Protein AF-A0A7C7YJ47-F1 (afdb_monomer)

Radius of gyration: 33.27 Å; Cα contacts (8 Å, |Δi|>4): 495; chains: 1; bounding box: 112×92×87 Å

Nearest PDB structures (foldseek):
  8tp8-assembly1_A  TM=6.848E-01  e=1.406E-22  Caulobacter vibrioides NA1000
  8tp8-assembly2_C  TM=6.962E-01  e=3.252E-22  Caulobacter vibrioides NA1000
  8tpk-assembly1_A  TM=6.860E-01  e=1.316E-21  Caulobacter vibrioides NA1000
  7u02-assembly1_M  TM=8.335E-01  e=1.049E-15  Caulobacter vibrioides CB15
  6sj9-assembly1_A  TM=2.940E-01  e=2.191E-16  Paenarthrobacter aurescens

Mean predicted aligned error: 15.68 Å

Structure (mmCIF, N/CA/C/O backbone):
data_AF-A0A7C7YJ47-F1
#
_entry.id   AF-A0A7C7YJ47-F1
#
loop_
_atom_site.group_PDB
_atom_site.id
_atom_site.type_symbol
_atom_site.label_atom_id
_atom_site.label_alt_id
_atom_site.label_comp_id
_atom_site.label_asym_id
_atom_site.label_entity_id
_atom_site.label_seq_id
_atom_site.pdbx_PDB_ins_code
_atom_site.Cartn_x
_atom_site.Cartn_y
_atom_site.Cartn_z
_atom_site.occupancy
_atom_site.B_iso_or_equiv
_atom_site.auth_seq_id
_atom_site.auth_comp_id
_atom_site.auth_asym_id
_atom_site.auth_atom_id
_atom_site.pdbx_PDB_model_num
ATOM 1 N N . MET A 1 1 ? 59.930 -37.405 27.197 1.00 33.53 1 MET A N 1
ATOM 2 C CA . MET A 1 1 ? 59.138 -37.802 28.382 1.00 33.53 1 MET A CA 1
ATOM 3 C C . MET A 1 1 ? 57.658 -37.666 28.036 1.00 33.53 1 MET A C 1
ATOM 5 O O . MET A 1 1 ? 57.230 -36.574 27.706 1.00 33.53 1 MET A O 1
ATOM 9 N N . THR A 1 2 ? 57.001 -38.814 27.794 1.00 33.97 2 THR A N 1
ATOM 10 C CA . THR A 1 2 ? 55.739 -39.298 28.431 1.00 33.97 2 THR A CA 1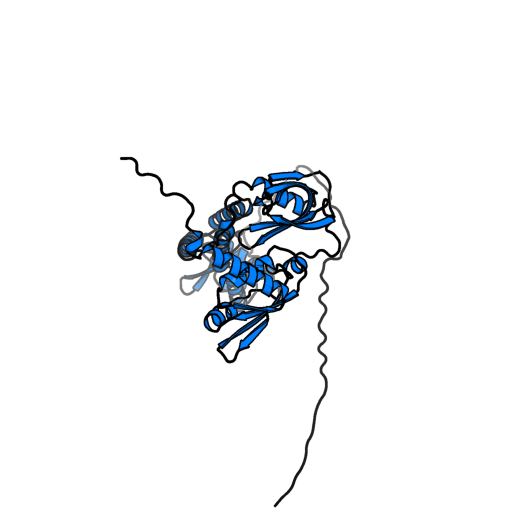
ATOM 11 C C . THR A 1 2 ? 54.461 -38.737 27.786 1.00 33.97 2 THR A C 1
ATOM 13 O O . THR A 1 2 ? 54.146 -37.577 27.981 1.00 33.97 2 THR A O 1
ATOM 16 N N . ARG A 1 3 ? 53.852 -39.446 26.819 1.00 27.73 3 ARG A N 1
ATOM 17 C CA . ARG A 1 3 ? 52.842 -40.547 26.886 1.00 27.73 3 ARG A CA 1
ATOM 18 C C . ARG A 1 3 ? 51.393 -40.026 26.687 1.00 27.73 3 ARG A C 1
ATOM 20 O O . ARG A 1 3 ? 50.921 -39.198 27.447 1.00 27.73 3 ARG A O 1
ATOM 27 N N . SER A 1 4 ? 50.738 -40.558 25.645 1.00 29.95 4 SER A N 1
ATOM 28 C CA . SER A 1 4 ? 49.286 -40.549 25.300 1.00 29.95 4 SER A CA 1
ATOM 29 C C . SER A 1 4 ? 48.452 -41.376 26.329 1.00 29.95 4 SER A C 1
ATOM 31 O O . SER A 1 4 ? 49.127 -41.928 27.206 1.00 29.95 4 SER A O 1
ATOM 33 N N . PRO A 1 5 ? 47.101 -41.618 26.259 1.00 44.75 5 PRO A N 1
ATOM 34 C CA . PRO A 1 5 ? 46.100 -41.412 25.171 1.00 44.75 5 PRO A CA 1
ATOM 35 C C . PRO A 1 5 ? 44.622 -41.070 25.596 1.00 44.75 5 PRO A C 1
ATOM 37 O O . PRO A 1 5 ? 44.313 -40.969 26.776 1.00 44.75 5 PRO A O 1
ATOM 40 N N . GLY A 1 6 ? 43.680 -41.013 24.627 1.00 28.03 6 GLY A N 1
ATOM 41 C CA . GLY A 1 6 ? 42.305 -41.560 24.793 1.00 28.03 6 GLY A CA 1
ATOM 42 C C . GLY A 1 6 ? 41.081 -40.641 24.560 1.00 28.03 6 GLY A C 1
ATOM 43 O O . GLY A 1 6 ? 40.798 -39.773 25.374 1.00 28.03 6 GLY A O 1
ATOM 44 N N . LYS A 1 7 ? 40.302 -40.897 23.488 1.00 31.88 7 LYS A N 1
ATOM 45 C CA . LYS A 1 7 ? 38.930 -40.369 23.228 1.00 31.88 7 LYS A CA 1
ATOM 46 C C . LYS A 1 7 ? 37.883 -40.995 24.192 1.00 31.88 7 LYS A C 1
ATOM 48 O O . LYS A 1 7 ? 38.188 -42.027 24.787 1.00 31.88 7 LYS A O 1
ATOM 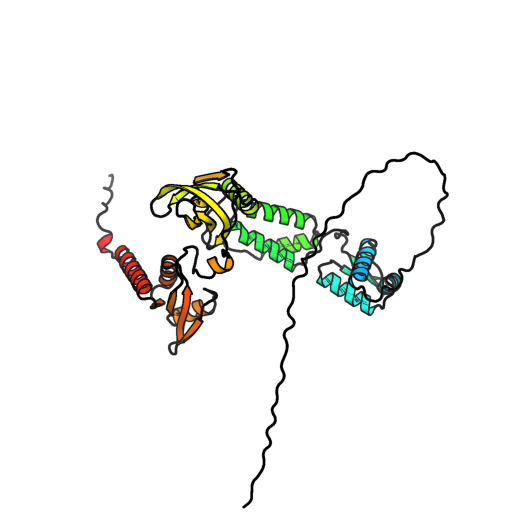53 N N . PRO A 1 8 ? 36.632 -40.480 24.273 1.00 32.19 8 PRO A N 1
ATOM 54 C CA . PRO A 1 8 ? 35.596 -41.008 23.370 1.00 32.19 8 PRO A CA 1
ATOM 55 C C . PRO A 1 8 ? 34.591 -39.977 22.815 1.00 32.19 8 PRO A C 1
ATOM 57 O O . PRO A 1 8 ? 34.297 -38.934 23.386 1.00 32.19 8 PRO A O 1
ATOM 60 N N . THR A 1 9 ? 34.057 -40.356 21.660 1.00 30.20 9 THR A N 1
ATOM 61 C CA . THR A 1 9 ? 32.887 -39.845 20.939 1.00 30.20 9 THR A CA 1
ATOM 62 C C . THR A 1 9 ? 31.569 -40.197 21.638 1.00 30.20 9 THR A C 1
ATOM 64 O O . THR A 1 9 ? 31.441 -41.308 22.147 1.00 30.20 9 THR A O 1
ATOM 67 N N . CYS A 1 10 ? 30.556 -39.331 21.537 1.00 24.45 10 CYS A N 1
ATOM 68 C CA . CYS A 1 10 ? 29.140 -39.700 21.653 1.00 24.45 10 CYS A CA 1
ATOM 69 C C . CYS A 1 10 ? 28.287 -38.838 20.704 1.00 24.45 10 CYS A C 1
ATOM 71 O O . CYS A 1 10 ? 28.219 -37.622 20.841 1.00 24.45 10 CYS A O 1
ATOM 73 N N . SER A 1 11 ? 27.638 -39.498 19.748 1.00 29.73 11 SER A N 1
ATOM 74 C CA . SER A 1 11 ? 26.339 -39.122 19.164 1.00 29.73 11 SER A CA 1
ATOM 75 C C . SER A 1 11 ? 25.314 -40.091 19.789 1.00 29.73 11 SER A C 1
ATOM 77 O O . SER A 1 11 ? 25.742 -41.194 20.144 1.00 29.73 11 SER A O 1
ATOM 79 N N . PRO A 1 12 ? 24.009 -39.769 19.941 1.00 33.44 12 PRO A N 1
ATOM 80 C CA . PRO A 1 12 ? 23.130 -39.777 18.764 1.00 33.44 12 PRO A CA 1
ATOM 81 C C . PRO A 1 12 ? 21.872 -38.862 18.831 1.00 33.44 12 PRO A C 1
ATOM 83 O O . PRO A 1 12 ? 21.445 -38.407 19.885 1.00 33.44 12 PRO A O 1
ATOM 86 N N . THR A 1 13 ? 21.294 -38.614 17.649 1.00 27.31 13 THR A N 1
ATOM 87 C CA . THR A 1 13 ? 19.856 -38.438 17.334 1.00 27.31 13 THR A CA 1
ATOM 88 C C . THR A 1 13 ? 18.898 -37.859 18.388 1.00 27.31 13 THR A C 1
ATOM 90 O O . THR A 1 13 ? 18.559 -38.528 19.360 1.00 27.31 13 THR A O 1
ATOM 93 N N . CYS A 1 14 ? 18.268 -36.723 18.066 1.00 23.94 14 CYS A N 1
ATOM 94 C CA . CYS A 1 14 ? 16.908 -36.449 18.530 1.00 23.94 14 CYS A CA 1
ATOM 95 C C . CYS A 1 14 ? 16.080 -35.802 17.411 1.00 23.94 14 CYS A C 1
ATOM 97 O O . CYS A 1 14 ? 16.277 -34.650 17.032 1.00 23.94 14 CYS A O 1
ATOM 99 N N . SER A 1 15 ? 15.177 -36.607 16.862 1.00 26.45 15 SER A N 1
ATOM 100 C CA . SER A 1 15 ? 14.038 -36.227 16.035 1.00 26.45 15 SER A CA 1
ATOM 101 C C . SER A 1 15 ? 13.089 -35.319 16.822 1.00 26.45 15 SER A C 1
ATOM 103 O O . SER A 1 15 ? 12.565 -35.746 17.851 1.00 26.45 15 SER A O 1
ATOM 105 N N . SER A 1 16 ? 12.805 -34.112 16.330 1.00 26.86 16 SER A N 1
ATOM 106 C CA . SER A 1 16 ? 11.666 -33.318 16.802 1.00 26.86 16 SER A CA 1
ATOM 107 C C . SER A 1 16 ? 10.589 -33.249 15.720 1.00 26.86 16 SER A C 1
ATOM 109 O O . SER A 1 16 ? 10.678 -32.565 14.703 1.00 26.86 16 SER A O 1
ATOM 111 N N . THR A 1 17 ? 9.553 -34.040 15.959 1.00 26.73 17 THR A N 1
ATOM 112 C CA . THR A 1 17 ? 8.269 -34.056 15.270 1.00 26.73 17 THR A CA 1
ATOM 113 C C . THR A 1 17 ? 7.599 -32.684 15.412 1.00 26.73 17 THR A C 1
ATOM 115 O O . THR A 1 17 ? 7.322 -32.245 16.527 1.00 26.73 17 THR A O 1
ATOM 118 N N . ARG A 1 18 ? 7.321 -31.993 14.298 1.00 27.41 18 ARG A N 1
ATOM 119 C CA . ARG A 1 18 ? 6.415 -30.829 14.276 1.00 27.41 18 ARG A CA 1
ATOM 120 C C . ARG A 1 18 ? 4.966 -31.321 14.412 1.00 27.41 18 ARG A C 1
ATOM 122 O O . ARG A 1 18 ? 4.572 -32.173 13.616 1.00 27.41 18 ARG A O 1
ATOM 129 N N . PRO A 1 19 ? 4.139 -30.793 15.331 1.00 27.83 19 PRO A N 1
ATOM 130 C CA . PRO A 1 19 ? 2.707 -31.056 15.302 1.00 27.83 19 PRO A CA 1
ATOM 131 C C . PRO A 1 19 ? 2.059 -30.276 14.153 1.00 27.83 19 PRO A C 1
ATOM 133 O O . PRO A 1 19 ? 2.179 -29.055 14.067 1.00 27.83 19 PRO A O 1
ATOM 136 N N . SER A 1 20 ? 1.369 -30.994 13.269 1.00 26.66 20 SER A N 1
ATOM 137 C CA . SER A 1 20 ? 0.513 -30.432 12.227 1.00 26.66 20 SER A CA 1
ATOM 138 C C . SER A 1 20 ? -0.732 -29.793 12.850 1.00 26.66 20 SER A C 1
ATOM 140 O O . SER A 1 20 ? -1.556 -30.495 13.440 1.00 26.66 20 SER A O 1
ATOM 142 N N . LEU A 1 21 ? -0.900 -28.481 12.691 1.00 26.64 21 LEU A N 1
ATOM 143 C CA . LEU A 1 21 ? -2.154 -27.787 12.977 1.00 26.64 21 LEU A CA 1
ATOM 144 C C . LEU A 1 21 ? -3.123 -28.028 11.810 1.00 26.64 21 LEU A C 1
ATOM 146 O O . LEU A 1 21 ? -2.881 -27.566 10.697 1.00 26.64 21 LEU A O 1
ATOM 150 N N . ARG A 1 22 ? -4.211 -28.768 12.054 1.00 28.67 22 ARG A N 1
ATOM 151 C CA . ARG A 1 22 ? -5.376 -28.806 11.157 1.00 28.67 22 ARG A CA 1
ATOM 152 C C . ARG A 1 22 ? -6.360 -27.700 11.576 1.00 28.67 22 ARG A C 1
ATOM 154 O O . ARG A 1 22 ? -6.662 -27.618 12.766 1.00 28.67 22 ARG A O 1
ATOM 161 N N . PRO A 1 23 ? -6.864 -26.869 10.647 1.00 27.03 23 PRO A N 1
ATOM 162 C CA . PRO A 1 23 ? -7.905 -25.883 10.931 1.00 27.03 23 PRO A CA 1
ATOM 163 C C . PRO A 1 23 ? -9.257 -26.527 11.274 1.00 27.03 23 PRO A C 1
ATOM 165 O O . PRO A 1 23 ? -9.576 -27.624 10.822 1.00 27.03 23 PRO A O 1
ATOM 168 N N . TRP A 1 24 ? -10.040 -25.821 12.086 1.00 27.25 24 TRP A N 1
ATOM 169 C CA . TRP A 1 24 ? -11.194 -26.283 12.867 1.00 27.25 24 TRP A CA 1
ATOM 170 C C . TRP A 1 24 ? -12.554 -25.970 12.223 1.00 27.25 24 TRP A C 1
ATOM 172 O O . TRP A 1 24 ? -13.570 -25.910 12.909 1.00 27.25 24 TRP A O 1
ATOM 182 N N . TRP A 1 25 ? -12.600 -25.789 10.907 1.00 27.09 25 TRP A N 1
ATOM 183 C CA . TRP A 1 25 ? -13.844 -25.615 10.158 1.00 27.09 25 TRP A CA 1
ATOM 184 C C . TRP A 1 25 ? -14.048 -26.806 9.227 1.00 27.09 25 TRP A C 1
ATOM 186 O O . TRP A 1 25 ? -13.626 -26.812 8.077 1.00 27.09 25 TRP A O 1
ATOM 196 N N . ASN A 1 26 ? -14.669 -27.849 9.769 1.00 25.25 26 ASN A N 1
ATOM 197 C CA . ASN A 1 26 ? -15.477 -28.781 8.994 1.00 25.25 26 ASN A CA 1
ATOM 198 C C . ASN A 1 26 ? -16.458 -29.466 9.950 1.00 25.25 26 ASN A C 1
ATOM 200 O O . ASN A 1 26 ? -16.118 -30.430 10.633 1.00 25.25 26 ASN A O 1
ATOM 204 N N . SER A 1 27 ? -17.678 -28.943 10.000 1.00 29.31 27 SER A N 1
ATOM 205 C CA . SER A 1 27 ? -18.850 -29.719 10.397 1.00 29.31 27 SER A CA 1
ATOM 206 C C . SER A 1 27 ? -20.078 -29.094 9.747 1.00 29.31 27 SER A C 1
ATOM 208 O O . SER A 1 27 ? -20.685 -28.166 10.281 1.00 29.31 27 SER A O 1
ATOM 210 N N . ASP A 1 28 ? -20.404 -29.617 8.568 1.00 28.41 28 ASP A N 1
ATOM 211 C CA . ASP A 1 28 ? -21.737 -29.564 7.986 1.00 28.41 28 ASP A CA 1
ATOM 212 C C . ASP A 1 28 ? -22.735 -30.194 8.961 1.00 28.41 28 ASP A C 1
ATOM 214 O O . ASP A 1 28 ? -22.589 -31.356 9.339 1.00 28.41 28 ASP A O 1
ATOM 218 N N . THR A 1 29 ? -23.744 -29.436 9.389 1.00 28.91 29 THR A N 1
ATOM 219 C CA . THR A 1 29 ? -25.147 -29.888 9.493 1.00 28.91 29 THR A CA 1
ATOM 220 C C . THR A 1 29 ? -26.050 -28.740 9.972 1.00 28.91 29 THR A C 1
ATOM 222 O O . THR A 1 29 ? -25.741 -28.085 10.967 1.00 28.91 29 THR A O 1
ATOM 225 N N . PRO A 1 30 ? -27.188 -28.484 9.299 1.00 31.72 30 PRO A N 1
ATOM 226 C CA . PRO A 1 30 ? -28.146 -27.454 9.682 1.00 31.72 30 PRO A CA 1
ATOM 227 C C . PRO A 1 30 ? -29.225 -28.033 10.607 1.00 31.72 30 PRO A C 1
ATOM 229 O O . PRO A 1 30 ? -29.703 -29.144 10.391 1.00 31.72 30 PRO A O 1
ATOM 232 N N . THR A 1 31 ? -29.676 -27.287 11.615 1.00 27.56 31 THR A N 1
ATOM 233 C CA . THR A 1 31 ? -30.946 -27.592 12.305 1.00 27.56 31 THR A CA 1
ATOM 234 C C . THR A 1 31 ? -31.586 -26.325 12.891 1.00 27.56 31 THR A C 1
ATOM 236 O O . THR A 1 31 ? -30.897 -25.329 13.109 1.00 27.56 31 THR A O 1
ATOM 239 N N . PRO A 1 32 ? -32.925 -26.305 13.037 1.00 27.09 32 PRO A N 1
ATOM 240 C CA . PRO A 1 32 ? -33.754 -25.161 12.690 1.00 27.09 32 PRO A CA 1
ATOM 241 C C . PRO A 1 32 ? -34.302 -24.447 13.928 1.00 27.09 32 PRO A C 1
ATOM 243 O O . PRO A 1 32 ? -34.453 -25.025 15.001 1.00 27.09 32 PRO A O 1
ATOM 246 N N . TRP A 1 33 ? -34.684 -23.188 13.746 1.00 25.12 33 TRP A N 1
ATOM 247 C CA . TRP A 1 33 ? -35.455 -22.427 14.724 1.00 25.12 33 TRP A CA 1
ATOM 248 C C . TRP A 1 33 ? -36.942 -22.824 14.688 1.00 25.12 33 TRP A C 1
ATOM 250 O O . TRP A 1 33 ? -37.548 -22.764 13.617 1.00 25.12 33 TRP A O 1
ATOM 260 N N . PRO A 1 34 ? -37.587 -23.099 15.834 1.00 30.08 34 PRO A N 1
ATOM 261 C CA . PRO A 1 34 ? -39.005 -22.817 16.039 1.00 30.08 34 PRO A CA 1
ATOM 262 C C . PRO A 1 34 ? -39.114 -21.577 16.950 1.00 30.08 34 PRO A C 1
ATOM 264 O O . PRO A 1 34 ? -38.363 -21.423 17.904 1.00 30.08 34 PRO A O 1
ATOM 267 N N . GLY A 1 35 ? -39.955 -20.580 16.703 1.00 25.98 35 GLY A N 1
ATOM 268 C CA . GLY A 1 35 ? -41.376 -20.675 16.394 1.00 25.98 35 GLY A CA 1
ATOM 269 C C . GLY A 1 35 ? -42.130 -19.988 17.540 1.00 25.98 35 GLY A C 1
ATOM 270 O O . GLY A 1 35 ? -41.964 -20.347 18.701 1.00 25.98 35 GLY A O 1
ATOM 271 N N . LYS A 1 36 ? -42.899 -18.945 17.214 1.00 29.28 36 LYS A N 1
ATOM 272 C CA . LYS A 1 36 ? -43.658 -18.096 18.147 1.00 29.28 36 LYS A CA 1
ATOM 273 C C . LYS A 1 36 ? -44.600 -18.916 19.048 1.00 29.28 36 LYS A C 1
ATOM 275 O O . LYS A 1 36 ? -45.343 -19.750 18.541 1.00 29.28 36 LYS A O 1
ATOM 280 N N . MET A 1 37 ? -44.672 -18.575 20.337 1.00 24.62 37 MET A N 1
ATOM 281 C CA . MET A 1 37 ? -45.821 -18.882 21.200 1.00 24.62 37 MET A CA 1
ATOM 282 C C . MET A 1 37 ? -46.296 -17.606 21.897 1.00 24.62 37 MET A C 1
ATOM 284 O O . MET A 1 37 ? -45.583 -17.028 22.711 1.00 24.62 37 MET A O 1
ATOM 288 N N . ASN A 1 38 ? -47.519 -17.195 21.566 1.00 27.12 38 ASN A N 1
ATOM 289 C CA . ASN A 1 38 ? -48.352 -16.339 22.404 1.00 27.12 38 ASN A CA 1
ATOM 290 C C . ASN A 1 38 ? -49.197 -17.253 23.290 1.00 27.12 38 ASN A C 1
ATOM 292 O O . ASN A 1 38 ? -49.805 -18.168 22.745 1.00 27.12 38 ASN A O 1
ATOM 296 N N . PHE A 1 39 ? -49.321 -16.964 24.586 1.00 23.81 39 PHE A N 1
ATOM 297 C CA . PHE A 1 39 ? -50.533 -17.272 25.349 1.00 23.81 39 PHE A CA 1
ATOM 298 C C . PHE A 1 39 ? -50.703 -16.296 26.522 1.00 23.81 39 PHE A C 1
ATOM 300 O O . PHE A 1 39 ? -49.751 -15.706 27.025 1.00 23.81 39 PHE A O 1
ATOM 307 N N . SER A 1 40 ? -51.975 -16.104 26.836 1.00 25.97 40 SER A N 1
ATOM 308 C CA . SER A 1 40 ? -52.672 -15.050 27.565 1.00 25.97 40 SER A CA 1
ATOM 309 C C . SER A 1 40 ? -52.517 -15.022 29.089 1.00 25.97 40 SER A C 1
ATOM 311 O O . SER A 1 40 ? -52.132 -16.007 29.710 1.00 25.97 40 SER A O 1
ATOM 313 N N . ASP A 1 41 ? -52.930 -13.875 29.640 1.00 27.72 41 ASP A N 1
ATOM 314 C CA . ASP A 1 41 ? -53.407 -13.572 30.997 1.00 27.72 41 ASP A CA 1
ATOM 315 C C . ASP A 1 41 ? -53.432 -14.696 32.042 1.00 27.72 41 ASP A C 1
ATOM 317 O O . ASP A 1 41 ? -54.156 -15.685 31.927 1.00 27.72 41 ASP A O 1
ATOM 321 N N . SER A 1 42 ? -52.770 -14.427 33.170 1.00 28.53 42 SER A N 1
ATOM 322 C CA . SER A 1 42 ? -53.206 -14.874 34.494 1.00 28.53 42 SER A CA 1
ATOM 323 C C . SER A 1 42 ? -52.634 -13.951 35.568 1.00 28.53 42 SER A C 1
ATOM 325 O O . SER A 1 42 ? -51.445 -13.956 35.882 1.00 28.53 42 SER A O 1
ATOM 327 N N . SER A 1 43 ? -53.521 -13.141 36.136 1.00 32.88 43 SER A N 1
ATOM 328 C CA . SER A 1 43 ? -53.320 -12.360 37.349 1.00 32.88 43 SER A CA 1
ATOM 329 C C . SER A 1 43 ? -53.028 -13.278 38.541 1.00 32.88 43 SER A C 1
ATOM 331 O O . SER A 1 43 ? -53.916 -13.993 39.004 1.00 32.88 43 SER A O 1
ATOM 333 N N . ALA A 1 44 ? -51.808 -13.226 39.075 1.00 29.58 44 ALA A N 1
ATOM 334 C CA . ALA A 1 44 ? -51.471 -13.832 40.359 1.00 29.58 44 ALA A CA 1
ATOM 335 C C . ALA A 1 44 ? -50.525 -12.917 41.147 1.00 29.58 44 ALA A C 1
ATOM 337 O O . ALA A 1 44 ? -49.326 -12.814 40.886 1.00 29.58 44 ALA A O 1
ATOM 338 N N . THR A 1 45 ? -51.100 -12.237 42.134 1.00 36.69 45 THR A N 1
ATOM 339 C CA . THR A 1 45 ? -50.431 -11.399 43.126 1.00 36.69 45 THR A CA 1
ATOM 340 C C . THR A 1 45 ? -49.428 -12.240 43.921 1.00 36.69 45 THR A C 1
ATOM 342 O O . THR A 1 45 ? -49.800 -12.925 44.872 1.00 36.69 45 THR A O 1
ATOM 345 N N . THR A 1 46 ? -48.147 -12.198 43.551 1.00 30.39 46 THR A N 1
ATOM 346 C CA . THR A 1 46 ? -47.078 -12.869 44.306 1.00 30.39 46 THR A CA 1
ATOM 347 C C . THR A 1 46 ? -46.260 -11.821 45.053 1.00 30.39 46 THR A C 1
ATOM 349 O O . THR A 1 46 ? -45.596 -10.977 44.456 1.00 30.39 46 THR A O 1
ATOM 352 N N . LYS A 1 47 ? -46.366 -11.853 46.385 1.00 32.12 47 LYS A N 1
ATOM 353 C CA . LYS A 1 47 ? -45.631 -11.000 47.328 1.00 32.12 47 LYS A CA 1
ATOM 354 C C . LYS A 1 47 ? -44.121 -11.068 47.053 1.00 32.12 47 LYS A C 1
ATOM 356 O O . LYS A 1 47 ? -43.567 -12.161 46.961 1.00 32.12 47 LYS A O 1
ATOM 361 N N . LEU A 1 48 ? -43.457 -9.909 46.976 1.00 28.05 48 LEU A N 1
ATOM 362 C CA . LEU A 1 48 ? -41.992 -9.822 46.934 1.00 28.05 48 LEU A CA 1
ATOM 363 C C . LEU A 1 48 ? -41.380 -10.497 48.179 1.00 28.05 48 LEU A C 1
ATOM 365 O O . LEU A 1 48 ? -41.815 -10.186 49.293 1.00 28.05 48 LEU A O 1
ATOM 369 N N . PRO A 1 49 ? -40.345 -11.346 48.037 1.00 30.05 49 PRO A N 1
ATOM 370 C CA . PRO A 1 49 ? -39.568 -11.804 49.177 1.00 30.05 49 PRO A CA 1
ATOM 371 C C . PRO A 1 49 ? -38.622 -10.683 49.653 1.00 30.05 49 PRO A C 1
ATOM 373 O O . PRO A 1 49 ? -38.279 -9.778 48.883 1.00 30.05 49 PRO A O 1
ATOM 376 N N . PRO A 1 50 ? -38.194 -10.704 50.927 1.00 30.62 50 PRO A N 1
ATOM 377 C CA . PRO A 1 50 ? -37.397 -9.631 51.500 1.00 30.62 50 PRO A CA 1
ATOM 378 C C . PRO A 1 50 ? -35.982 -9.606 50.908 1.00 30.62 50 PRO A C 1
ATOM 380 O O . PRO A 1 50 ? -35.397 -10.634 50.562 1.00 30.62 50 PRO A O 1
ATOM 383 N N . ARG A 1 51 ? -35.396 -8.405 50.845 1.00 44.47 51 ARG A N 1
ATOM 384 C CA . ARG A 1 51 ? -33.972 -8.199 50.557 1.00 44.47 51 ARG A CA 1
ATOM 385 C C . ARG A 1 51 ? -33.123 -8.853 51.654 1.00 44.47 51 ARG A C 1
ATOM 387 O O . ARG A 1 51 ? -32.958 -8.266 52.713 1.00 44.47 51 ARG A O 1
ATOM 394 N N . SER A 1 52 ? -32.547 -10.025 51.396 1.00 41.09 52 SER A N 1
ATOM 395 C CA . SER A 1 52 ? -31.130 -10.317 51.678 1.00 41.09 52 SER A CA 1
ATOM 396 C C . SER A 1 52 ? -30.760 -11.757 51.313 1.00 41.09 52 SER A C 1
ATOM 398 O O . SER A 1 52 ? -31.242 -12.724 51.885 1.00 41.09 52 SER A O 1
ATOM 400 N N . SER A 1 53 ? -29.835 -11.892 50.371 1.00 31.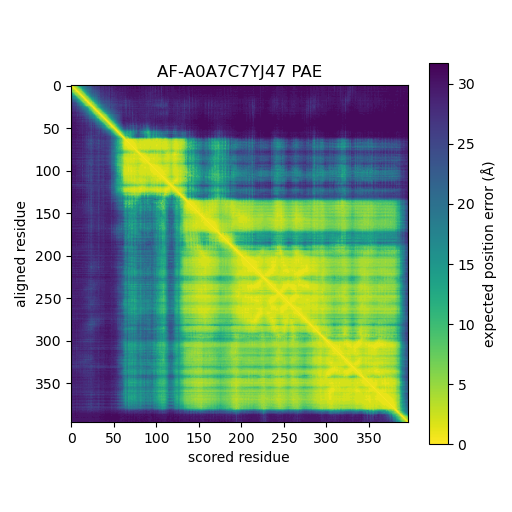83 53 SER A N 1
ATOM 401 C CA . SER A 1 53 ? -28.700 -12.809 50.487 1.00 31.83 53 SER A CA 1
ATOM 402 C C . SER A 1 53 ? -27.708 -12.447 49.384 1.00 31.83 53 SER A C 1
ATOM 404 O O . SER A 1 53 ? -28.033 -12.404 48.199 1.00 31.83 53 SER A O 1
ATOM 406 N N . ARG A 1 54 ? -26.486 -12.094 49.789 1.00 45.47 54 ARG A N 1
ATOM 407 C CA . ARG A 1 54 ? -25.339 -11.959 48.889 1.00 45.47 54 ARG A CA 1
ATOM 408 C C . ARG A 1 54 ? -25.041 -13.381 48.405 1.00 45.47 54 ARG A C 1
ATOM 410 O O . ARG A 1 54 ? -24.431 -14.155 49.139 1.00 45.47 54 ARG A O 1
ATOM 417 N N . ALA A 1 55 ? -25.556 -13.764 47.238 1.00 39.06 55 ALA A N 1
ATOM 418 C CA . ALA A 1 55 ? -25.243 -15.059 46.649 1.00 39.06 55 ALA A CA 1
ATOM 419 C C . ALA A 1 55 ? -23.741 -15.079 46.338 1.00 39.06 55 ALA A C 1
ATOM 421 O O . ALA A 1 55 ? -23.283 -14.402 45.418 1.00 39.06 55 ALA A O 1
ATOM 422 N N . LYS A 1 56 ? -22.963 -15.795 47.159 1.00 43.09 56 LYS A N 1
ATOM 423 C CA . LYS A 1 56 ? -21.550 -16.058 46.884 1.00 43.09 56 LYS A CA 1
ATOM 424 C C . LYS A 1 56 ? -21.485 -16.878 45.599 1.00 43.09 56 LYS A C 1
ATOM 426 O O . LYS A 1 56 ? -22.014 -17.988 45.559 1.00 43.09 56 LYS A O 1
ATOM 431 N N . LEU A 1 57 ? -20.871 -16.320 44.559 1.00 48.28 57 LEU A N 1
ATOM 432 C CA . LEU A 1 57 ? -20.574 -17.052 43.334 1.00 48.28 57 LEU A CA 1
ATOM 433 C C . LEU A 1 57 ? -19.646 -18.218 43.700 1.00 48.28 57 LEU A C 1
ATOM 435 O O . LEU A 1 57 ? -18.640 -18.030 44.387 1.00 48.28 57 LEU A O 1
ATOM 439 N N . SER A 1 58 ? -20.016 -19.440 43.314 1.00 46.97 58 SER A N 1
ATOM 440 C CA . SER A 1 58 ? -19.189 -20.621 43.569 1.00 46.97 58 SER A CA 1
ATOM 441 C C . SER A 1 58 ? -17.814 -20.456 42.906 1.00 46.97 58 SER A C 1
ATOM 443 O O . SER A 1 58 ? -17.743 -19.932 41.792 1.00 46.97 58 SER A O 1
ATOM 445 N N . PRO A 1 59 ? -16.717 -20.897 43.550 1.00 47.09 59 PRO A N 1
ATOM 446 C CA . PRO A 1 59 ? -15.372 -20.717 43.018 1.00 47.09 59 PRO A CA 1
ATOM 447 C C . PRO A 1 59 ? -15.212 -21.487 41.701 1.00 47.09 59 PRO A C 1
ATOM 449 O O . PRO A 1 59 ? -15.082 -22.713 41.690 1.00 47.09 59 PRO A O 1
ATOM 452 N N . MET A 1 60 ? -15.209 -20.760 40.582 1.00 53.47 60 MET A N 1
ATOM 453 C CA . MET A 1 60 ? -14.949 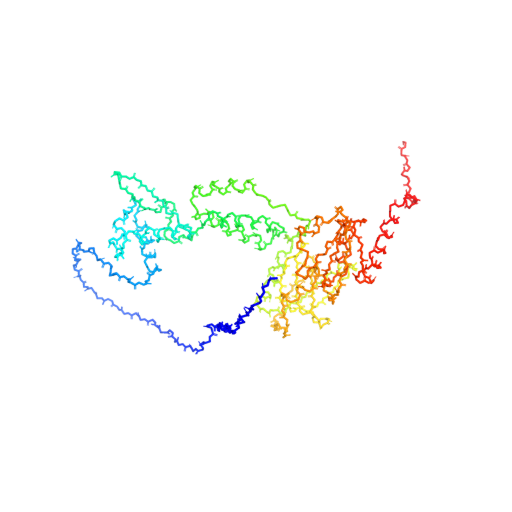-21.308 39.252 1.00 53.47 60 MET A CA 1
ATOM 454 C C . MET A 1 60 ? -13.450 -21.586 39.106 1.00 53.47 60 MET A C 1
ATOM 456 O O . MET A 1 60 ? -12.669 -20.757 38.635 1.00 53.47 60 MET A O 1
ATOM 460 N N . ARG A 1 61 ? -13.011 -22.758 39.577 1.00 45.59 61 ARG A N 1
ATOM 461 C CA . ARG A 1 61 ? -11.643 -23.237 39.350 1.00 45.59 61 ARG A CA 1
ATOM 462 C C . ARG A 1 61 ? -11.448 -23.488 37.852 1.00 45.59 61 ARG A C 1
ATOM 464 O O . ARG A 1 61 ? -12.036 -24.412 37.310 1.00 45.59 61 ARG A O 1
ATOM 471 N N . GLY A 1 62 ? -10.600 -22.680 37.215 1.00 54.72 62 GLY A N 1
ATOM 472 C CA . GLY A 1 62 ? -10.102 -22.913 35.853 1.00 54.72 62 GLY A CA 1
ATOM 473 C C . GLY A 1 62 ? -10.535 -21.896 34.797 1.00 54.72 62 GLY A C 1
ATOM 474 O O . GLY A 1 62 ? -9.861 -21.794 33.780 1.00 54.72 62 GLY A O 1
ATOM 475 N N . ASP A 1 63 ? -11.570 -21.089 35.043 1.00 74.12 63 ASP A N 1
ATOM 476 C CA . ASP A 1 63 ? -12.080 -20.155 34.031 1.00 74.12 63 ASP A CA 1
ATOM 477 C C . ASP A 1 63 ? -11.635 -18.712 34.318 1.00 74.12 63 ASP A C 1
ATOM 479 O O . ASP A 1 63 ? -12.271 -17.945 35.047 1.00 74.12 63 ASP A O 1
ATOM 483 N N . GLN A 1 64 ? -10.452 -18.360 33.806 1.00 80.38 64 GLN A N 1
ATOM 484 C CA . GLN A 1 64 ? -9.909 -17.004 33.907 1.00 80.38 64 GLN A CA 1
ATOM 485 C C . GLN A 1 64 ? -10.791 -15.976 33.191 1.00 80.38 64 GLN A C 1
ATOM 487 O O . GLN A 1 64 ? -10.955 -14.881 33.723 1.00 80.38 64 GLN A O 1
ATOM 492 N N . LEU A 1 65 ? -11.383 -16.332 32.050 1.00 78.31 65 LEU A N 1
ATOM 493 C CA . LEU A 1 65 ? -12.209 -15.422 31.258 1.00 78.31 65 LEU A CA 1
ATOM 494 C C . LEU A 1 65 ? -13.525 -15.115 31.971 1.00 78.31 65 LEU A C 1
ATOM 496 O O . LEU A 1 65 ? -13.873 -13.945 32.119 1.00 78.31 65 LEU A O 1
ATOM 500 N N . ALA A 1 66 ? -14.212 -16.129 32.505 1.00 76.94 66 ALA A N 1
ATOM 501 C CA . ALA A 1 66 ? -15.420 -15.909 33.301 1.00 76.94 66 ALA A CA 1
ATOM 502 C C . ALA A 1 66 ? -15.136 -15.043 34.538 1.00 76.94 66 ALA A C 1
ATOM 504 O O . ALA A 1 66 ? -15.907 -14.138 34.862 1.00 76.94 66 ALA A O 1
ATOM 505 N N . ARG A 1 67 ? -14.000 -15.267 35.213 1.00 89.56 67 ARG A N 1
ATOM 506 C CA . ARG A 1 67 ? -13.601 -14.462 36.375 1.00 89.56 67 ARG A CA 1
ATOM 507 C C . ARG A 1 67 ? -13.273 -13.017 36.000 1.00 89.56 67 ARG A C 1
ATOM 509 O O . ARG A 1 67 ? -13.727 -12.109 36.690 1.00 89.56 67 ARG A O 1
ATOM 516 N N . GLN A 1 68 ? -12.531 -12.796 34.916 1.00 87.44 68 GLN A N 1
ATOM 517 C CA . GLN A 1 68 ? -12.242 -11.457 34.394 1.00 87.44 68 GLN A CA 1
ATOM 518 C C . GLN A 1 68 ? -13.528 -10.738 33.976 1.00 87.44 68 GLN A C 1
ATOM 520 O O . GLN A 1 68 ? -13.720 -9.580 34.330 1.00 87.44 68 GLN A O 1
ATOM 525 N N . TRP A 1 69 ? -14.460 -11.428 33.319 1.00 83.12 69 TRP A N 1
ATOM 526 C CA . TRP A 1 69 ? -15.767 -10.870 32.978 1.00 83.12 69 TRP A CA 1
ATOM 527 C C . TRP A 1 69 ? -16.564 -10.445 34.217 1.00 83.12 69 TRP A C 1
ATOM 529 O O . TRP A 1 69 ? -17.096 -9.335 34.277 1.00 83.12 69 TRP A O 1
ATOM 539 N N . LEU A 1 70 ? -16.612 -11.294 35.246 1.00 85.69 70 LEU A N 1
ATOM 540 C CA . LEU A 1 70 ? -17.263 -10.961 36.514 1.00 85.69 70 LEU A CA 1
ATOM 541 C C . LEU A 1 70 ? -16.565 -9.795 37.230 1.00 85.69 70 LEU A C 1
ATOM 543 O O . LEU A 1 70 ? -17.241 -8.954 37.824 1.00 85.69 70 LEU A O 1
ATOM 547 N N . LEU A 1 71 ? -15.236 -9.706 37.144 1.00 90.00 71 LEU A N 1
ATOM 548 C CA . LEU A 1 71 ? -14.455 -8.586 37.666 1.00 90.00 71 LEU A CA 1
ATOM 549 C C . LEU A 1 71 ? -14.834 -7.272 36.965 1.00 90.00 71 LEU A C 1
ATOM 551 O O . LEU A 1 71 ? -15.156 -6.298 37.647 1.00 90.00 71 LEU A O 1
ATOM 555 N N . VAL A 1 72 ? -14.908 -7.263 35.630 1.00 87.44 72 VAL A N 1
ATOM 556 C CA . VAL A 1 72 ? -15.376 -6.112 34.835 1.00 87.44 72 VAL A CA 1
ATOM 557 C C . VAL A 1 72 ? -16.804 -5.721 35.246 1.00 87.44 72 VAL A C 1
ATOM 559 O O . VAL A 1 72 ? -17.076 -4.554 35.525 1.00 87.44 72 VAL A O 1
ATOM 562 N N . GLN A 1 73 ? -17.717 -6.686 35.377 1.00 84.31 73 GLN A N 1
ATOM 563 C CA . GLN A 1 73 ? -19.094 -6.444 35.830 1.00 84.31 73 GLN A CA 1
ATOM 564 C C . GLN A 1 73 ? -19.160 -5.840 37.244 1.00 84.31 73 GLN A C 1
ATOM 566 O O . GLN A 1 73 ? -19.983 -4.958 37.501 1.00 84.31 73 GLN A O 1
ATOM 571 N N . ARG A 1 74 ? -18.316 -6.298 38.182 1.00 88.81 74 ARG A N 1
ATOM 572 C CA . ARG A 1 74 ? -18.276 -5.756 39.552 1.00 88.81 74 ARG A CA 1
ATOM 573 C C . ARG A 1 74 ? -17.727 -4.333 39.578 1.00 88.81 74 ARG A C 1
ATOM 575 O O . ARG A 1 74 ? -18.344 -3.484 40.220 1.00 88.81 74 ARG A O 1
ATOM 582 N N . LEU A 1 75 ? -16.639 -4.061 38.857 1.00 88.62 75 LEU A N 1
ATOM 583 C CA . LEU A 1 75 ? -16.056 -2.720 38.752 1.00 88.62 75 LEU A CA 1
ATOM 584 C C . LEU A 1 75 ? -17.019 -1.738 38.066 1.00 88.62 75 LEU A C 1
ATOM 586 O O . LEU A 1 75 ? -17.223 -0.638 38.570 1.00 88.62 75 LEU A O 1
ATOM 590 N N . GLY A 1 76 ? -17.694 -2.158 36.991 1.00 81.69 76 GLY A N 1
ATOM 591 C CA . GLY A 1 76 ? -18.645 -1.323 36.244 1.00 81.69 76 GLY A CA 1
ATOM 592 C C . GLY A 1 76 ? -19.905 -0.931 37.020 1.00 81.69 76 GLY A C 1
ATOM 593 O O . GLY A 1 76 ? -20.547 0.065 36.698 1.00 81.69 76 GLY A O 1
ATOM 594 N N . ARG A 1 77 ? -20.265 -1.677 38.071 1.00 82.75 77 ARG A N 1
ATOM 595 C CA . ARG A 1 77 ? -21.420 -1.364 38.933 1.00 82.75 77 ARG A CA 1
ATOM 596 C C . ARG A 1 77 ? -21.081 -0.432 40.098 1.00 82.75 77 ARG A C 1
ATOM 598 O O . ARG A 1 77 ? -22.005 0.086 40.722 1.00 82.75 77 ARG A O 1
ATOM 605 N N . SER A 1 78 ? -19.799 -0.226 40.416 1.00 82.62 78 SER A N 1
ATOM 606 C CA . SER A 1 78 ? -19.373 0.572 41.572 1.00 82.62 78 SER A CA 1
ATOM 607 C C . SER A 1 78 ? -18.655 1.853 41.153 1.00 82.62 78 SER A C 1
ATOM 609 O O . SER A 1 78 ? -17.455 1.849 40.889 1.00 82.62 78 SER A O 1
ATOM 611 N N . ARG A 1 79 ? -19.366 2.987 41.196 1.00 76.75 79 ARG A N 1
ATOM 612 C CA . ARG A 1 79 ? -18.756 4.319 40.997 1.00 76.75 79 ARG A CA 1
ATOM 613 C C . ARG A 1 79 ? -17.755 4.684 42.101 1.00 76.75 79 ARG A C 1
ATOM 615 O O . ARG A 1 79 ? -16.778 5.377 41.855 1.00 76.75 79 ARG A O 1
ATOM 622 N N . GLY A 1 80 ? -17.980 4.197 43.324 1.00 81.81 80 GLY A N 1
ATOM 623 C CA . GLY A 1 80 ? -17.111 4.460 44.476 1.00 81.81 80 GLY A CA 1
ATOM 624 C C . GLY A 1 80 ? -15.833 3.616 44.518 1.00 81.81 80 GLY A C 1
ATOM 625 O O . GLY A 1 80 ? -14.984 3.874 45.369 1.00 81.81 80 GLY A O 1
ATOM 626 N N . GLY A 1 81 ? -15.702 2.640 43.614 1.00 87.88 81 GLY A N 1
ATOM 627 C CA . GLY A 1 81 ? -14.662 1.616 43.620 1.00 87.88 81 GLY A CA 1
ATOM 628 C C . GLY A 1 81 ? -14.939 0.450 44.558 1.00 87.88 81 GLY A C 1
ATOM 629 O O . GLY A 1 81 ? -15.859 0.479 45.374 1.00 87.88 81 GLY A O 1
ATOM 630 N N . VAL A 1 82 ? -14.178 -0.625 44.380 1.00 92.38 82 VAL A N 1
ATOM 631 C CA . VAL A 1 82 ? -14.302 -1.877 45.133 1.00 92.38 82 VAL A CA 1
ATOM 632 C C . VAL A 1 82 ? -12.943 -2.234 45.717 1.00 92.38 82 VAL A C 1
ATOM 634 O O . VAL A 1 82 ? -11.915 -2.152 45.040 1.00 92.38 82 VAL A O 1
ATOM 637 N N . GLY A 1 83 ? -12.920 -2.597 46.997 1.00 92.00 83 GLY A N 1
ATOM 638 C CA . GLY A 1 83 ? -11.686 -2.971 47.676 1.00 92.00 83 GLY A CA 1
ATOM 639 C C . GLY A 1 83 ? -11.153 -4.315 47.179 1.00 92.00 83 GLY A C 1
ATOM 640 O O . GLY A 1 83 ? -11.913 -5.226 46.860 1.00 92.00 83 GLY A O 1
ATOM 641 N N . LEU A 1 84 ? -9.831 -4.486 47.183 1.00 89.88 84 LEU A N 1
ATOM 642 C CA . LEU A 1 84 ? -9.208 -5.721 46.690 1.00 89.88 84 LEU A CA 1
ATOM 643 C C . LEU A 1 84 ? -9.643 -6.988 47.453 1.00 89.88 84 LEU A C 1
ATOM 645 O O . LEU A 1 84 ? -9.781 -8.053 46.859 1.00 89.88 84 LEU A O 1
ATOM 649 N N . ALA A 1 85 ? -9.830 -6.884 48.773 1.00 88.25 85 ALA A N 1
ATOM 650 C CA . ALA A 1 85 ? -10.310 -8.001 49.590 1.00 88.25 85 ALA A CA 1
ATOM 651 C C . ALA A 1 85 ? -11.766 -8.364 49.255 1.00 88.25 85 ALA A C 1
ATOM 653 O O . ALA A 1 85 ? -12.099 -9.538 49.176 1.00 88.25 85 ALA A O 1
ATOM 654 N N . GLU A 1 86 ? -12.600 -7.362 48.974 1.00 91.00 86 GLU A N 1
ATOM 655 C CA . GLU A 1 86 ? -13.995 -7.569 48.586 1.00 91.00 86 GLU A CA 1
ATOM 656 C C . GLU A 1 86 ? -14.103 -8.240 47.212 1.00 91.00 86 GLU A C 1
ATOM 658 O O . GLU A 1 86 ? -14.857 -9.195 47.058 1.00 91.00 86 GLU A O 1
ATOM 663 N N . LEU A 1 87 ? -13.289 -7.817 46.238 1.00 91.56 87 LEU A N 1
ATOM 664 C CA . LEU A 1 87 ? -13.211 -8.471 44.928 1.00 91.56 87 LEU A CA 1
ATOM 665 C C . LEU A 1 87 ? -12.786 -9.941 45.043 1.00 91.56 87 LEU A C 1
ATOM 667 O O . LEU A 1 87 ? -13.353 -10.804 44.376 1.00 91.56 87 LEU A O 1
ATOM 671 N N . ALA A 1 88 ? -11.798 -10.226 45.893 1.00 90.81 88 ALA A N 1
ATOM 672 C CA . ALA A 1 88 ? -11.314 -11.580 46.141 1.00 90.81 88 ALA A CA 1
ATOM 673 C C . ALA A 1 88 ? -12.411 -12.478 46.745 1.00 90.81 88 ALA A C 1
ATOM 675 O O . ALA A 1 88 ? -12.613 -13.599 46.272 1.00 90.81 88 ALA A O 1
ATOM 676 N N . ASP A 1 89 ? -13.152 -11.959 47.727 1.00 89.94 89 ASP A N 1
ATOM 677 C CA . ASP A 1 89 ? -14.255 -12.667 48.381 1.00 89.94 89 ASP A CA 1
ATOM 678 C C . ASP A 1 89 ? -15.445 -12.899 47.435 1.00 89.94 89 ASP A C 1
ATOM 680 O O . ASP A 1 89 ? -15.999 -13.999 47.405 1.00 89.94 89 ASP A O 1
ATOM 684 N N . ASP A 1 90 ? -15.826 -11.893 46.640 1.00 87.94 90 ASP A N 1
ATOM 685 C CA . ASP A 1 90 ? -16.948 -11.975 45.695 1.00 87.94 90 ASP A CA 1
ATOM 686 C C . ASP A 1 90 ? -16.705 -12.997 44.575 1.00 87.94 90 ASP A C 1
ATOM 688 O O . ASP A 1 90 ? -17.634 -13.676 44.137 1.00 87.94 90 ASP A O 1
ATOM 692 N N . LEU A 1 91 ? -15.460 -13.078 44.096 1.00 86.94 91 LEU A N 1
ATOM 693 C CA . LEU A 1 91 ? -15.048 -13.922 42.970 1.00 86.94 91 LEU A CA 1
ATOM 694 C C . LEU A 1 91 ? -14.497 -15.286 43.423 1.00 86.94 91 LEU A C 1
ATOM 696 O O . LEU A 1 91 ? -14.125 -16.110 42.586 1.00 86.94 91 LEU A O 1
ATOM 700 N N . GLY A 1 92 ? -14.433 -15.531 44.737 1.00 86.31 92 GLY A N 1
ATOM 701 C CA . GLY A 1 92 ? -13.994 -16.800 45.316 1.00 86.31 92 GLY A CA 1
ATOM 702 C C . GLY A 1 92 ? -12.528 -17.142 45.028 1.00 86.31 92 GLY A C 1
ATOM 703 O O . GLY A 1 92 ? -12.205 -18.312 44.808 1.00 86.31 92 GLY A O 1
ATOM 704 N N . CYS A 1 93 ? -11.631 -16.150 45.001 1.00 89.44 93 CYS A N 1
ATOM 705 C CA . CYS A 1 93 ? -10.208 -16.344 44.695 1.00 89.44 93 CYS A CA 1
ATOM 706 C C . CYS A 1 93 ? -9.273 -15.534 45.609 1.00 89.44 93 CYS A C 1
ATOM 708 O O . CYS A 1 93 ? -9.708 -14.694 46.384 1.00 89.44 93 CYS A O 1
ATOM 710 N N . VAL A 1 94 ? -7.959 -15.767 45.523 1.00 90.56 94 VAL A N 1
ATOM 711 C CA . VAL A 1 94 ? -6.972 -15.043 46.345 1.00 90.56 94 VAL A CA 1
ATOM 712 C C . VAL A 1 94 ? -6.644 -13.660 45.772 1.00 90.56 94 VAL A C 1
ATOM 714 O O . VAL A 1 94 ? -6.669 -13.449 44.561 1.00 90.56 94 VAL A O 1
ATOM 717 N N . ARG A 1 95 ? -6.231 -12.720 46.635 1.00 91.19 95 ARG A N 1
ATOM 718 C CA . ARG A 1 95 ? -5.872 -11.337 46.247 1.00 91.19 95 ARG A CA 1
ATOM 719 C C . ARG A 1 95 ? -4.835 -11.260 45.121 1.00 91.19 95 ARG A C 1
ATOM 721 O O . ARG A 1 95 ? -4.937 -10.391 44.265 1.00 91.19 95 ARG A O 1
ATOM 728 N N . ARG A 1 96 ? -3.857 -12.177 45.098 1.00 89.31 96 ARG A N 1
ATOM 729 C CA . ARG A 1 96 ? -2.841 -12.256 44.031 1.00 89.31 96 ARG A CA 1
ATOM 730 C C . ARG A 1 96 ? -3.464 -12.548 42.660 1.00 89.31 96 ARG A C 1
ATOM 732 O O . ARG A 1 96 ? -2.978 -12.034 41.661 1.00 89.31 96 ARG A O 1
ATOM 739 N N . THR A 1 97 ? -4.532 -13.346 42.614 1.00 90.69 97 THR A N 1
ATOM 740 C CA . THR A 1 97 ? -5.266 -13.642 41.378 1.00 90.69 97 THR A CA 1
ATOM 741 C C . THR A 1 97 ? -6.015 -12.410 40.887 1.00 90.69 97 THR A C 1
ATOM 743 O O . THR A 1 97 ? -5.899 -12.090 39.713 1.00 90.69 97 THR A O 1
ATOM 746 N N . ILE A 1 98 ? -6.682 -11.673 41.784 1.00 92.31 98 ILE A N 1
ATOM 747 C CA . ILE A 1 98 ? -7.346 -10.411 41.423 1.00 92.31 98 ILE A CA 1
ATOM 748 C C . ILE A 1 98 ? -6.343 -9.386 40.900 1.00 92.31 98 ILE A C 1
ATOM 750 O O . ILE A 1 98 ? -6.609 -8.784 39.873 1.00 92.31 98 ILE A O 1
ATOM 754 N N . TYR A 1 99 ? -5.185 -9.218 41.548 1.00 91.06 99 TYR A N 1
ATOM 755 C CA . TYR A 1 99 ? -4.126 -8.339 41.032 1.00 91.06 99 TYR A CA 1
ATOM 756 C C . TYR A 1 99 ? -3.724 -8.709 39.606 1.00 91.06 99 TYR A C 1
ATOM 758 O O . TYR A 1 99 ? -3.738 -7.857 38.731 1.00 91.06 99 TYR A O 1
ATOM 766 N N . ARG A 1 100 ? -3.443 -9.993 39.361 1.00 89.94 100 ARG A N 1
ATOM 767 C CA . ARG A 1 100 ? -3.064 -10.473 38.029 1.00 89.94 100 ARG A CA 1
ATOM 768 C C . ARG A 1 100 ? -4.171 -10.250 36.996 1.00 89.94 100 ARG A C 1
ATOM 770 O O . ARG A 1 100 ? -3.878 -9.954 35.846 1.00 89.94 100 ARG A O 1
ATOM 777 N N . ASP A 1 101 ? -5.429 -10.424 37.388 1.00 92.38 101 ASP A N 1
ATOM 778 C CA . ASP A 1 101 ? -6.561 -10.195 36.495 1.00 92.38 101 ASP A CA 1
ATOM 779 C C . ASP A 1 101 ? -6.793 -8.695 36.245 1.00 92.38 101 ASP A C 1
ATOM 781 O O . ASP A 1 101 ? -7.103 -8.335 35.117 1.00 92.38 101 ASP A O 1
ATOM 785 N N . LEU A 1 102 ? -6.593 -7.821 37.241 1.00 92.19 102 LEU A N 1
ATOM 786 C CA . LEU A 1 102 ? -6.617 -6.360 37.081 1.00 92.19 102 LEU A CA 1
ATOM 787 C C . LEU A 1 102 ? -5.491 -5.887 36.155 1.00 92.19 102 LEU A C 1
ATOM 789 O O . LEU A 1 102 ? -5.763 -5.120 35.238 1.00 92.19 102 LEU A O 1
ATOM 793 N N . ASP A 1 103 ? -4.271 -6.397 36.338 1.00 89.75 103 ASP A N 1
ATOM 794 C CA . ASP A 1 103 ? -3.136 -6.115 35.454 1.00 89.75 103 ASP A CA 1
ATOM 795 C C . ASP A 1 103 ? -3.438 -6.571 34.021 1.00 89.75 103 ASP A C 1
ATOM 797 O O . ASP A 1 103 ? -3.179 -5.843 33.069 1.00 89.75 103 ASP A O 1
ATOM 801 N N . ALA A 1 104 ? -4.042 -7.753 33.855 1.00 86.44 104 ALA A N 1
ATOM 802 C CA . ALA A 1 104 ? -4.451 -8.251 32.545 1.00 86.44 104 ALA A CA 1
ATOM 803 C C . ALA A 1 104 ? -5.561 -7.398 31.908 1.00 86.44 104 ALA A C 1
ATOM 805 O O . ALA A 1 104 ? -5.543 -7.195 30.698 1.00 86.44 104 ALA A O 1
ATOM 806 N N . LEU A 1 105 ? -6.511 -6.883 32.696 1.00 86.25 105 LEU A N 1
ATOM 807 C CA . LEU A 1 105 ? -7.535 -5.955 32.208 1.00 86.25 105 LEU A CA 1
ATOM 808 C C . LEU A 1 105 ? -6.919 -4.615 31.787 1.00 86.25 105 LEU A C 1
ATOM 810 O O . LEU A 1 105 ? -7.252 -4.113 30.720 1.00 86.25 105 LEU A O 1
ATOM 814 N N . MET A 1 106 ? -5.999 -4.063 32.580 1.00 85.00 106 MET A N 1
ATOM 815 C CA . MET A 1 106 ? -5.272 -2.837 32.232 1.00 85.00 106 MET A CA 1
ATOM 816 C C . MET A 1 106 ? -4.420 -3.023 30.974 1.00 85.00 106 MET A C 1
ATOM 818 O O . MET A 1 106 ? -4.421 -2.163 30.100 1.00 85.00 106 MET A O 1
ATOM 822 N N . TYR A 1 107 ? -3.740 -4.166 30.853 1.00 79.12 107 TYR A N 1
ATOM 823 C CA . TYR A 1 107 ? -2.997 -4.540 29.651 1.00 79.12 107 TYR A CA 1
ATOM 824 C C . TYR A 1 107 ? -3.913 -4.669 28.426 1.00 79.12 107 TYR A C 1
ATOM 826 O O . TYR A 1 107 ? -3.544 -4.251 27.337 1.00 79.12 107 TYR A O 1
ATOM 834 N N . ALA A 1 108 ? -5.131 -5.181 28.614 1.00 75.56 108 ALA A N 1
ATOM 835 C CA . ALA A 1 108 ? -6.173 -5.231 27.590 1.00 75.56 108 ALA A CA 1
ATOM 836 C C . ALA A 1 108 ? -6.886 -3.877 27.361 1.00 75.56 108 ALA A C 1
ATOM 838 O O . ALA A 1 108 ? -7.944 -3.846 26.738 1.00 75.56 108 ALA A O 1
ATOM 839 N N . GLY A 1 109 ? -6.357 -2.770 27.896 1.00 71.44 109 GLY A N 1
ATOM 840 C CA . GLY A 1 109 ? -6.849 -1.410 27.657 1.00 71.44 109 GLY A CA 1
ATOM 841 C C . GLY A 1 109 ? -8.017 -0.960 28.535 1.00 71.44 109 GLY A C 1
ATOM 842 O O . GLY A 1 109 ? -8.500 0.160 28.373 1.00 71.44 109 GLY A O 1
ATOM 843 N N . PHE A 1 110 ? -8.506 -1.781 29.470 1.00 82.62 110 PHE A N 1
ATOM 844 C CA . PHE A 1 110 ? -9.578 -1.347 30.366 1.00 82.62 110 PHE A CA 1
ATOM 845 C C . PHE A 1 110 ? -9.069 -0.243 31.314 1.00 82.62 110 PHE A C 1
ATOM 847 O O . PHE A 1 110 ? -8.070 -0.456 32.009 1.00 82.62 110 PHE A O 1
ATOM 854 N N . PRO A 1 111 ? -9.766 0.906 31.430 1.00 83.44 111 PRO A N 1
ATOM 855 C CA . PRO A 1 111 ? -9.297 2.069 32.187 1.00 83.44 111 PRO A CA 1
ATOM 856 C C . PRO A 1 111 ? -9.549 1.911 33.694 1.00 83.44 111 PRO A C 1
ATOM 858 O O . PRO A 1 111 ? -10.345 2.633 34.303 1.00 83.44 111 PRO A O 1
ATOM 861 N N . VAL A 1 112 ? -8.906 0.916 34.302 1.00 88.31 112 VAL A N 1
ATOM 862 C CA . VAL A 1 112 ? -8.972 0.663 35.741 1.00 88.31 112 VAL A CA 1
ATOM 863 C C . VAL A 1 112 ? -8.009 1.602 36.461 1.00 88.31 112 VAL A C 1
ATOM 865 O O . VAL A 1 112 ? -6.807 1.585 36.217 1.00 88.31 112 VAL A O 1
ATOM 868 N N . VAL A 1 113 ? -8.532 2.384 37.399 1.00 87.38 113 VAL A N 1
ATOM 869 C CA . VAL A 1 113 ? -7.749 3.242 38.291 1.00 87.38 113 VAL A CA 1
ATOM 870 C C . VAL A 1 113 ? -7.830 2.733 39.722 1.00 87.38 113 VAL A C 1
ATOM 872 O O . VAL A 1 113 ? -8.828 2.138 40.143 1.00 87.38 113 VAL A O 1
ATOM 875 N N . SER A 1 114 ? -6.768 2.979 40.486 1.00 89.81 114 SER A N 1
ATOM 876 C CA . SER A 1 114 ? -6.717 2.676 41.913 1.00 89.81 114 SER A CA 1
ATOM 877 C C . SER A 1 114 ? -6.671 3.955 42.734 1.00 89.81 114 SER A C 1
ATOM 879 O O . SER A 1 114 ? -5.858 4.835 42.462 1.00 89.81 114 SER A O 1
ATOM 881 N N . GLU A 1 115 ? -7.480 4.029 43.782 1.00 88.38 115 GLU A N 1
ATOM 882 C CA . GLU A 1 115 ? -7.510 5.157 44.706 1.00 88.38 115 GLU A CA 1
ATOM 883 C C . GLU A 1 115 ? -7.301 4.665 46.140 1.00 88.38 115 GLU A C 1
ATOM 885 O O . GLU A 1 115 ? -7.891 3.665 46.563 1.00 88.38 115 GLU A O 1
ATOM 890 N N . LYS A 1 116 ? -6.455 5.361 46.906 1.00 88.94 116 LYS A N 1
ATOM 891 C CA . LYS A 1 116 ? -6.208 5.038 48.313 1.00 88.94 116 LYS A CA 1
ATOM 892 C C . LYS A 1 116 ? -7.093 5.912 49.203 1.00 88.94 116 LYS A C 1
ATOM 894 O O . LYS A 1 116 ? -6.908 7.122 49.244 1.00 88.9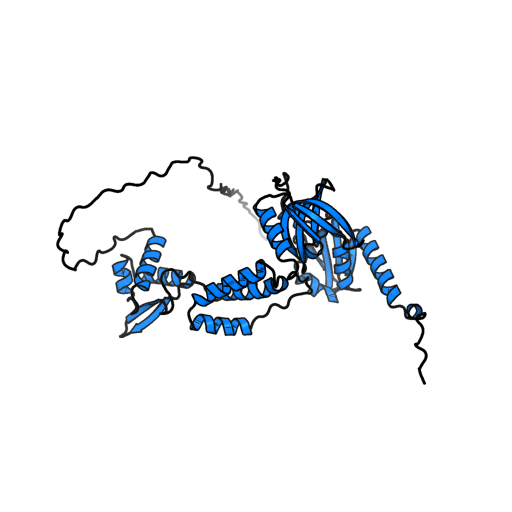4 116 LYS A O 1
ATOM 899 N N . ARG A 1 117 ? -8.013 5.293 49.946 1.00 89.06 117 ARG A N 1
ATOM 900 C CA . ARG A 1 117 ? -8.894 5.952 50.927 1.00 89.06 117 ARG A CA 1
ATOM 901 C C . ARG A 1 117 ? -8.780 5.239 52.270 1.00 89.06 117 ARG A C 1
ATOM 903 O O . ARG A 1 117 ? -8.875 4.013 52.320 1.00 89.06 117 ARG A O 1
ATOM 910 N N . ASP A 1 118 ? -8.523 5.989 53.340 1.00 84.62 118 ASP A N 1
ATOM 911 C CA . ASP A 1 118 ? -8.415 5.476 54.717 1.00 84.62 118 ASP A CA 1
ATOM 912 C C . ASP A 1 118 ? -7.487 4.253 54.857 1.00 84.62 118 ASP A C 1
ATOM 914 O O . ASP A 1 118 ? -7.812 3.241 55.478 1.00 84.62 118 ASP A O 1
ATOM 918 N N . GLY A 1 119 ? -6.325 4.307 54.197 1.00 82.56 119 GLY A N 1
ATOM 919 C CA . GLY A 1 119 ? -5.333 3.227 54.219 1.00 82.56 119 GLY A CA 1
ATOM 920 C C . GLY A 1 119 ? -5.681 1.995 53.369 1.00 82.56 119 GLY A C 1
ATOM 921 O O . GLY A 1 119 ? -4.854 1.087 53.272 1.00 82.56 119 GLY A O 1
ATOM 922 N N . LYS A 1 120 ? -6.844 1.962 52.706 1.00 84.75 120 LYS A N 1
ATOM 923 C CA . LYS A 1 120 ? -7.284 0.882 51.807 1.00 84.75 120 LYS A CA 1
ATOM 924 C C . LYS A 1 120 ? -7.236 1.324 50.343 1.00 84.75 120 LYS A C 1
ATOM 926 O O . LYS A 1 120 ? -7.443 2.493 50.038 1.00 84.75 120 LYS A O 1
ATOM 931 N N . VAL A 1 121 ? -6.962 0.382 49.440 1.00 87.88 121 VAL A N 1
ATOM 932 C CA . VAL A 1 121 ? -6.943 0.616 47.986 1.00 87.88 121 VAL A CA 1
ATOM 933 C C . VAL A 1 121 ? -8.251 0.122 47.379 1.00 87.88 121 VAL A C 1
ATOM 935 O O . VAL A 1 121 ? -8.639 -1.031 47.599 1.00 87.88 121 VAL A O 1
ATOM 938 N N . TYR A 1 122 ? -8.899 0.992 46.615 1.00 91.25 122 TYR A N 1
ATOM 939 C CA . TYR A 1 122 ? -10.126 0.720 45.879 1.00 91.25 122 TYR A CA 1
ATOM 940 C C . TYR A 1 122 ? -9.846 0.802 44.385 1.00 91.25 122 TYR A C 1
ATOM 942 O O . TYR A 1 122 ? -9.180 1.729 43.932 1.00 91.25 122 TYR A O 1
ATOM 950 N N . TYR A 1 123 ? -10.369 -0.159 43.634 1.00 92.12 123 TYR A N 1
ATOM 951 C CA . TYR A 1 123 ? -10.278 -0.198 42.179 1.00 92.12 123 TYR A CA 1
ATOM 952 C C . TYR A 1 123 ? -11.618 0.191 41.572 1.00 92.12 123 TYR A C 1
ATOM 954 O O . TYR A 1 123 ? -12.665 -0.267 42.036 1.00 92.12 123 TYR A O 1
ATOM 962 N N . ARG A 1 124 ? -11.598 1.024 40.537 1.00 89.38 124 ARG A N 1
ATOM 963 C CA . ARG A 1 124 ? -12.781 1.421 39.765 1.00 89.38 124 ARG A CA 1
ATOM 964 C C . ARG A 1 124 ? -12.402 1.651 38.315 1.00 89.38 124 ARG A C 1
ATOM 966 O O . ARG A 1 124 ? -11.230 1.856 38.023 1.00 89.38 124 ARG A O 1
ATOM 973 N N . PHE A 1 125 ? -13.385 1.660 37.426 1.00 86.50 125 PHE A N 1
ATOM 974 C CA . PHE A 1 125 ? -13.167 2.273 36.121 1.00 86.50 125 PHE A CA 1
ATOM 975 C C . PHE A 1 125 ? -13.159 3.800 36.244 1.00 86.50 125 PHE A C 1
ATOM 977 O O . PHE A 1 125 ? -13.769 4.353 37.167 1.00 86.50 125 PHE A O 1
ATOM 984 N N . LEU A 1 126 ? -12.475 4.475 35.318 1.00 80.81 126 LEU A N 1
ATOM 985 C CA . LEU A 1 126 ? -12.664 5.911 35.105 1.00 80.81 126 LEU A CA 1
ATOM 986 C C . LEU A 1 126 ? -14.160 6.224 34.934 1.00 80.81 126 LEU A C 1
ATOM 988 O O . LEU A 1 126 ? -14.888 5.455 34.313 1.00 80.81 126 LEU A O 1
ATOM 992 N N . ASP A 1 127 ? -14.621 7.358 35.469 1.00 72.31 127 ASP A N 1
ATOM 993 C CA . ASP A 1 127 ? -16.053 7.725 35.482 1.00 72.31 127 ASP A CA 1
ATOM 994 C C . ASP A 1 127 ? -16.671 7.863 34.080 1.00 72.31 127 ASP A C 1
ATOM 996 O O . ASP A 1 127 ? -17.888 7.794 33.908 1.00 72.31 127 ASP A O 1
ATOM 1000 N N . SER A 1 128 ? -15.816 8.058 33.082 1.00 66.00 128 SER A N 1
ATOM 1001 C CA . SER A 1 128 ? -16.125 8.130 31.658 1.00 66.00 128 SER A CA 1
ATOM 1002 C C . SER A 1 128 ? -16.385 6.772 31.005 1.00 66.00 128 SER A C 1
ATOM 1004 O O . SER A 1 128 ? -17.033 6.739 29.965 1.00 66.00 128 SER A O 1
ATOM 1006 N N . PHE A 1 129 ? -15.912 5.671 31.592 1.00 66.25 129 PHE A N 1
ATOM 1007 C CA . PHE A 1 129 ? -16.033 4.335 31.016 1.00 66.25 129 PHE A CA 1
ATOM 1008 C C . PHE A 1 129 ? -17.387 3.708 31.351 1.00 66.25 129 PHE A C 1
ATOM 1010 O O . PHE A 1 129 ? -17.753 3.546 32.522 1.00 66.25 129 PHE A O 1
ATOM 1017 N N . LYS A 1 130 ? -18.124 3.301 30.319 1.00 66.06 130 LYS A N 1
ATOM 1018 C CA . LYS A 1 130 ? -19.363 2.540 30.443 1.00 66.06 130 LYS A CA 1
ATOM 1019 C C . LYS A 1 130 ? -19.119 1.087 30.074 1.00 66.06 130 LYS A C 1
ATOM 1021 O O . LYS A 1 130 ? -18.397 0.736 29.148 1.00 66.06 130 LYS A O 1
ATOM 1026 N N . LEU A 1 131 ? -19.786 0.209 30.811 1.00 52.28 131 LEU A N 1
ATOM 1027 C CA . LEU A 1 131 ? -19.771 -1.216 30.532 1.00 52.28 131 LEU A CA 1
ATOM 1028 C C . LEU A 1 131 ? -20.439 -1.479 29.168 1.00 52.28 131 LEU A C 1
ATOM 1030 O O . LEU A 1 131 ? -21.653 -1.325 29.048 1.00 52.28 131 LEU A O 1
ATOM 1034 N N . GLY A 1 132 ? -19.645 -1.848 28.160 1.00 55.97 132 GLY A N 1
ATOM 1035 C CA . GLY A 1 132 ? -20.066 -1.935 26.755 1.00 55.97 132 GLY A CA 1
ATOM 1036 C C . GLY A 1 132 ? -19.187 -1.111 25.808 1.00 55.97 132 GLY A C 1
ATOM 1037 O O . GLY A 1 132 ? -19.203 -1.368 24.607 1.00 55.97 132 GLY A O 1
ATOM 1038 N N . ASP A 1 133 ? -18.386 -0.189 26.345 1.00 63.69 133 ASP A N 1
ATOM 1039 C CA . ASP A 1 133 ? -17.338 0.490 25.589 1.00 63.69 133 ASP A CA 1
ATOM 1040 C C . ASP A 1 133 ? -16.210 -0.509 25.295 1.00 63.69 133 ASP A C 1
ATOM 1042 O O . ASP A 1 133 ? -15.756 -1.236 26.186 1.00 63.69 133 ASP A O 1
ATOM 1046 N N . VAL A 1 134 ? -15.770 -0.569 24.035 1.00 63.47 134 VAL A N 1
ATOM 1047 C CA . VAL A 1 134 ? -14.573 -1.328 23.658 1.00 63.47 134 VAL A CA 1
ATOM 1048 C C . VAL A 1 134 ? -13.372 -0.572 24.229 1.00 63.47 134 VAL A C 1
ATOM 1050 O O . VAL A 1 134 ? -13.180 0.592 23.867 1.00 63.47 134 VAL A O 1
ATOM 1053 N N . PRO A 1 135 ? -12.592 -1.170 25.144 1.00 66.38 135 PRO A N 1
ATOM 1054 C CA . PRO A 1 135 ? -11.411 -0.513 25.673 1.00 66.38 135 PRO A CA 1
ATOM 1055 C C . PRO A 1 135 ? -10.379 -0.345 24.557 1.00 66.38 135 PRO A C 1
ATOM 1057 O O . PRO A 1 135 ? -10.054 -1.310 23.872 1.00 66.38 135 PRO A O 1
ATOM 1060 N N . PHE A 1 136 ? -9.869 0.874 24.398 1.00 70.38 136 PHE A N 1
ATOM 1061 C CA . PHE A 1 136 ? -8.730 1.159 23.535 1.00 70.38 136 PHE A CA 1
ATOM 1062 C C . PHE A 1 136 ? -7.548 1.595 24.393 1.00 70.38 136 PHE A C 1
ATOM 1064 O O . PHE A 1 136 ? -7.669 2.457 25.267 1.00 70.38 136 PHE A O 1
ATOM 1071 N N . THR A 1 137 ? -6.392 1.015 24.117 1.00 72.69 137 THR A N 1
ATOM 1072 C CA . THR A 1 137 ? -5.103 1.477 24.621 1.00 72.69 137 THR A CA 1
ATOM 1073 C C . THR A 1 137 ? -4.691 2.778 23.925 1.00 72.69 137 THR A C 1
ATOM 1075 O O . THR A 1 137 ? -5.128 3.086 22.816 1.00 72.69 137 THR A O 1
ATOM 1078 N N . ALA A 1 138 ? -3.807 3.548 24.562 1.00 70.12 138 ALA A N 1
ATOM 1079 C CA . ALA A 1 138 ? -3.217 4.742 23.957 1.00 70.12 138 ALA A CA 1
ATOM 1080 C C . ALA A 1 138 ? -2.543 4.444 22.602 1.00 70.12 138 ALA A C 1
ATOM 1082 O O . ALA A 1 138 ? -2.709 5.213 21.654 1.00 70.12 138 ALA A O 1
ATOM 1083 N N . ASP A 1 139 ? -1.843 3.311 22.506 1.00 74.94 139 ASP A N 1
ATOM 1084 C CA . ASP A 1 139 ? -1.126 2.886 21.301 1.00 74.94 139 ASP A CA 1
ATOM 1085 C C . ASP A 1 139 ? -2.083 2.528 20.156 1.00 74.94 139 ASP A C 1
ATOM 1087 O O . ASP A 1 139 ? -1.833 2.898 19.010 1.00 74.94 139 ASP A O 1
ATOM 1091 N N . GLU A 1 140 ? -3.212 1.872 20.446 1.00 77.94 140 GLU A N 1
ATOM 1092 C CA . GLU A 1 140 ? -4.234 1.565 19.436 1.00 77.94 140 GLU A CA 1
ATOM 1093 C C . GLU A 1 140 ? -4.850 2.838 18.859 1.00 77.94 140 GLU A C 1
ATOM 1095 O O . GLU A 1 140 ? -5.044 2.940 17.647 1.00 77.94 140 GLU A O 1
ATOM 1100 N N . ILE A 1 141 ? -5.124 3.840 19.695 1.00 74.75 141 ILE A N 1
ATOM 1101 C CA . ILE A 1 141 ? -5.714 5.081 19.196 1.00 74.75 141 ILE A CA 1
ATOM 1102 C C . ILE A 1 141 ? -4.679 5.922 18.438 1.00 74.75 141 ILE A C 1
ATOM 1104 O O . ILE A 1 141 ? -5.010 6.506 17.405 1.00 74.75 141 ILE A O 1
ATOM 1108 N N . LEU A 1 142 ? -3.422 5.943 18.896 1.00 77.12 142 LEU A N 1
ATOM 1109 C CA . LEU A 1 142 ? -2.307 6.529 18.150 1.00 77.12 142 LEU A CA 1
ATOM 1110 C C . LEU A 1 142 ? -2.176 5.873 16.766 1.00 77.12 142 LEU A C 1
ATOM 1112 O O . LEU A 1 142 ? -2.071 6.583 15.767 1.00 77.12 142 LEU A O 1
ATOM 1116 N N . ALA A 1 143 ? -2.236 4.541 16.692 1.00 82.62 143 ALA A N 1
ATOM 1117 C CA . ALA A 1 143 ? -2.167 3.802 15.436 1.00 82.62 143 ALA A CA 1
ATOM 1118 C C . ALA A 1 143 ? -3.338 4.138 14.500 1.00 82.62 143 ALA A C 1
ATOM 1120 O O . ALA A 1 143 ? -3.127 4.335 13.304 1.00 82.62 143 ALA A O 1
ATOM 1121 N N . LEU A 1 144 ? -4.559 4.266 15.029 1.00 81.25 144 LEU A N 1
ATOM 1122 C CA . LEU A 1 144 ? -5.728 4.660 14.238 1.00 81.25 144 LEU A CA 1
ATOM 1123 C C . LEU A 1 144 ? -5.616 6.099 13.712 1.00 81.25 144 LEU A C 1
ATOM 1125 O O . LEU A 1 144 ? -5.912 6.342 12.543 1.00 81.25 144 LEU A O 1
ATOM 1129 N N . ALA A 1 145 ? -5.153 7.042 14.539 1.00 77.38 145 ALA A N 1
ATOM 1130 C CA . ALA A 1 145 ? -4.919 8.425 14.121 1.00 77.38 145 ALA A CA 1
ATOM 1131 C C . ALA A 1 145 ? -3.813 8.520 13.055 1.00 77.38 145 ALA A C 1
ATOM 1133 O O . ALA A 1 145 ? -3.947 9.244 12.073 1.00 77.38 145 ALA A O 1
ATOM 1134 N N . PHE A 1 146 ? -2.739 7.741 13.205 1.00 83.69 146 PHE A N 1
ATOM 1135 C CA . PHE A 1 146 ? -1.684 7.636 12.198 1.00 83.69 146 PHE A CA 1
ATOM 1136 C C . PHE A 1 146 ? -2.196 6.998 10.892 1.00 83.69 146 PHE A C 1
ATOM 1138 O O . PHE A 1 146 ? -1.821 7.417 9.798 1.00 83.69 146 PHE A O 1
ATOM 1145 N N . GLY A 1 147 ? -3.095 6.014 11.000 1.00 86.62 147 GLY A N 1
ATOM 1146 C CA . GLY A 1 147 ? -3.775 5.374 9.873 1.00 86.62 147 GLY A CA 1
ATOM 1147 C C . GLY A 1 147 ? -4.668 6.326 9.072 1.00 86.62 147 GLY A C 1
ATOM 1148 O O . GLY A 1 147 ? -4.669 6.260 7.844 1.00 86.62 147 GLY A O 1
ATOM 1149 N N . GLU A 1 148 ? -5.376 7.247 9.733 1.00 85.56 148 GLU A N 1
ATOM 1150 C CA . GLU A 1 148 ? -6.123 8.325 9.061 1.00 85.56 148 GLU A CA 1
ATOM 1151 C C . GLU A 1 148 ? -5.195 9.167 8.179 1.00 85.56 148 GLU A C 1
ATOM 1153 O O . GLU A 1 148 ? -5.456 9.381 6.995 1.00 85.56 148 GLU A O 1
ATOM 1158 N N . ASP A 1 149 ? -4.061 9.571 8.747 1.00 84.75 149 ASP A N 1
ATOM 1159 C CA . ASP A 1 149 ? -3.048 10.393 8.095 1.00 84.75 149 ASP A CA 1
ATOM 1160 C C . ASP A 1 149 ? -2.410 9.687 6.874 1.00 84.75 149 ASP A C 1
ATOM 1162 O O . ASP A 1 149 ? -2.124 10.340 5.865 1.00 84.75 149 ASP A O 1
ATOM 1166 N N . LEU A 1 150 ? -2.242 8.356 6.923 1.00 87.38 150 LEU A N 1
ATOM 1167 C CA . LEU A 1 150 ? -1.824 7.520 5.783 1.00 87.38 150 LEU A CA 1
ATOM 1168 C C . LEU A 1 150 ? -2.887 7.473 4.672 1.00 87.38 150 LEU A C 1
ATOM 1170 O O . LEU A 1 150 ? -2.562 7.543 3.481 1.00 87.38 150 LEU A O 1
ATOM 1174 N N . LEU A 1 151 ? -4.163 7.384 5.053 1.00 89.56 151 LEU A N 1
ATOM 1175 C CA . LEU A 1 151 ? -5.299 7.323 4.128 1.00 89.56 151 LEU A CA 1
ATOM 1176 C C . LEU A 1 151 ? -5.675 8.681 3.529 1.00 89.56 151 LEU A C 1
ATOM 1178 O O . LEU A 1 151 ? -6.506 8.732 2.623 1.00 89.56 151 LEU A O 1
ATOM 1182 N N . ARG A 1 152 ? -5.033 9.774 3.954 1.00 87.12 152 ARG A N 1
ATOM 1183 C CA . ARG A 1 152 ? -5.236 11.127 3.410 1.00 87.12 152 ARG A CA 1
ATOM 1184 C C . ARG A 1 152 ? -5.046 11.207 1.891 1.00 87.12 152 ARG A C 1
ATOM 1186 O O . ARG A 1 152 ? -5.677 12.011 1.221 1.00 87.12 152 ARG A O 1
ATOM 1193 N N . THR A 1 153 ? -4.207 10.341 1.324 1.00 88.88 153 THR A N 1
ATOM 1194 C CA . THR A 1 153 ? -4.017 10.223 -0.137 1.00 88.88 153 THR A CA 1
ATOM 1195 C C . THR A 1 153 ? -5.282 9.792 -0.892 1.00 88.88 153 THR A C 1
ATOM 1197 O O . THR A 1 153 ? -5.387 9.996 -2.100 1.00 88.88 153 THR A O 1
ATOM 1200 N N . LEU A 1 154 ? -6.259 9.229 -0.179 1.00 91.25 154 LEU A N 1
ATOM 1201 C CA . LEU A 1 154 ? -7.552 8.777 -0.683 1.00 91.25 154 LEU A CA 1
ATOM 1202 C C . LEU A 1 154 ? -8.695 9.716 -0.267 1.00 91.25 154 LEU A C 1
ATOM 1204 O O . LEU A 1 154 ? -9.852 9.294 -0.211 1.00 91.25 154 LEU A O 1
ATOM 1208 N N . GLU A 1 155 ? -8.390 10.979 0.033 1.00 90.62 155 GLU A N 1
ATOM 1209 C CA . GLU A 1 155 ? -9.384 11.997 0.375 1.00 90.62 155 GLU A CA 1
ATOM 1210 C C . GLU A 1 155 ? -10.502 12.091 -0.684 1.00 90.62 155 GLU A C 1
ATOM 1212 O O . GLU A 1 155 ? -10.259 12.076 -1.898 1.00 90.62 155 GLU A O 1
ATOM 1217 N N . GLY A 1 156 ? -11.749 12.169 -0.207 1.00 88.50 156 GLY A N 1
ATOM 1218 C CA . GLY A 1 156 ? -12.954 12.189 -1.039 1.00 88.50 156 GLY A CA 1
ATOM 1219 C C . GLY A 1 156 ? -13.401 10.817 -1.554 1.00 88.50 156 GLY A C 1
ATOM 1220 O O . GLY A 1 156 ? -14.283 10.749 -2.409 1.00 88.50 156 GLY A O 1
ATOM 1221 N N . THR A 1 157 ? -12.803 9.726 -1.068 1.00 92.50 157 THR A N 1
ATOM 1222 C CA . THR A 1 157 ? -13.239 8.349 -1.349 1.00 92.50 157 THR A CA 1
ATOM 1223 C C . THR A 1 157 ? -13.890 7.711 -0.126 1.00 92.50 157 THR A C 1
ATOM 1225 O O . THR A 1 157 ? -13.691 8.152 1.006 1.00 92.50 157 THR A O 1
ATOM 1228 N N . VAL A 1 158 ? -14.590 6.591 -0.336 1.00 90.25 158 VAL A N 1
ATOM 1229 C CA . VAL A 1 158 ? -15.188 5.810 0.760 1.00 90.25 158 VAL A CA 1
ATOM 1230 C C . VAL A 1 158 ? -14.190 5.341 1.805 1.00 90.25 158 VAL A C 1
ATOM 1232 O O . VAL A 1 158 ? -14.575 5.186 2.959 1.00 90.25 158 VAL A O 1
ATOM 1235 N N . PHE A 1 159 ? -12.926 5.121 1.439 1.00 90.50 159 PHE A N 1
ATOM 1236 C CA . PHE A 1 159 ? -11.913 4.650 2.379 1.00 90.50 159 PHE A CA 1
ATOM 1237 C C . PHE A 1 159 ? -11.587 5.726 3.414 1.00 90.50 159 PHE A C 1
ATOM 1239 O O . PHE A 1 159 ? -11.670 5.469 4.616 1.00 90.50 159 PHE A O 1
ATOM 1246 N N . HIS A 1 160 ? -11.280 6.938 2.944 1.00 91.75 160 HIS A N 1
ATOM 1247 C CA . HIS A 1 160 ? -10.967 8.070 3.808 1.00 91.75 160 HIS A CA 1
ATOM 1248 C C . HIS A 1 160 ? -12.194 8.507 4.622 1.00 91.75 160 HIS A C 1
ATOM 1250 O O . HIS A 1 160 ? -12.130 8.601 5.845 1.00 91.75 160 HIS A O 1
ATOM 1256 N N . ASP A 1 161 ? -13.352 8.667 3.980 1.00 90.25 161 ASP A N 1
ATOM 1257 C CA . ASP A 1 161 ? -14.567 9.115 4.671 1.00 90.25 161 ASP A CA 1
ATOM 1258 C C . ASP A 1 161 ? -15.013 8.110 5.754 1.00 90.25 161 ASP A C 1
ATOM 1260 O O . ASP A 1 161 ? -15.466 8.494 6.840 1.00 90.25 161 ASP A O 1
ATOM 1264 N N . SER A 1 162 ? -14.838 6.806 5.502 1.00 88.19 162 SER A N 1
ATOM 1265 C CA . SER A 1 162 ? -15.178 5.760 6.473 1.00 88.19 162 SER A CA 1
ATOM 1266 C C . SER A 1 162 ? -14.235 5.741 7.673 1.00 88.19 162 SER A C 1
ATOM 1268 O O . SER A 1 162 ? -14.723 5.580 8.794 1.00 88.19 162 SER A O 1
ATOM 1270 N N . ILE A 1 163 ? -12.918 5.933 7.489 1.00 89.19 163 ILE A N 1
ATOM 1271 C CA . ILE A 1 163 ? -11.989 5.996 8.630 1.00 89.19 163 ILE A CA 1
ATOM 1272 C C . ILE A 1 163 ? -12.245 7.246 9.476 1.00 89.19 163 ILE A C 1
ATOM 1274 O O . ILE A 1 163 ? -12.280 7.143 10.701 1.00 89.19 163 ILE A O 1
ATOM 1278 N N . GLN A 1 164 ? -12.551 8.390 8.854 1.00 88.31 164 GLN A N 1
ATOM 1279 C CA . GLN A 1 164 ? -12.926 9.604 9.585 1.00 88.31 164 GLN A CA 1
ATOM 1280 C C . GLN A 1 164 ? -14.213 9.406 10.392 1.00 88.31 164 GLN A C 1
ATOM 1282 O O . GLN A 1 164 ? -14.290 9.775 11.570 1.00 88.31 164 GLN A O 1
ATOM 1287 N N . SER A 1 165 ? -15.224 8.767 9.794 1.00 86.25 165 SER A N 1
ATOM 1288 C CA . SER A 1 165 ? -16.463 8.413 10.492 1.00 86.25 165 SER A CA 1
ATOM 1289 C C . SER A 1 165 ? -16.207 7.460 11.663 1.00 86.25 165 SER A C 1
ATOM 1291 O O . SER A 1 165 ? -16.724 7.674 12.763 1.00 86.25 165 SER A O 1
ATOM 1293 N N . ALA A 1 166 ? -15.395 6.419 11.455 1.00 83.38 166 ALA A N 1
ATOM 1294 C CA . ALA A 1 166 ? -15.040 5.454 12.489 1.00 83.38 166 ALA A CA 1
ATOM 1295 C C . ALA A 1 166 ? -14.294 6.124 13.651 1.00 83.38 166 ALA A C 1
ATOM 1297 O O . ALA A 1 166 ? -14.682 5.950 14.805 1.00 83.38 166 ALA A O 1
ATOM 1298 N N . LEU A 1 167 ? -13.296 6.959 13.359 1.00 82.50 167 LEU A N 1
ATOM 1299 C CA . LEU A 1 167 ? -12.544 7.708 14.363 1.00 82.50 167 LEU A CA 1
ATOM 1300 C C . LEU A 1 167 ? -13.411 8.697 15.132 1.00 82.50 167 LEU A C 1
ATOM 1302 O O . LEU A 1 167 ? -13.265 8.814 16.345 1.00 82.50 167 LEU A O 1
ATOM 1306 N N . THR A 1 168 ? -14.358 9.357 14.468 1.00 82.00 168 THR A N 1
ATOM 1307 C CA . THR A 1 168 ? -15.322 10.243 15.137 1.00 82.00 168 THR A CA 1
ATOM 1308 C C . THR A 1 168 ? -16.177 9.466 16.141 1.00 82.00 168 THR A C 1
ATOM 1310 O O . THR A 1 168 ? -16.350 9.903 17.281 1.00 82.00 168 THR A O 1
ATOM 1313 N N . LYS A 1 169 ? -16.668 8.278 15.757 1.00 77.12 169 LYS A N 1
ATOM 1314 C CA . LYS A 1 169 ? -17.431 7.393 16.653 1.00 77.12 169 LYS A CA 1
ATOM 1315 C C . LYS A 1 169 ? -16.579 6.919 17.828 1.00 77.12 169 LYS A C 1
ATOM 1317 O O . LYS A 1 169 ? -17.046 6.977 18.962 1.00 77.12 169 LYS A O 1
ATOM 1322 N N . ILE A 1 170 ? -15.330 6.525 17.576 1.00 77.62 170 ILE A N 1
ATOM 1323 C CA . ILE A 1 170 ? -14.387 6.114 18.623 1.00 77.62 170 ILE A CA 1
ATOM 1324 C C . ILE A 1 170 ? -14.142 7.273 19.588 1.00 77.62 170 ILE A C 1
ATOM 1326 O O . ILE A 1 170 ? -14.382 7.110 20.777 1.00 77.62 170 ILE A O 1
ATOM 1330 N N . ARG A 1 171 ? -13.785 8.466 19.093 1.00 75.12 171 ARG A N 1
ATOM 1331 C CA . ARG A 1 171 ? -13.574 9.665 19.924 1.00 75.12 171 ARG A CA 1
ATOM 1332 C C . ARG A 1 171 ? -14.784 9.986 20.797 1.00 75.12 171 ARG A C 1
ATOM 1334 O O . ARG A 1 171 ? -14.603 10.348 21.952 1.00 75.12 171 ARG A O 1
ATOM 1341 N N . SER A 1 172 ? -16.006 9.801 20.290 1.00 72.38 172 SER A N 1
ATOM 1342 C CA . SER A 1 172 ? -17.231 10.037 21.069 1.00 72.38 172 SER A CA 1
ATOM 1343 C C . SER A 1 172 ? -17.442 9.064 22.240 1.00 72.38 172 SER A C 1
ATOM 1345 O O . SER A 1 172 ? -18.177 9.387 23.171 1.00 72.38 172 SER A O 1
ATOM 1347 N N . ALA A 1 173 ? -16.797 7.895 22.204 1.00 69.12 173 ALA A N 1
ATOM 1348 C CA . ALA A 1 173 ? -16.825 6.894 23.269 1.00 69.12 173 ALA A CA 1
ATOM 1349 C C . ALA A 1 173 ? -15.653 7.037 24.261 1.00 69.12 173 ALA A C 1
ATOM 1351 O O . ALA A 1 173 ? -15.611 6.331 25.266 1.00 69.12 173 ALA A O 1
ATOM 1352 N N . LEU A 1 174 ? -14.697 7.936 23.999 1.00 69.06 174 LEU A N 1
ATOM 1353 C CA . LEU A 1 174 ? -13.532 8.145 24.856 1.00 69.06 174 LEU A CA 1
ATOM 1354 C C . LEU A 1 174 ? -13.802 9.163 25.968 1.00 69.06 174 LEU A C 1
ATOM 1356 O O . LEU A 1 174 ? -14.675 10.027 25.884 1.00 69.06 174 LEU A O 1
ATOM 1360 N N . SER A 1 175 ? -12.995 9.082 27.025 1.00 65.69 175 SER A N 1
ATOM 1361 C CA . SER A 1 175 ? -12.975 10.092 28.079 1.00 65.69 175 SER A CA 1
ATOM 1362 C C . SER A 1 175 ? -12.403 11.417 27.571 1.00 65.69 175 SER A C 1
ATOM 1364 O O . SER A 1 175 ? -11.561 11.435 26.676 1.00 65.69 175 SER A O 1
ATOM 1366 N N . SER A 1 176 ? -12.783 12.535 28.194 1.00 65.88 176 SER A N 1
ATOM 1367 C CA . SER A 1 176 ? -12.204 13.852 27.887 1.00 65.88 176 SER A CA 1
ATOM 1368 C C . SER A 1 176 ? -10.683 13.902 28.081 1.00 65.88 176 SER A C 1
ATOM 1370 O O . SER A 1 176 ? -9.999 14.639 27.380 1.00 65.88 176 SER A O 1
ATOM 1372 N N . GLU A 1 177 ? -10.152 13.108 29.015 1.00 62.59 177 GLU A N 1
ATOM 1373 C CA . GLU A 1 177 ? -8.713 12.983 29.269 1.00 62.59 177 GLU A CA 1
ATOM 1374 C C . GLU A 1 177 ? -7.992 12.278 28.112 1.00 62.59 177 GLU A C 1
ATOM 1376 O O . GLU A 1 177 ? -6.983 12.782 27.623 1.00 62.59 177 GLU A O 1
ATOM 1381 N N . LEU A 1 178 ? -8.550 11.168 27.607 1.00 64.25 178 LEU A N 1
ATOM 1382 C CA . LEU A 1 178 ? -8.017 10.503 26.418 1.00 64.25 178 LEU A CA 1
ATOM 1383 C C . LEU A 1 178 ? -8.168 11.380 25.172 1.00 64.25 178 LEU A C 1
ATOM 1385 O O . LEU A 1 178 ? -7.230 11.456 24.394 1.00 64.25 178 LEU A O 1
ATOM 1389 N N . ILE A 1 179 ? -9.287 12.088 24.993 1.00 68.62 179 ILE A N 1
ATOM 1390 C CA . ILE A 1 179 ? -9.462 13.019 23.864 1.00 68.62 179 ILE A CA 1
ATOM 1391 C C . ILE A 1 179 ? -8.375 14.105 23.878 1.00 68.62 179 ILE A C 1
ATOM 1393 O O . ILE A 1 179 ? -7.718 14.313 22.863 1.00 68.62 179 ILE A O 1
ATOM 1397 N N . GLY A 1 180 ? -8.115 14.741 25.026 1.00 67.12 180 GLY A N 1
ATOM 1398 C CA . GLY A 1 180 ? -7.054 15.751 25.133 1.00 67.12 180 GLY A CA 1
ATOM 1399 C C . GLY A 1 180 ? -5.649 15.190 24.870 1.00 67.12 180 GLY A C 1
ATOM 1400 O O . GLY A 1 180 ? -4.819 15.838 24.225 1.00 67.12 180 GLY A O 1
ATOM 1401 N N . PHE A 1 181 ? -5.384 13.958 25.315 1.00 67.75 181 PHE A N 1
ATOM 1402 C CA . PHE A 1 181 ? -4.148 13.243 24.991 1.00 67.75 181 PHE A CA 1
ATOM 1403 C C . PHE A 1 181 ? -4.023 12.974 23.483 1.00 67.75 181 PHE A C 1
ATOM 1405 O O . PHE A 1 181 ? -2.952 13.171 22.908 1.00 67.75 181 PHE A O 1
ATOM 1412 N N . LEU A 1 182 ? -5.123 12.613 22.819 1.00 65.75 182 LEU A N 1
ATOM 1413 C CA . LEU A 1 182 ? -5.158 12.416 21.372 1.00 65.75 182 LEU A CA 1
ATOM 1414 C C . LEU A 1 182 ? -4.957 13.694 20.589 1.00 65.75 182 LEU A C 1
ATOM 1416 O O . LEU A 1 182 ? -4.228 13.653 19.611 1.00 65.75 182 LEU A O 1
ATOM 1420 N N . ASP A 1 183 ? -5.548 14.813 20.992 1.00 71.19 183 ASP A N 1
ATOM 1421 C CA . ASP A 1 183 ? -5.336 16.089 20.304 1.00 71.19 183 ASP A CA 1
ATOM 1422 C C . ASP A 1 183 ? -3.862 16.517 20.396 1.00 71.19 183 ASP A C 1
ATOM 1424 O O . ASP A 1 183 ? -3.279 17.004 19.425 1.00 71.19 183 ASP A O 1
ATOM 1428 N N . THR A 1 184 ? -3.220 16.243 21.535 1.00 70.31 184 THR A N 1
ATOM 1429 C CA . THR A 1 184 ? -1.783 16.480 21.738 1.00 70.31 184 THR A CA 1
ATOM 1430 C C . THR A 1 184 ? -0.929 15.579 20.838 1.00 70.31 184 THR A C 1
ATOM 1432 O O . THR A 1 184 ? -0.001 16.046 20.172 1.00 70.31 184 THR A O 1
ATOM 1435 N N . ILE A 1 185 ? -1.256 14.286 20.775 1.00 65.06 185 ILE A N 1
ATOM 1436 C CA . ILE A 1 185 ? -0.594 13.310 19.901 1.00 65.06 185 ILE A CA 1
ATOM 1437 C C . ILE A 1 185 ? -0.803 13.650 18.429 1.00 65.06 185 ILE A C 1
ATOM 1439 O O . ILE A 1 185 ? 0.155 13.717 17.661 1.00 65.06 185 ILE A O 1
ATOM 1443 N N . ALA A 1 186 ? -2.046 13.901 18.033 1.00 64.44 186 ALA A N 1
ATOM 1444 C CA . ALA A 1 186 ? -2.404 14.279 16.685 1.00 64.44 186 ALA A CA 1
ATOM 1445 C C . ALA A 1 186 ? -1.701 15.580 16.314 1.00 64.44 186 ALA A C 1
ATOM 1447 O O . ALA A 1 186 ? -1.328 15.730 15.171 1.00 64.44 186 ALA A O 1
ATOM 1448 N N . GLY A 1 187 ? -1.438 16.513 17.229 1.00 67.75 187 GLY A N 1
ATOM 1449 C CA . GLY A 1 187 ? -0.582 17.674 16.959 1.00 67.75 187 GLY A CA 1
ATOM 1450 C C . GLY A 1 187 ? 0.897 17.338 16.707 1.00 67.75 187 GLY A C 1
ATOM 1451 O O . GLY A 1 187 ? 1.575 18.081 16.001 1.00 67.75 187 GLY A O 1
ATOM 1452 N N . SER A 1 188 ? 1.386 16.227 17.260 1.00 72.94 188 SER A N 1
ATOM 1453 C CA . SER A 1 188 ? 2.813 15.885 17.342 1.00 72.94 188 SER A CA 1
ATOM 1454 C C . SER A 1 188 ? 3.305 14.955 16.228 1.00 72.94 188 SER A C 1
ATOM 1456 O O . SER A 1 188 ? 4.486 14.987 15.887 1.00 72.94 188 SER A O 1
ATOM 1458 N N . PHE A 1 189 ? 2.422 14.140 15.644 1.00 72.00 189 PHE A N 1
ATOM 1459 C CA . PHE A 1 189 ? 2.766 13.186 14.587 1.00 72.00 189 PHE A CA 1
ATOM 1460 C C . PHE A 1 189 ? 2.029 13.516 13.288 1.00 72.00 189 PHE A C 1
ATOM 1462 O O . PHE A 1 189 ? 0.830 13.798 13.284 1.00 72.00 189 PHE A O 1
ATOM 1469 N N . ARG A 1 190 ? 2.761 13.489 12.171 1.00 73.31 190 ARG A N 1
ATOM 1470 C CA . ARG A 1 190 ? 2.235 13.756 10.829 1.00 73.31 190 ARG A CA 1
ATOM 1471 C C . ARG A 1 190 ? 2.813 12.765 9.839 1.00 73.31 190 ARG A C 1
ATOM 1473 O O . ARG A 1 190 ? 4.025 12.559 9.816 1.00 73.31 190 ARG A O 1
ATOM 1480 N N . VAL A 1 191 ? 1.958 12.236 8.972 1.00 81.06 191 VAL A N 1
ATOM 1481 C CA . VAL A 1 191 ? 2.402 11.534 7.763 1.00 81.06 191 VAL A CA 1
ATOM 1482 C C . VAL A 1 191 ? 2.363 12.500 6.593 1.00 81.06 191 VAL A C 1
ATOM 1484 O O . VAL A 1 191 ? 1.297 13.002 6.227 1.00 81.06 191 VAL A O 1
ATOM 1487 N N . LEU A 1 192 ? 3.529 12.762 6.005 1.00 82.00 192 LEU A N 1
ATOM 1488 C CA . LEU A 1 192 ? 3.624 13.511 4.759 1.00 82.00 192 LEU A CA 1
ATOM 1489 C C . LEU A 1 192 ? 3.455 12.536 3.592 1.00 82.00 192 LEU A C 1
ATOM 1491 O O . LEU A 1 192 ? 4.260 11.612 3.464 1.00 82.00 192 LEU A O 1
ATOM 1495 N N . PRO A 1 193 ? 2.419 12.703 2.756 1.00 79.94 193 PRO A N 1
ATOM 1496 C CA . PRO A 1 193 ? 2.243 11.834 1.610 1.00 79.94 193 PRO A CA 1
ATOM 1497 C C . PRO A 1 193 ? 3.310 12.131 0.552 1.00 79.94 193 PRO A C 1
ATOM 1499 O O . PRO A 1 193 ? 3.637 13.287 0.279 1.00 79.94 193 PRO A O 1
ATOM 1502 N N . GLU A 1 194 ? 3.801 11.078 -0.095 1.00 83.62 194 GLU A N 1
ATOM 1503 C CA . GLU A 1 194 ? 4.505 11.194 -1.372 1.00 83.62 194 GLU A CA 1
ATOM 1504 C C . GLU A 1 194 ? 3.562 11.738 -2.470 1.00 83.62 194 GLU A C 1
ATOM 1506 O O . GLU A 1 194 ? 2.338 11.810 -2.265 1.00 83.62 194 GLU A O 1
ATOM 1511 N N . PRO A 1 195 ? 4.085 12.140 -3.647 1.00 84.50 195 PRO A N 1
ATOM 1512 C CA . PRO A 1 195 ? 3.244 12.460 -4.795 1.00 84.50 195 PRO A CA 1
ATOM 1513 C C . PRO A 1 195 ? 2.221 11.349 -5.067 1.00 84.50 195 PRO A C 1
ATOM 1515 O O . PRO A 1 195 ? 2.571 10.179 -5.206 1.00 84.50 195 PRO A O 1
ATOM 1518 N N . HIS A 1 196 ? 0.943 11.716 -5.128 1.00 87.62 196 HIS A N 1
ATOM 1519 C CA . HIS A 1 196 ? -0.166 10.772 -5.241 1.00 87.62 196 HIS A CA 1
ATOM 1520 C C . HIS A 1 196 ? -1.263 11.306 -6.159 1.00 87.62 196 HIS A C 1
ATOM 1522 O O . HIS A 1 196 ? -1.374 12.507 -6.427 1.00 87.62 196 HIS A O 1
ATOM 1528 N N . LYS A 1 197 ? -2.092 10.385 -6.645 1.00 88.62 197 LYS A N 1
ATOM 1529 C CA . LYS A 1 197 ? -3.269 10.685 -7.459 1.00 88.62 197 LYS A CA 1
ATOM 1530 C C . LYS A 1 197 ? -4.429 11.124 -6.569 1.00 88.62 197 LYS A C 1
ATOM 1532 O O . LYS A 1 197 ? -4.584 10.636 -5.456 1.00 88.62 197 LYS A O 1
ATOM 1537 N N . ARG A 1 198 ? -5.269 12.026 -7.080 1.00 89.50 198 ARG A N 1
ATOM 1538 C CA . ARG A 1 198 ? -6.468 12.510 -6.379 1.00 89.50 198 ARG A CA 1
ATOM 1539 C C . ARG A 1 198 ? -7.701 11.756 -6.861 1.00 89.50 198 ARG A C 1
ATOM 1541 O O . ARG A 1 198 ? -7.958 11.728 -8.061 1.00 89.50 198 ARG A O 1
ATOM 1548 N N . TYR A 1 199 ? -8.491 11.227 -5.927 1.00 91.12 199 TYR A N 1
ATOM 1549 C CA . TYR A 1 199 ? -9.625 10.345 -6.232 1.00 91.12 199 TYR A CA 1
ATOM 1550 C C . TYR A 1 199 ? -11.003 10.907 -5.883 1.00 91.12 199 TYR A C 1
ATOM 1552 O O . TYR A 1 199 ? -11.997 10.229 -6.120 1.00 91.12 199 TYR A O 1
ATOM 1560 N N . ALA A 1 200 ? -11.102 12.152 -5.409 1.00 86.31 200 ALA A N 1
ATOM 1561 C CA . ALA A 1 200 ? -12.385 12.766 -5.049 1.00 86.31 200 ALA A CA 1
ATOM 1562 C C . ALA A 1 200 ? -13.443 12.712 -6.177 1.00 86.31 200 ALA A C 1
ATOM 1564 O O . ALA A 1 200 ? -14.636 12.613 -5.911 1.00 86.31 200 ALA A O 1
ATOM 1565 N N . LYS A 1 201 ? -13.016 12.736 -7.449 1.00 88.94 201 LYS A N 1
ATOM 1566 C CA . LYS A 1 201 ? -13.907 12.610 -8.620 1.00 88.94 201 LYS A CA 1
ATOM 1567 C C . LYS A 1 201 ? -14.233 11.163 -9.012 1.00 88.94 201 LYS A C 1
ATOM 1569 O O . LYS A 1 201 ? -15.144 10.952 -9.800 1.00 88.94 201 LYS A O 1
ATOM 1574 N N . SER A 1 202 ? -13.501 10.188 -8.484 1.00 92.12 202 SER A N 1
ATOM 1575 C CA . SER A 1 202 ? -13.632 8.758 -8.796 1.00 92.12 202 SER A CA 1
ATOM 1576 C C . SER A 1 202 ? -14.355 7.980 -7.696 1.00 92.12 202 SER A C 1
ATOM 1578 O O . SER A 1 202 ? -14.299 6.753 -7.683 1.00 92.12 202 SER A O 1
ATOM 1580 N N . ARG A 1 203 ? -15.020 8.667 -6.757 1.00 92.81 203 ARG A N 1
ATOM 1581 C CA . ARG A 1 203 ? -15.689 8.028 -5.619 1.00 92.81 203 ARG A CA 1
ATOM 1582 C C . ARG A 1 203 ? -16.672 6.940 -6.059 1.00 92.81 203 ARG A C 1
ATOM 1584 O O . ARG A 1 203 ? -16.569 5.817 -5.579 1.00 92.81 203 ARG A O 1
ATOM 1591 N N . THR A 1 204 ? -17.564 7.260 -6.994 1.00 93.25 204 THR A N 1
ATOM 1592 C CA . THR A 1 204 ? -18.578 6.326 -7.511 1.00 93.25 204 THR A CA 1
ATOM 1593 C C . THR A 1 204 ? -17.945 5.138 -8.231 1.00 93.25 204 THR A C 1
ATOM 1595 O O . THR A 1 204 ? -18.377 4.005 -8.055 1.00 93.25 204 THR A O 1
ATOM 1598 N N . THR A 1 205 ? -16.871 5.369 -8.991 1.00 95.62 205 THR A N 1
ATOM 1599 C CA . THR A 1 205 ? -16.095 4.303 -9.640 1.00 95.62 205 THR A CA 1
ATOM 1600 C C . THR A 1 205 ? -15.474 3.357 -8.613 1.00 95.62 205 THR A C 1
ATOM 1602 O O . THR A 1 205 ? -15.524 2.145 -8.788 1.00 95.62 205 THR A O 1
ATOM 1605 N N . ILE A 1 206 ? -14.904 3.892 -7.530 1.00 95.69 206 ILE A N 1
ATOM 1606 C CA . ILE A 1 206 ? -14.302 3.093 -6.452 1.00 95.69 206 ILE A CA 1
ATOM 1607 C C . ILE A 1 206 ? -15.373 2.295 -5.698 1.00 95.69 206 ILE A C 1
ATOM 1609 O O . ILE A 1 206 ? -15.155 1.124 -5.402 1.00 95.69 206 ILE A O 1
ATOM 1613 N N . GLU A 1 207 ? -16.527 2.903 -5.412 1.00 94.19 207 GLU A N 1
ATOM 1614 C CA . GLU A 1 207 ? -17.684 2.221 -4.815 1.00 94.19 207 GLU A CA 1
ATOM 1615 C C . GLU A 1 207 ? -18.138 1.043 -5.690 1.00 94.19 207 GLU A C 1
ATOM 1617 O O . GLU A 1 207 ? -18.175 -0.089 -5.209 1.00 94.19 207 GLU A O 1
ATOM 1622 N N . ALA A 1 208 ? -18.363 1.280 -6.986 1.00 95.62 208 ALA A N 1
ATOM 1623 C CA . ALA A 1 208 ? -18.767 0.245 -7.936 1.00 95.62 208 ALA A CA 1
ATOM 1624 C C . ALA A 1 208 ? -17.729 -0.885 -8.064 1.00 95.62 208 ALA A C 1
ATOM 1626 O O . ALA A 1 208 ? -18.095 -2.060 -8.105 1.00 95.62 208 ALA A O 1
ATOM 1627 N N . LEU A 1 209 ? -16.430 -0.557 -8.080 1.00 97.12 209 LEU A N 1
ATOM 1628 C CA . LEU A 1 209 ? -15.359 -1.558 -8.066 1.00 97.12 209 LEU A CA 1
ATOM 1629 C C . LEU A 1 209 ? -15.401 -2.415 -6.799 1.00 97.12 209 LEU A C 1
ATOM 1631 O O . LEU A 1 209 ? -15.337 -3.638 -6.892 1.00 97.12 209 LEU A O 1
ATOM 1635 N N . ASN A 1 210 ? -15.518 -1.792 -5.625 1.00 94.38 210 ASN A N 1
ATOM 1636 C CA . ASN A 1 210 ? -15.555 -2.508 -4.352 1.00 94.38 210 ASN A CA 1
ATOM 1637 C C . ASN A 1 210 ? -16.766 -3.447 -4.273 1.00 94.38 210 ASN A C 1
ATOM 1639 O O . ASN A 1 210 ? -16.623 -4.604 -3.877 1.00 94.38 210 ASN A O 1
ATOM 1643 N N . GLU A 1 211 ? -17.944 -2.975 -4.684 1.00 95.50 211 GLU A N 1
ATOM 1644 C CA . GLU A 1 211 ? -19.157 -3.793 -4.736 1.00 95.50 211 GLU A CA 1
ATOM 1645 C C . GLU A 1 211 ? -19.005 -4.975 -5.695 1.00 95.50 211 GLU A C 1
ATOM 1647 O O . GLU A 1 211 ? -19.361 -6.101 -5.347 1.00 95.50 211 GLU A O 1
ATOM 1652 N N . ALA A 1 212 ? -18.432 -4.750 -6.876 1.00 97.44 212 ALA A N 1
ATOM 1653 C CA . ALA A 1 212 ? -18.240 -5.798 -7.868 1.00 97.44 212 ALA A CA 1
ATOM 1654 C C . ALA A 1 212 ? -17.197 -6.840 -7.450 1.00 97.44 212 ALA A C 1
ATOM 1656 O O . ALA A 1 212 ? -17.415 -8.029 -7.677 1.00 97.44 212 ALA A O 1
ATOM 1657 N N . VAL A 1 213 ? -16.110 -6.426 -6.792 1.00 96.88 213 VAL A N 1
ATOM 1658 C CA . VAL A 1 213 ? -15.115 -7.344 -6.213 1.00 96.88 213 VAL A CA 1
ATOM 1659 C C . VAL A 1 213 ? -15.761 -8.227 -5.144 1.00 96.88 213 VAL A C 1
ATOM 1661 O O . VAL A 1 213 ? -15.643 -9.451 -5.193 1.00 96.88 213 VAL A O 1
ATOM 1664 N N . LEU A 1 214 ? -16.487 -7.627 -4.194 1.00 95.19 214 LEU A N 1
ATOM 1665 C CA . LEU A 1 214 ? -17.132 -8.361 -3.099 1.00 95.19 214 LEU A CA 1
ATOM 1666 C C . LEU A 1 214 ? -18.267 -9.266 -3.596 1.00 95.19 214 LEU A C 1
ATOM 1668 O O . LEU A 1 214 ? -18.420 -10.392 -3.125 1.00 95.19 214 LEU A O 1
ATOM 1672 N N . GLY A 1 215 ? -19.057 -8.774 -4.550 1.00 96.50 215 GLY A N 1
ATOM 1673 C CA . GLY A 1 215 ? -20.200 -9.469 -5.133 1.00 96.50 215 GLY A CA 1
ATOM 1674 C C . GLY A 1 215 ? -19.855 -10.406 -6.289 1.00 96.50 215 GLY A C 1
ATOM 1675 O O . GLY A 1 215 ? -20.763 -11.042 -6.812 1.00 96.50 215 GLY A O 1
ATOM 1676 N N . ARG A 1 216 ? -18.579 -10.481 -6.694 1.00 97.31 216 ARG A N 1
ATOM 1677 C CA . ARG A 1 216 ? -18.092 -11.215 -7.874 1.00 97.31 216 ARG A CA 1
ATOM 1678 C C . ARG A 1 216 ? -18.862 -10.898 -9.160 1.00 97.31 216 ARG A C 1
ATOM 1680 O O . ARG A 1 216 ? -19.214 -11.797 -9.921 1.00 97.31 216 ARG A O 1
ATOM 1687 N N . ARG A 1 217 ? -19.116 -9.612 -9.409 1.00 98.12 217 ARG A N 1
ATOM 1688 C CA . ARG A 1 217 ? -19.857 -9.130 -10.584 1.00 98.12 217 ARG A CA 1
ATOM 1689 C C . ARG A 1 217 ? -18.919 -8.713 -11.708 1.00 98.12 217 ARG A C 1
ATOM 1691 O O . ARG A 1 217 ? -17.950 -7.997 -11.473 1.00 98.12 217 ARG A O 1
ATOM 1698 N N . VAL A 1 218 ? -19.246 -9.123 -12.931 1.00 98.38 218 VAL A N 1
ATOM 1699 C CA . VAL A 1 218 ? -18.530 -8.705 -14.144 1.00 98.38 218 VAL A CA 1
ATOM 1700 C C . VAL A 1 218 ? -18.875 -7.254 -14.460 1.00 98.38 218 VAL A C 1
ATOM 1702 O O . VAL A 1 218 ? -20.053 -6.877 -14.487 1.00 98.38 218 VAL A O 1
ATOM 1705 N N . LEU A 1 219 ? -17.851 -6.453 -14.736 1.00 98.44 219 LEU A N 1
ATOM 1706 C CA . LEU A 1 219 ? -17.967 -5.033 -15.042 1.00 98.44 219 LEU A CA 1
ATOM 1707 C C . LEU A 1 219 ? -17.695 -4.765 -16.519 1.00 98.44 219 LEU A C 1
ATOM 1709 O O . LEU A 1 219 ? -16.671 -5.195 -17.041 1.00 98.44 219 LEU A O 1
ATOM 1713 N N . HIS A 1 220 ? -18.552 -3.980 -17.162 1.00 98.44 220 HIS A N 1
ATOM 1714 C CA . HIS A 1 220 ? -18.232 -3.325 -18.419 1.00 98.44 220 HIS A CA 1
ATOM 1715 C C . HIS A 1 220 ? -17.463 -2.037 -18.120 1.00 98.44 220 HIS A C 1
ATOM 1717 O O . HIS A 1 220 ? -17.959 -1.148 -17.428 1.00 98.44 220 HIS A O 1
ATOM 1723 N N . MET A 1 221 ? -16.233 -1.940 -18.615 1.00 98.31 221 MET A N 1
ATOM 1724 C CA . MET A 1 221 ? -15.306 -0.858 -18.297 1.00 98.31 221 MET A CA 1
ATOM 1725 C C . MET A 1 221 ? -14.855 -0.138 -19.563 1.00 98.31 221 MET A C 1
ATOM 1727 O O . MET A 1 221 ? -14.227 -0.741 -20.441 1.00 98.31 221 MET A O 1
ATOM 1731 N N . ARG A 1 222 ? -15.064 1.182 -19.606 1.00 97.88 222 ARG A N 1
ATOM 1732 C CA . ARG A 1 222 ? -14.434 2.068 -20.591 1.00 97.88 222 ARG A CA 1
ATOM 1733 C C . ARG A 1 222 ? -13.180 2.692 -19.994 1.00 97.88 222 ARG A C 1
ATOM 1735 O O . ARG A 1 222 ? -13.211 3.310 -18.932 1.00 97.88 222 ARG A O 1
ATOM 1742 N N . TYR A 1 223 ? -12.058 2.532 -20.682 1.00 97.56 223 TYR A N 1
ATOM 1743 C CA . TYR A 1 223 ? -10.731 2.813 -20.148 1.00 97.56 223 TYR A CA 1
ATOM 1744 C C . TYR A 1 223 ? -9.875 3.601 -21.133 1.00 97.56 223 TYR A C 1
ATOM 1746 O O . TYR A 1 223 ? -9.819 3.260 -22.319 1.00 97.56 223 TYR A O 1
ATOM 1754 N N . ARG A 1 224 ? -9.149 4.602 -20.624 1.00 96.88 224 ARG A N 1
ATOM 1755 C CA . ARG A 1 224 ? -8.176 5.390 -21.390 1.00 96.88 224 ARG A CA 1
ATOM 1756 C C . ARG A 1 224 ? -6.751 4.920 -21.126 1.00 96.88 224 ARG A C 1
ATOM 1758 O O . ARG A 1 224 ? -6.275 4.936 -19.992 1.00 96.88 224 ARG A O 1
ATOM 1765 N N . ASN A 1 225 ? -6.031 4.541 -22.176 1.00 93.12 225 ASN A N 1
ATOM 1766 C CA . ASN A 1 225 ? -4.620 4.194 -22.066 1.00 93.12 225 ASN A CA 1
ATOM 1767 C C . ASN A 1 225 ? -3.795 5.433 -21.668 1.00 93.12 225 ASN A C 1
ATOM 1769 O O . ASN A 1 225 ? -3.942 6.501 -22.252 1.00 93.12 225 ASN A O 1
ATOM 1773 N N . GLY A 1 226 ? -2.918 5.294 -20.669 1.00 87.50 226 GLY A N 1
ATOM 1774 C CA . GLY A 1 226 ? -2.111 6.411 -20.171 1.00 87.50 226 GLY A CA 1
ATOM 1775 C C . GLY A 1 226 ? -0.932 6.818 -21.055 1.00 87.50 226 GLY A C 1
ATOM 1776 O O . GLY A 1 226 ? -0.451 7.931 -20.898 1.00 87.50 226 GLY A O 1
ATOM 1777 N N . GLN A 1 227 ? -0.461 5.937 -21.940 1.00 85.19 227 GLN A N 1
ATOM 1778 C CA . GLN A 1 227 ? 0.639 6.219 -22.866 1.00 85.19 227 GLN A CA 1
ATOM 1779 C C . GLN A 1 227 ? 0.115 6.694 -24.221 1.00 85.19 227 GLN A C 1
ATOM 1781 O O . GLN A 1 227 ? 0.569 7.711 -24.730 1.00 85.19 227 GLN A O 1
ATOM 1786 N N . THR A 1 228 ? -0.848 5.970 -24.801 1.00 91.44 228 THR A N 1
ATOM 1787 C CA . THR A 1 228 ? -1.352 6.267 -26.154 1.00 91.44 228 THR A CA 1
ATOM 1788 C C . THR A 1 228 ? -2.530 7.236 -26.164 1.00 91.44 228 THR A C 1
ATOM 1790 O O . THR A 1 228 ? -2.856 7.791 -27.206 1.00 91.44 228 THR A O 1
ATOM 1793 N N . GLY A 1 229 ? -3.208 7.425 -25.027 1.00 92.19 229 GLY A N 1
ATOM 1794 C CA . GLY A 1 229 ? -4.450 8.199 -24.950 1.00 92.19 229 GLY A CA 1
ATOM 1795 C C . GLY A 1 229 ? -5.670 7.491 -25.546 1.00 92.19 229 GLY A C 1
ATOM 1796 O O . GLY A 1 229 ? -6.778 8.008 -25.432 1.00 92.19 229 GLY A O 1
ATOM 1797 N N . GLU A 1 230 ? -5.500 6.307 -26.139 1.00 94.88 230 GLU A N 1
ATOM 1798 C CA . GLU A 1 230 ? -6.585 5.567 -26.781 1.00 94.88 230 GLU A CA 1
ATOM 1799 C C . GLU A 1 230 ? -7.636 5.103 -25.771 1.00 94.88 230 GLU A C 1
ATOM 1801 O O . GLU A 1 230 ? -7.320 4.538 -24.715 1.00 94.88 230 GLU A O 1
ATOM 1806 N N . GLU A 1 231 ? -8.902 5.296 -26.129 1.00 96.88 231 GLU A N 1
ATOM 1807 C CA . GLU A 1 231 ? -10.036 4.770 -25.380 1.00 96.88 231 GLU A CA 1
ATOM 1808 C C . GLU A 1 231 ? -10.408 3.370 -25.855 1.00 96.88 231 GLU A C 1
ATOM 1810 O O . GLU A 1 231 ? -10.267 3.003 -27.021 1.00 96.88 231 GLU A O 1
ATOM 1815 N N . SER A 1 232 ? -10.901 2.557 -24.929 1.00 96.31 232 SER A N 1
ATOM 1816 C CA . SER A 1 232 ? -11.410 1.234 -25.257 1.00 96.31 232 SER A CA 1
ATOM 1817 C C . SER A 1 232 ? -12.358 0.698 -24.205 1.00 96.31 232 SER A C 1
ATOM 1819 O O . SER A 1 232 ? -12.188 0.983 -23.022 1.00 96.31 232 SER A O 1
ATOM 1821 N N . SER A 1 233 ? -13.283 -0.150 -24.639 1.00 97.31 233 SER A N 1
ATOM 1822 C CA . SER A 1 233 ? -14.196 -0.872 -23.757 1.00 97.31 233 SER A CA 1
ATOM 1823 C C . SER A 1 233 ? -13.801 -2.341 -23.629 1.00 97.31 233 SER A C 1
ATOM 1825 O O . SER A 1 233 ? -13.200 -2.913 -24.547 1.00 97.31 233 SER A O 1
ATOM 1827 N N . ARG A 1 234 ? -14.095 -2.936 -22.473 1.00 97.69 234 ARG A N 1
ATOM 1828 C CA . ARG A 1 234 ? -13.854 -4.351 -22.169 1.00 97.69 234 ARG A CA 1
ATOM 1829 C C . ARG A 1 234 ? -14.727 -4.804 -21.009 1.00 97.69 234 ARG A C 1
ATOM 1831 O O . ARG A 1 234 ? -15.064 -3.984 -20.159 1.00 97.69 234 ARG A O 1
ATOM 1838 N N . ASP A 1 235 ? -14.982 -6.100 -20.947 1.00 98.38 235 ASP A N 1
ATOM 1839 C CA . ASP A 1 235 ? -15.531 -6.718 -19.747 1.00 98.38 235 ASP A CA 1
ATOM 1840 C C . ASP A 1 235 ? -14.377 -7.167 -18.845 1.00 98.38 235 ASP A C 1
ATOM 1842 O O . ASP A 1 235 ? -13.351 -7.672 -19.319 1.00 98.38 235 ASP A O 1
ATOM 1846 N N . LEU A 1 236 ? -14.528 -6.929 -17.548 1.00 98.50 236 LEU A N 1
ATOM 1847 C CA . LEU A 1 236 ? -13.538 -7.197 -16.517 1.00 98.50 236 LEU A CA 1
ATOM 1848 C C . LEU A 1 236 ? -14.178 -8.023 -15.405 1.00 98.50 236 LEU A C 1
ATOM 1850 O O . LEU A 1 236 ? -15.222 -7.639 -14.878 1.00 98.50 236 LEU A O 1
ATOM 1854 N N . ASP A 1 237 ? -13.496 -9.087 -14.993 1.00 98.25 237 ASP A N 1
ATOM 1855 C CA . ASP A 1 237 ? -13.775 -9.784 -13.736 1.00 98.25 237 ASP A CA 1
ATOM 1856 C C . ASP A 1 237 ? -12.860 -9.194 -12.651 1.00 98.25 237 ASP A C 1
ATOM 1858 O O . ASP A 1 237 ? -11.687 -9.577 -12.587 1.00 98.25 237 ASP A O 1
ATOM 1862 N N . PRO A 1 238 ? -13.306 -8.216 -11.842 1.00 97.81 238 PRO A N 1
ATOM 1863 C CA . PRO A 1 238 ? -12.434 -7.532 -10.891 1.00 97.81 238 PRO A CA 1
ATOM 1864 C C . PRO A 1 238 ? -12.125 -8.426 -9.684 1.00 97.81 238 PRO A C 1
ATOM 1866 O O . PRO A 1 238 ? -13.010 -8.785 -8.917 1.00 97.81 238 PRO A O 1
ATOM 1869 N N . TYR A 1 239 ? -10.857 -8.768 -9.474 1.00 96.94 239 TYR A N 1
ATOM 1870 C CA . TYR A 1 239 ? -10.432 -9.641 -8.376 1.00 96.94 239 TYR A CA 1
ATOM 1871 C C . TYR A 1 239 ? -10.071 -8.857 -7.115 1.00 96.94 239 TYR A C 1
ATOM 1873 O O . TYR A 1 239 ? -10.520 -9.210 -6.030 1.00 96.94 239 TYR A O 1
ATOM 1881 N N . HIS A 1 240 ? -9.267 -7.798 -7.246 1.00 95.75 240 HIS A N 1
ATOM 1882 C CA . HIS A 1 240 ? -8.846 -6.964 -6.118 1.00 95.75 240 HIS A CA 1
ATOM 1883 C C . HIS A 1 240 ? -8.705 -5.503 -6.534 1.00 95.75 240 HIS A C 1
ATOM 1885 O O . HIS A 1 240 ? -8.262 -5.203 -7.643 1.00 95.75 240 HIS A O 1
ATOM 1891 N N . VAL A 1 241 ? -9.013 -4.604 -5.601 1.00 94.94 241 VAL A N 1
ATOM 1892 C CA . VAL A 1 241 ? -8.589 -3.203 -5.642 1.00 94.94 241 VAL A CA 1
ATOM 1893 C C . VAL A 1 241 ? -7.439 -3.044 -4.653 1.00 94.94 241 VAL A C 1
ATOM 1895 O O . VAL A 1 241 ? -7.579 -3.426 -3.492 1.00 94.94 241 VAL A O 1
ATOM 1898 N N . TRP A 1 242 ? -6.311 -2.488 -5.088 1.00 92.50 242 TRP A N 1
ATOM 1899 C CA . TRP A 1 242 ? -5.159 -2.248 -4.219 1.00 92.50 242 TRP A CA 1
ATOM 1900 C C . TRP A 1 242 ? -4.596 -0.841 -4.383 1.00 92.50 242 TRP A C 1
ATOM 1902 O O . TRP A 1 242 ? -4.768 -0.193 -5.418 1.00 92.50 242 TRP A O 1
ATOM 1912 N N . TYR A 1 243 ? -3.888 -0.380 -3.353 1.00 91.38 243 TYR A N 1
ATOM 1913 C CA . TYR A 1 243 ? -3.192 0.899 -3.342 1.00 91.38 243 TYR A CA 1
ATOM 1914 C C . TYR A 1 243 ? -1.678 0.685 -3.320 1.00 91.38 243 TYR A C 1
ATOM 1916 O O . TYR A 1 243 ? -1.164 -0.026 -2.461 1.00 91.38 243 TYR A O 1
ATOM 1924 N N . GLN A 1 244 ? -0.957 1.291 -4.261 1.00 88.44 244 GLN A N 1
ATOM 1925 C CA . GLN A 1 244 ? 0.499 1.185 -4.358 1.00 88.44 244 GLN A CA 1
ATOM 1926 C C . GLN A 1 244 ? 1.082 2.445 -5.003 1.00 88.44 244 GLN A C 1
ATOM 1928 O O . GLN A 1 244 ? 0.529 2.960 -5.974 1.00 88.44 244 GLN A O 1
ATOM 1933 N N . ARG A 1 245 ? 2.210 2.945 -4.474 1.00 84.50 245 ARG A N 1
ATOM 1934 C CA . ARG A 1 245 ? 2.971 4.083 -5.039 1.00 84.50 245 ARG A CA 1
ATOM 1935 C C . ARG A 1 245 ? 2.089 5.289 -5.420 1.00 84.50 245 ARG A C 1
ATOM 1937 O O . ARG A 1 245 ? 2.161 5.799 -6.534 1.00 84.50 245 ARG A O 1
ATOM 1944 N N . GLY A 1 246 ? 1.196 5.713 -4.524 1.00 88.81 246 GLY A N 1
ATOM 1945 C CA . GLY A 1 246 ? 0.350 6.888 -4.775 1.00 88.81 246 GLY A CA 1
ATOM 1946 C C . GLY A 1 246 ? -0.873 6.641 -5.670 1.00 88.81 246 GLY A C 1
ATOM 1947 O O . GLY A 1 246 ? -1.568 7.598 -6.021 1.00 88.81 246 GLY A O 1
ATOM 1948 N N . GLY A 1 247 ? -1.141 5.395 -6.081 1.00 92.38 247 GLY A N 1
ATOM 1949 C CA . GLY A 1 247 ? -2.206 5.046 -7.022 1.00 92.38 247 GLY A CA 1
ATOM 1950 C C . GLY A 1 247 ? -3.094 3.883 -6.574 1.00 92.38 247 GLY A C 1
ATOM 1951 O O . GLY A 1 247 ? -2.625 2.961 -5.916 1.00 92.38 247 GLY A O 1
ATOM 1952 N N . LEU A 1 248 ? -4.371 3.923 -6.966 1.00 95.12 248 LEU A N 1
ATOM 1953 C CA . LEU A 1 248 ? -5.320 2.821 -6.874 1.00 95.12 248 LEU A CA 1
ATOM 1954 C C . LEU A 1 248 ? -5.355 2.066 -8.197 1.00 95.12 248 LEU A C 1
ATOM 1956 O O . LEU A 1 248 ? -5.428 2.665 -9.278 1.00 95.12 248 LEU A O 1
ATOM 1960 N N . TYR A 1 249 ? -5.369 0.747 -8.086 1.00 95.00 249 TYR A N 1
ATOM 1961 C CA . TYR A 1 249 ? -5.408 -0.166 -9.211 1.00 95.00 249 TYR A CA 1
ATOM 1962 C C . TYR A 1 249 ? -6.453 -1.243 -8.971 1.00 95.00 249 TYR A C 1
ATOM 1964 O O . TYR A 1 249 ? -6.648 -1.679 -7.838 1.00 95.00 249 TYR A O 1
ATOM 1972 N N . VAL A 1 250 ? -7.108 -1.677 -10.043 1.00 96.56 250 VAL A N 1
ATOM 1973 C CA . VAL A 1 250 ? -7.903 -2.903 -10.053 1.00 96.56 250 VAL A CA 1
ATOM 1974 C C . VAL A 1 250 ? -7.172 -3.953 -10.872 1.00 96.56 250 VAL A C 1
ATOM 1976 O O . VAL A 1 250 ? -6.731 -3.680 -11.990 1.00 96.56 250 VAL A O 1
ATOM 1979 N N . ILE A 1 251 ? -7.052 -5.153 -10.320 1.00 95.50 251 ILE A N 1
ATOM 1980 C CA . ILE A 1 251 ? -6.633 -6.341 -11.056 1.00 95.50 251 ILE A CA 1
ATOM 1981 C C . ILE A 1 251 ? -7.829 -7.216 -11.339 1.00 95.50 251 ILE A C 1
ATOM 1983 O O . ILE A 1 251 ? -8.713 -7.369 -10.498 1.00 95.50 251 ILE A O 1
ATOM 1987 N N . GLY A 1 252 ? -7.838 -7.815 -12.516 1.00 95.94 252 GLY A N 1
ATOM 1988 C CA . GLY A 1 252 ? -8.889 -8.731 -12.892 1.00 95.94 252 GLY A CA 1
ATOM 1989 C C . GLY A 1 252 ? -8.611 -9.419 -14.208 1.00 95.94 252 GLY A C 1
ATOM 1990 O O . GLY A 1 252 ? -7.627 -9.122 -14.891 1.00 95.94 252 GLY A O 1
ATOM 1991 N N . PHE A 1 253 ? -9.491 -10.343 -14.566 1.00 97.19 253 PHE A N 1
ATOM 1992 C CA . PHE A 1 253 ? -9.437 -10.993 -15.864 1.00 97.19 253 PHE A CA 1
ATOM 1993 C C . PHE A 1 253 ? -10.050 -10.084 -16.937 1.00 97.19 253 PHE A C 1
ATOM 1995 O O . PHE A 1 253 ? -11.238 -9.772 -16.891 1.00 97.19 253 PHE A O 1
ATOM 2002 N N . ASP A 1 254 ? -9.224 -9.638 -17.885 1.00 97.25 254 ASP A N 1
ATOM 2003 C CA . ASP A 1 254 ? -9.641 -8.834 -19.035 1.00 97.25 254 ASP A CA 1
ATOM 2004 C C . ASP A 1 254 ? -10.138 -9.766 -20.145 1.00 97.25 254 ASP A C 1
ATOM 2006 O O . ASP A 1 254 ? -9.339 -10.404 -20.839 1.00 97.25 254 ASP A O 1
ATOM 2010 N N . HIS A 1 255 ? -11.454 -9.811 -20.358 1.00 96.81 255 HIS A N 1
ATOM 2011 C CA . HIS A 1 255 ? -12.068 -10.663 -21.382 1.00 96.81 255 HIS A CA 1
ATOM 2012 C C . HIS A 1 255 ? -11.635 -10.294 -22.800 1.00 96.81 255 HIS A C 1
ATOM 2014 O O . HIS A 1 255 ? -11.567 -11.159 -23.670 1.00 96.81 255 HIS A O 1
ATOM 2020 N N . ARG A 1 256 ? -11.272 -9.029 -23.045 1.00 95.38 256 ARG A N 1
ATOM 2021 C CA . ARG A 1 256 ? -10.809 -8.582 -24.365 1.00 95.38 256 ARG A CA 1
ATOM 2022 C C . ARG A 1 256 ? -9.435 -9.153 -24.712 1.00 95.38 256 ARG A C 1
ATOM 2024 O O . ARG A 1 256 ? -9.135 -9.352 -25.888 1.00 95.38 256 ARG A O 1
ATOM 2031 N N . ARG A 1 257 ? -8.573 -9.352 -23.712 1.00 94.50 257 ARG A N 1
ATOM 2032 C CA . ARG A 1 257 ? -7.204 -9.871 -23.887 1.00 94.50 257 ARG A CA 1
ATOM 2033 C C . ARG A 1 257 ? -7.051 -11.329 -23.469 1.00 94.50 257 ARG A C 1
ATOM 2035 O O . ARG A 1 257 ? -6.021 -11.921 -23.762 1.00 94.50 257 ARG A O 1
ATOM 2042 N N . ALA A 1 258 ? -8.075 -11.894 -22.837 1.00 95.44 258 ALA A N 1
ATOM 2043 C CA . ALA A 1 258 ? -8.074 -13.227 -22.259 1.00 95.44 258 ALA A CA 1
ATOM 2044 C C . ALA A 1 258 ? -6.916 -13.463 -21.269 1.00 95.44 258 ALA A C 1
ATOM 2046 O O . ALA A 1 258 ? -6.378 -14.566 -21.179 1.00 95.44 258 ALA A O 1
ATOM 2047 N N . GLU A 1 259 ? -6.550 -12.435 -20.499 1.00 94.06 259 GLU A N 1
ATOM 2048 C CA . GLU A 1 259 ? -5.448 -12.484 -19.536 1.00 94.06 259 GLU A CA 1
ATOM 2049 C C . GLU A 1 259 ? -5.756 -11.650 -18.285 1.00 94.06 259 GLU A C 1
ATOM 2051 O O . GLU A 1 259 ? -6.624 -10.776 -18.298 1.00 94.06 259 GLU A O 1
ATOM 2056 N N . ILE A 1 260 ? -5.049 -11.923 -17.187 1.00 93.12 260 ILE A N 1
ATOM 2057 C CA . ILE A 1 260 ? -5.156 -11.122 -15.963 1.00 93.12 260 ILE A CA 1
ATOM 2058 C C . ILE A 1 260 ? -4.346 -9.842 -16.154 1.00 93.12 260 ILE A C 1
ATOM 2060 O O . ILE A 1 260 ? -3.171 -9.893 -16.515 1.00 93.12 260 ILE A O 1
ATOM 2064 N N . ARG A 1 261 ? -4.975 -8.690 -15.919 1.00 92.31 261 ARG A N 1
ATOM 2065 C CA . ARG A 1 261 ? -4.359 -7.374 -16.106 1.00 92.31 261 ARG A CA 1
ATOM 2066 C C . ARG A 1 261 ? -4.678 -6.434 -14.962 1.00 92.31 261 ARG A C 1
ATOM 2068 O O . ARG A 1 261 ? -5.711 -6.551 -14.306 1.00 92.31 261 ARG A O 1
ATOM 2075 N N . THR A 1 262 ? -3.805 -5.448 -14.812 1.00 93.62 262 THR A N 1
ATOM 2076 C CA . THR A 1 262 ? -3.953 -4.342 -13.871 1.00 93.62 262 THR A CA 1
ATOM 2077 C C . THR A 1 262 ? -4.380 -3.071 -14.606 1.00 93.62 262 THR A C 1
ATOM 2079 O O . THR A 1 262 ? -3.807 -2.714 -15.640 1.00 93.62 262 THR A O 1
ATOM 2082 N N . PHE A 1 263 ? -5.360 -2.357 -14.058 1.00 95.12 263 PHE A N 1
ATOM 2083 C CA . PHE A 1 263 ? -5.881 -1.096 -14.584 1.00 95.12 263 PHE A CA 1
ATOM 2084 C C . PHE A 1 263 ? -5.804 -0.007 -13.520 1.00 95.12 263 PHE A C 1
ATOM 2086 O O . PHE A 1 263 ? -6.157 -0.232 -12.365 1.00 95.12 263 PHE A O 1
ATOM 2093 N N . ALA A 1 264 ? -5.354 1.187 -13.905 1.00 95.31 264 ALA A N 1
ATOM 2094 C CA . ALA A 1 264 ? -5.300 2.326 -12.994 1.00 95.31 264 ALA A CA 1
ATOM 2095 C C . ALA A 1 264 ? -6.693 2.954 -12.853 1.00 95.31 264 ALA A C 1
ATOM 2097 O O . ALA A 1 264 ? -7.313 3.305 -13.857 1.00 95.31 264 ALA A O 1
ATOM 2098 N N . VAL A 1 265 ? -7.184 3.110 -11.623 1.00 96.12 265 VAL A N 1
ATOM 2099 C CA . VAL A 1 265 ? -8.577 3.522 -11.368 1.00 96.12 265 VAL A CA 1
ATOM 2100 C C . VAL A 1 265 ? -8.876 4.928 -11.898 1.00 96.12 265 VAL A C 1
ATOM 2102 O O . VAL A 1 265 ? -9.944 5.170 -12.447 1.00 96.12 265 VAL A O 1
ATOM 2105 N N . ASP A 1 266 ? -7.910 5.844 -11.838 1.00 93.62 266 ASP A N 1
ATOM 2106 C CA . ASP A 1 266 ? -8.010 7.214 -12.369 1.00 93.62 266 ASP A CA 1
ATOM 2107 C C . ASP A 1 266 ? -8.166 7.289 -13.899 1.00 93.62 266 ASP A C 1
ATOM 2109 O O . ASP A 1 266 ? -8.468 8.351 -14.448 1.00 93.62 266 ASP A O 1
ATOM 2113 N N . ARG A 1 267 ? -7.935 6.176 -14.602 1.00 95.50 267 ARG A N 1
ATOM 2114 C CA . ARG A 1 267 ? -8.049 6.073 -16.063 1.00 95.50 267 ARG A CA 1
ATOM 2115 C C . ARG A 1 267 ? -9.339 5.393 -16.523 1.00 95.50 267 ARG A C 1
ATOM 2117 O O . ARG A 1 267 ? -9.571 5.291 -17.731 1.00 95.50 267 ARG A O 1
ATOM 2124 N N . ILE A 1 268 ? -10.167 4.943 -15.584 1.00 97.06 268 ILE A N 1
ATOM 2125 C CA . ILE A 1 268 ? -11.510 4.442 -15.864 1.00 97.06 268 ILE A CA 1
ATOM 2126 C C . ILE A 1 268 ? -12.398 5.647 -16.167 1.00 97.06 268 ILE A C 1
ATOM 2128 O O . ILE A 1 268 ? -12.519 6.566 -15.360 1.00 97.06 268 ILE A O 1
ATOM 2132 N N . LEU A 1 269 ? -12.969 5.660 -17.366 1.00 96.44 269 LEU A N 1
ATOM 2133 C CA . LEU A 1 269 ? -13.855 6.725 -17.827 1.00 96.44 269 LEU A CA 1
ATOM 2134 C C . LEU A 1 269 ? -15.308 6.441 -17.471 1.00 96.44 269 LEU A C 1
ATOM 2136 O O . LEU A 1 269 ? -16.074 7.378 -17.270 1.00 96.44 269 LEU A O 1
ATOM 2140 N N . ASP A 1 270 ? -15.672 5.161 -17.460 1.00 96.19 270 ASP A N 1
ATOM 2141 C CA . ASP A 1 270 ? -17.013 4.687 -17.157 1.00 96.19 270 ASP A CA 1
ATOM 2142 C C . ASP A 1 270 ? -16.978 3.218 -16.724 1.00 96.19 270 ASP A C 1
ATOM 2144 O O . ASP A 1 270 ? -16.087 2.468 -17.150 1.00 96.19 270 ASP A O 1
ATOM 2148 N N . LEU A 1 271 ? -17.913 2.830 -15.858 1.00 97.12 271 LEU A N 1
ATOM 2149 C CA . LEU A 1 271 ? -17.932 1.515 -15.229 1.00 97.12 271 LEU A CA 1
ATOM 2150 C C . LEU A 1 271 ? -19.352 1.102 -14.841 1.00 97.12 271 LEU A C 1
ATOM 2152 O O . LEU A 1 271 ? -19.971 1.735 -13.988 1.00 97.12 271 LEU A O 1
ATOM 2156 N N . GLU A 1 272 ? -19.827 -0.003 -15.406 1.00 97.12 272 GLU A N 1
ATOM 2157 C CA . GLU A 1 272 ? -21.180 -0.510 -15.169 1.00 97.12 272 GLU A CA 1
ATOM 2158 C C . GLU A 1 272 ? -21.162 -2.017 -14.899 1.00 97.12 272 GLU A C 1
ATOM 2160 O O . GLU A 1 272 ? -20.410 -2.767 -15.519 1.00 97.12 272 GLU A O 1
ATOM 2165 N N . ALA A 1 273 ? -22.002 -2.494 -13.980 1.00 96.44 273 ALA A N 1
ATOM 2166 C CA . ALA A 1 273 ? -22.172 -3.927 -13.769 1.00 96.44 273 ALA A CA 1
ATOM 2167 C C . ALA A 1 273 ? -23.001 -4.536 -14.907 1.00 96.44 273 ALA A C 1
ATOM 2169 O O . ALA A 1 273 ? -24.094 -4.071 -15.214 1.00 96.44 273 ALA A O 1
ATOM 2170 N N . THR A 1 274 ? -22.517 -5.632 -15.487 1.00 96.69 274 THR A N 1
ATOM 2171 C CA . THR A 1 274 ? -23.214 -6.339 -16.580 1.00 96.69 274 THR A CA 1
ATOM 2172 C C . THR A 1 274 ? -24.392 -7.192 -16.092 1.00 96.69 274 THR A C 1
ATOM 2174 O O . THR A 1 274 ? -25.195 -7.672 -16.889 1.00 96.69 274 THR A O 1
ATOM 2177 N N . GLY A 1 275 ? -24.472 -7.434 -14.779 1.00 94.19 275 GLY A N 1
ATOM 2178 C CA . GLY A 1 275 ? -25.385 -8.395 -14.157 1.00 94.19 275 GLY A CA 1
ATOM 2179 C C . GLY A 1 275 ? -24.849 -9.830 -14.116 1.00 94.19 275 GLY A C 1
ATOM 2180 O O . GLY A 1 275 ? -25.352 -10.632 -13.329 1.00 94.19 275 GLY A O 1
ATOM 2181 N N . ALA A 1 276 ? -23.805 -10.153 -14.884 1.00 97.00 276 ALA A N 1
ATOM 2182 C CA . ALA A 1 276 ? -23.161 -11.459 -14.834 1.00 97.00 276 ALA A CA 1
ATOM 2183 C C . ALA A 1 276 ? -22.281 -11.617 -13.582 1.00 97.00 276 ALA A C 1
ATOM 2185 O O . ALA A 1 276 ? -21.720 -10.648 -13.061 1.00 97.00 276 ALA A O 1
ATOM 2186 N N . ASP A 1 277 ? -22.158 -12.859 -13.121 1.00 97.69 277 ASP A N 1
ATOM 2187 C CA . ASP A 1 277 ? -21.240 -13.269 -12.059 1.00 97.69 277 ASP A CA 1
ATOM 2188 C C . ASP A 1 277 ? -19.978 -13.898 -12.660 1.00 97.69 277 ASP A C 1
ATOM 2190 O O . ASP A 1 277 ? -20.043 -14.537 -13.713 1.00 97.69 277 ASP A O 1
ATOM 2194 N N . PHE A 1 278 ? -18.846 -13.783 -11.967 1.00 97.62 278 PHE A N 1
ATOM 2195 C CA . PHE A 1 278 ? -17.612 -14.486 -12.318 1.00 97.62 278 PHE A CA 1
ATOM 2196 C C . PHE A 1 278 ? -17.128 -15.406 -11.195 1.00 97.62 278 PHE A C 1
ATOM 2198 O O . PHE A 1 278 ? -17.537 -15.324 -10.034 1.00 97.62 278 PHE A O 1
ATOM 2205 N N . GLN A 1 279 ? -16.202 -16.294 -11.548 1.00 95.19 279 GLN A N 1
ATOM 2206 C CA . GLN A 1 279 ? -15.388 -17.034 -10.590 1.00 95.19 279 GLN A CA 1
ATOM 2207 C C . GLN A 1 279 ? -13.932 -16.642 -10.787 1.00 95.19 279 GLN A C 1
ATOM 2209 O O . GLN A 1 279 ? -13.462 -16.539 -11.920 1.00 95.19 279 GLN A O 1
ATOM 2214 N N . VAL A 1 280 ? -13.222 -16.416 -9.682 1.00 93.62 280 VAL A N 1
ATOM 2215 C CA . VAL A 1 280 ? -11.780 -16.164 -9.732 1.00 93.62 280 VAL A CA 1
ATOM 2216 C C . VAL A 1 280 ? -11.116 -17.374 -10.382 1.00 93.62 280 VAL A C 1
ATOM 2218 O O . VAL A 1 280 ? -11.388 -18.513 -9.997 1.00 93.62 280 VAL A O 1
ATOM 2221 N N . ARG A 1 281 ? -10.276 -17.129 -11.390 1.00 91.00 281 ARG A N 1
ATOM 2222 C CA . ARG A 1 281 ? -9.565 -18.197 -12.098 1.00 91.00 281 ARG A CA 1
ATOM 2223 C C . ARG A 1 281 ? -8.734 -19.043 -11.139 1.00 91.00 281 ARG A C 1
ATOM 2225 O O . ARG A 1 281 ? -8.080 -18.525 -10.236 1.00 91.00 281 ARG A O 1
ATOM 2232 N N . GLU A 1 282 ? -8.745 -20.349 -11.382 1.00 89.75 282 GLU A N 1
ATOM 2233 C CA . GLU A 1 282 ? -7.972 -21.306 -10.598 1.00 89.75 282 GLU A CA 1
ATOM 2234 C C . GLU A 1 282 ? -6.478 -20.952 -10.620 1.00 89.75 282 GLU A C 1
ATOM 2236 O O . GLU A 1 282 ? -5.926 -20.593 -11.661 1.00 89.75 282 GLU A O 1
ATOM 2241 N N . GLY A 1 283 ? -5.838 -21.025 -9.452 1.00 86.88 283 GLY A N 1
ATOM 2242 C CA . GLY A 1 283 ? -4.419 -20.712 -9.290 1.00 86.88 283 GLY A CA 1
ATOM 2243 C C . GLY A 1 283 ? -4.080 -19.220 -9.210 1.00 86.88 283 GLY A C 1
ATOM 2244 O O . GLY A 1 283 ? -2.904 -18.897 -9.067 1.00 86.88 283 GLY A O 1
ATOM 2245 N N . PHE A 1 284 ? -5.059 -18.309 -9.274 1.00 91.94 284 PHE A N 1
ATOM 2246 C CA . PHE A 1 284 ? -4.796 -16.902 -8.977 1.00 91.94 284 PHE A CA 1
ATOM 2247 C C . PHE A 1 284 ? -4.586 -16.694 -7.471 1.00 91.94 284 PHE A C 1
ATOM 2249 O O . PHE A 1 284 ? -5.454 -17.020 -6.662 1.00 91.94 284 PHE A O 1
ATOM 2256 N N . ASP A 1 285 ? -3.446 -16.104 -7.123 1.00 90.81 285 ASP A N 1
ATOM 2257 C CA . ASP A 1 285 ? -3.085 -15.684 -5.773 1.00 90.81 285 ASP A CA 1
ATOM 2258 C C . ASP A 1 285 ? -2.540 -14.253 -5.851 1.00 90.81 285 ASP A C 1
ATOM 2260 O O . ASP A 1 285 ? -1.617 -13.967 -6.617 1.00 90.81 285 ASP A O 1
ATOM 2264 N N . PHE A 1 286 ? -3.150 -13.343 -5.093 1.00 90.50 286 PHE A N 1
ATOM 2265 C CA . PHE A 1 286 ? -2.820 -11.923 -5.128 1.00 90.50 286 PHE A CA 1
ATOM 2266 C C . PHE A 1 286 ? -1.410 -11.617 -4.600 1.00 90.50 286 PHE A C 1
ATOM 2268 O O . PHE A 1 286 ? -0.687 -10.801 -5.181 1.00 90.50 286 PHE A O 1
ATOM 2275 N N . ASP A 1 287 ? -1.003 -12.284 -3.524 1.00 89.25 287 ASP A N 1
ATOM 2276 C CA . ASP A 1 287 ? 0.297 -12.067 -2.893 1.00 89.25 287 ASP A CA 1
ATOM 2277 C C . ASP A 1 287 ? 1.406 -12.640 -3.784 1.00 89.25 287 ASP A C 1
ATOM 2279 O O . ASP A 1 287 ? 2.426 -11.992 -4.026 1.00 89.25 287 ASP A O 1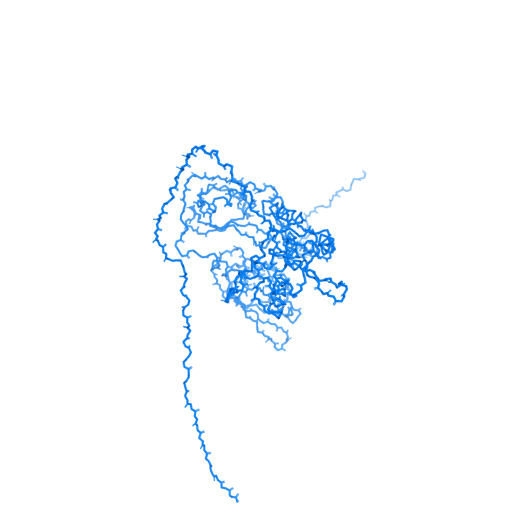
ATOM 2283 N N . ALA A 1 288 ? 1.183 -13.817 -4.373 1.00 86.31 288 ALA A N 1
ATOM 2284 C CA . ALA A 1 288 ? 2.084 -14.390 -5.368 1.00 86.31 288 ALA A CA 1
ATOM 2285 C C . ALA A 1 288 ? 2.190 -13.496 -6.615 1.00 86.31 288 ALA A C 1
ATOM 2287 O O . ALA A 1 288 ? 3.282 -13.303 -7.147 1.00 86.31 288 ALA A O 1
ATOM 2288 N N . TRP A 1 289 ? 1.074 -12.908 -7.057 1.00 83.62 289 TRP A N 1
ATOM 2289 C CA . TRP A 1 289 ? 1.040 -12.018 -8.217 1.00 83.62 289 TRP A CA 1
ATOM 2290 C C . TRP A 1 289 ? 1.827 -10.720 -7.990 1.00 83.62 289 TRP A C 1
ATOM 2292 O O . TRP A 1 289 ? 2.561 -10.265 -8.869 1.00 83.62 289 TRP A O 1
ATOM 2302 N N . THR A 1 290 ? 1.693 -10.112 -6.813 1.00 84.88 290 THR A N 1
ATOM 2303 C CA . THR A 1 290 ? 2.346 -8.832 -6.493 1.00 84.88 290 THR A CA 1
ATOM 2304 C C . THR A 1 290 ? 3.799 -8.996 -6.051 1.00 84.88 290 THR A C 1
ATOM 2306 O O . THR A 1 290 ? 4.631 -8.163 -6.403 1.00 84.88 290 THR A O 1
ATOM 2309 N N . SER A 1 291 ? 4.140 -10.088 -5.362 1.00 84.56 291 SER A N 1
ATOM 2310 C CA . SER A 1 291 ? 5.496 -10.357 -4.850 1.00 84.56 291 SER A CA 1
ATOM 2311 C C . SER A 1 291 ? 6.565 -10.612 -5.917 1.00 84.56 291 SER A C 1
ATOM 2313 O O . SER A 1 291 ? 7.742 -10.673 -5.581 1.00 84.56 291 SER A O 1
ATOM 2315 N N . ALA A 1 292 ? 6.185 -10.787 -7.184 1.00 82.75 292 ALA A N 1
ATOM 2316 C CA . ALA A 1 292 ? 7.122 -11.006 -8.285 1.00 82.75 292 ALA A CA 1
ATOM 2317 C C . ALA A 1 292 ? 7.534 -9.710 -9.011 1.00 82.75 292 ALA A C 1
ATOM 2319 O O . ALA A 1 292 ? 8.364 -9.758 -9.921 1.00 82.75 292 ALA A O 1
ATOM 2320 N N . ASN A 1 293 ? 6.955 -8.558 -8.658 1.00 84.81 293 ASN A N 1
ATOM 2321 C CA . ASN A 1 293 ? 7.097 -7.315 -9.417 1.00 84.81 293 ASN A CA 1
ATOM 2322 C C . ASN A 1 293 ? 7.678 -6.186 -8.564 1.00 84.81 293 ASN A C 1
ATOM 2324 O O . ASN A 1 293 ? 7.366 -6.040 -7.384 1.00 84.81 293 ASN A O 1
ATOM 2328 N N . PHE A 1 294 ? 8.507 -5.342 -9.182 1.00 84.69 294 PHE A N 1
ATOM 2329 C CA . PHE A 1 294 ? 9.079 -4.181 -8.500 1.00 84.69 294 PHE A CA 1
ATOM 2330 C C . PHE A 1 294 ? 8.040 -3.075 -8.233 1.00 84.69 294 PHE A C 1
ATOM 2332 O O . PHE A 1 294 ? 8.164 -2.287 -7.286 1.00 84.69 294 PHE A O 1
ATOM 2339 N N . GLY A 1 295 ? 6.995 -3.005 -9.055 1.00 85.88 295 GLY A N 1
ATOM 2340 C CA . GLY A 1 295 ? 5.885 -2.081 -8.883 1.00 85.88 295 GLY A CA 1
ATOM 2341 C C . GLY A 1 295 ? 4.576 -2.654 -9.412 1.00 85.88 295 GLY A C 1
ATOM 2342 O O . GLY A 1 295 ? 4.220 -3.786 -9.096 1.00 85.88 295 GLY A O 1
ATOM 2343 N N . VAL A 1 296 ? 3.825 -1.843 -10.147 1.00 82.94 296 VAL A N 1
ATOM 2344 C CA . VAL A 1 296 ? 2.479 -2.179 -10.632 1.00 82.94 296 VAL A CA 1
ATOM 2345 C C . VAL A 1 296 ? 2.525 -2.875 -11.995 1.00 82.94 296 VAL A C 1
ATOM 2347 O O . VAL A 1 296 ? 1.587 -3.591 -12.362 1.00 82.94 296 VAL A O 1
ATOM 2350 N N . VAL A 1 297 ? 3.589 -2.646 -12.769 1.00 81.62 297 VAL A N 1
ATOM 2351 C CA . VAL A 1 297 ? 3.764 -3.245 -14.092 1.00 81.62 297 VAL A CA 1
ATOM 2352 C C . VAL A 1 297 ? 4.125 -4.713 -13.919 1.00 81.62 297 VAL A C 1
ATOM 2354 O O . VAL A 1 297 ? 5.113 -5.049 -13.270 1.00 81.62 297 VAL A O 1
ATOM 2357 N N . ILE A 1 298 ? 3.306 -5.583 -14.510 1.00 79.44 298 ILE A N 1
ATOM 2358 C CA . ILE A 1 298 ? 3.466 -7.029 -14.395 1.00 79.44 298 ILE A CA 1
ATOM 2359 C C . ILE A 1 298 ? 4.247 -7.550 -15.591 1.00 79.44 298 ILE A C 1
ATOM 2361 O O . ILE A 1 298 ? 3.768 -7.498 -16.725 1.00 79.44 298 ILE A O 1
ATOM 2365 N N . GLU A 1 299 ? 5.429 -8.086 -15.322 1.00 82.19 299 GLU A N 1
ATOM 2366 C CA . GLU A 1 299 ? 6.301 -8.713 -16.311 1.00 82.19 299 GLU A CA 1
ATOM 2367 C C . GLU A 1 299 ? 6.935 -9.974 -15.712 1.00 82.19 299 GLU A C 1
ATOM 2369 O O . GLU A 1 299 ? 7.002 -10.109 -14.489 1.00 82.19 299 GLU A O 1
ATOM 2374 N N . PRO A 1 300 ? 7.416 -10.917 -16.541 1.00 84.56 300 PRO A N 1
ATOM 2375 C CA . PRO A 1 300 ? 8.161 -12.062 -16.041 1.00 84.56 300 PRO A CA 1
ATOM 2376 C C . PRO A 1 300 ? 9.346 -11.618 -15.180 1.00 84.56 300 PRO A C 1
ATOM 2378 O O . PRO A 1 300 ? 10.162 -10.799 -15.608 1.00 84.56 300 PRO A O 1
ATOM 2381 N N . ALA A 1 301 ? 9.441 -12.179 -13.974 1.00 88.81 301 ALA A N 1
ATOM 2382 C CA . ALA A 1 301 ? 10.540 -11.874 -13.075 1.00 88.81 301 ALA A CA 1
ATOM 2383 C C . ALA A 1 301 ? 11.879 -12.296 -13.689 1.00 88.81 301 ALA A C 1
ATOM 2385 O O . ALA A 1 301 ? 12.003 -13.362 -14.299 1.00 88.81 301 ALA A O 1
ATOM 2386 N N . SER A 1 302 ? 12.887 -11.449 -13.512 1.00 92.75 302 SER A N 1
ATOM 2387 C CA . SER A 1 302 ? 14.255 -11.732 -13.923 1.00 92.75 302 SER A CA 1
ATOM 2388 C C . SER A 1 302 ? 15.233 -11.314 -12.836 1.00 92.75 302 SER A C 1
ATOM 2390 O O . SER A 1 302 ? 14.945 -10.432 -12.021 1.00 92.75 302 SER A O 1
ATOM 2392 N N . ARG A 1 303 ? 16.409 -11.939 -12.847 1.00 96.06 303 ARG A N 1
ATOM 2393 C CA . ARG A 1 303 ? 17.496 -11.576 -11.950 1.00 96.06 303 ARG A CA 1
ATOM 2394 C C . ARG A 1 303 ? 18.037 -10.201 -12.320 1.00 96.06 303 ARG A C 1
ATOM 2396 O O . ARG A 1 303 ? 18.636 -10.023 -13.380 1.00 96.06 303 ARG A O 1
ATOM 2403 N N . VAL A 1 304 ? 17.863 -9.251 -11.413 1.00 97.25 304 VAL A N 1
ATOM 2404 C CA . VAL A 1 304 ? 18.357 -7.881 -11.513 1.00 97.25 304 VAL A CA 1
ATOM 2405 C C . VAL A 1 304 ? 19.497 -7.707 -10.524 1.00 97.25 304 VAL A C 1
ATOM 2407 O O . VAL A 1 304 ? 19.303 -7.898 -9.326 1.00 97.25 304 VAL A O 1
ATOM 2410 N N . ARG A 1 305 ? 20.680 -7.323 -11.010 1.00 98.19 305 ARG A N 1
ATOM 2411 C CA . ARG A 1 305 ? 21.832 -6.981 -10.169 1.00 98.19 305 ARG A CA 1
ATOM 2412 C C . ARG A 1 305 ? 22.270 -5.553 -10.448 1.00 98.19 305 ARG A C 1
ATOM 2414 O O . ARG A 1 305 ? 22.647 -5.231 -11.574 1.00 98.19 305 ARG A O 1
ATOM 2421 N N . VAL A 1 306 ? 22.245 -4.712 -9.421 1.00 98.25 306 VAL A N 1
ATOM 2422 C CA . VAL A 1 306 ? 22.614 -3.295 -9.496 1.00 98.25 306 VAL A CA 1
ATOM 2423 C C . VAL A 1 306 ? 23.740 -3.022 -8.512 1.00 98.25 306 VAL A C 1
ATOM 2425 O O . VAL A 1 306 ? 23.641 -3.339 -7.329 1.00 98.25 306 VAL A O 1
ATOM 2428 N N . ARG A 1 307 ? 24.813 -2.421 -9.011 1.00 98.25 307 ARG A N 1
ATOM 2429 C CA . ARG A 1 307 ? 25.935 -1.938 -8.220 1.00 98.25 307 ARG A CA 1
ATOM 2430 C C . ARG A 1 307 ? 25.689 -0.510 -7.792 1.00 98.25 307 ARG A C 1
ATOM 2432 O O . ARG A 1 307 ? 25.432 0.348 -8.628 1.00 98.25 307 ARG A O 1
ATOM 2439 N N . PHE A 1 308 ? 25.855 -0.245 -6.508 1.00 98.31 308 PHE A N 1
ATOM 2440 C CA . PHE A 1 308 ? 25.757 1.084 -5.933 1.00 98.31 308 PHE A CA 1
ATOM 2441 C C . PHE A 1 308 ? 27.108 1.546 -5.403 1.00 98.31 308 PHE A C 1
ATOM 2443 O O . PHE A 1 308 ? 27.820 0.810 -4.711 1.00 98.31 308 PHE A O 1
ATOM 2450 N N . ALA A 1 309 ? 27.447 2.793 -5.718 1.00 97.44 309 ALA A N 1
ATOM 2451 C CA . ALA A 1 309 ? 28.646 3.445 -5.213 1.00 97.44 309 ALA A CA 1
ATOM 2452 C C . ALA A 1 309 ? 28.564 3.665 -3.691 1.00 97.44 309 ALA A C 1
ATOM 2454 O O . ALA A 1 309 ? 27.480 3.664 -3.093 1.00 97.44 309 ALA A O 1
ATOM 2455 N N . ARG A 1 310 ? 29.718 3.887 -3.053 1.00 97.12 310 ARG A N 1
ATOM 2456 C CA . ARG A 1 310 ? 29.839 4.074 -1.597 1.00 97.12 310 ARG A CA 1
ATOM 2457 C C . ARG A 1 310 ? 28.909 5.166 -1.062 1.00 97.12 310 ARG A C 1
ATOM 2459 O O . ARG A 1 310 ? 28.339 5.021 0.016 1.00 97.12 310 ARG A O 1
ATOM 2466 N N . GLU A 1 311 ? 28.710 6.232 -1.828 1.00 96.25 311 GLU A N 1
ATOM 2467 C CA . GLU A 1 311 ? 27.870 7.383 -1.485 1.00 96.25 311 GLU A CA 1
ATOM 2468 C C . GLU A 1 311 ? 26.376 7.027 -1.413 1.00 96.25 311 GLU A C 1
ATOM 2470 O O . GLU A 1 311 ? 25.602 7.734 -0.769 1.00 96.25 311 GLU A O 1
ATOM 2475 N N . ARG A 1 312 ? 25.955 5.933 -2.063 1.00 96.06 312 ARG A N 1
ATOM 2476 C CA . ARG A 1 312 ? 24.567 5.439 -2.075 1.00 96.06 312 ARG A CA 1
ATOM 2477 C C . ARG A 1 312 ? 24.357 4.202 -1.207 1.00 96.06 312 ARG A C 1
ATOM 2479 O O . ARG A 1 312 ? 23.218 3.902 -0.861 1.00 96.06 312 ARG A O 1
ATOM 2486 N N . ALA A 1 313 ? 25.429 3.524 -0.801 1.00 94.81 313 ALA A N 1
ATOM 2487 C CA . ALA A 1 313 ? 25.373 2.260 -0.072 1.00 94.81 313 ALA A CA 1
ATOM 2488 C C . ALA A 1 313 ? 24.479 2.309 1.179 1.00 94.81 313 ALA A C 1
ATOM 2490 O O . ALA A 1 313 ? 23.623 1.445 1.355 1.00 94.81 313 ALA A O 1
ATOM 2491 N N . THR A 1 314 ? 24.602 3.347 2.015 1.00 94.62 314 THR A N 1
ATOM 2492 C CA . THR A 1 314 ? 23.762 3.492 3.220 1.00 94.62 314 THR A CA 1
ATOM 2493 C C . THR A 1 314 ? 22.274 3.586 2.881 1.00 94.62 314 THR A C 1
ATOM 2495 O O . THR A 1 314 ? 21.469 2.876 3.474 1.00 94.62 314 THR A O 1
ATOM 2498 N N . GLN A 1 315 ? 21.915 4.376 1.865 1.00 93.50 315 GLN A N 1
ATOM 2499 C CA . GLN A 1 315 ? 20.527 4.532 1.423 1.00 93.50 315 GLN A CA 1
ATOM 2500 C C . GLN A 1 315 ? 19.915 3.208 0.937 1.00 93.50 315 GLN A C 1
ATOM 2502 O O . GLN A 1 315 ? 18.719 2.978 1.116 1.00 93.50 315 GLN A O 1
ATOM 2507 N N . VAL A 1 316 ? 20.725 2.350 0.311 1.00 95.19 316 VAL A N 1
ATOM 2508 C CA . VAL A 1 316 ? 20.294 1.039 -0.187 1.00 95.19 316 VAL A CA 1
ATOM 2509 C C . VAL A 1 316 ? 20.151 0.032 0.955 1.00 95.19 316 VAL A C 1
ATOM 2511 O O . VAL A 1 316 ? 19.169 -0.705 0.969 1.00 95.19 316 VAL A O 1
ATOM 2514 N N . ARG A 1 317 ? 21.077 0.031 1.924 1.00 93.56 317 ARG A N 1
ATOM 2515 C CA . ARG A 1 317 ? 21.065 -0.878 3.086 1.00 93.56 317 ARG A CA 1
ATOM 2516 C C . ARG A 1 317 ? 19.881 -0.670 4.023 1.00 93.56 317 ARG A C 1
ATOM 2518 O O . ARG A 1 317 ? 19.346 -1.634 4.553 1.00 93.56 317 ARG A O 1
ATOM 2525 N N . GLU A 1 318 ? 19.500 0.580 4.261 1.00 93.81 318 GLU A N 1
ATOM 2526 C CA . GLU A 1 318 ? 18.494 0.933 5.272 1.00 93.81 318 GLU A CA 1
ATOM 2527 C C . GLU A 1 318 ? 17.048 0.694 4.808 1.00 93.81 318 GLU A C 1
ATOM 2529 O O . GLU A 1 318 ? 16.103 1.010 5.531 1.00 93.81 318 GLU A O 1
ATOM 2534 N N . ARG A 1 319 ? 16.848 0.148 3.600 1.00 92.81 319 ARG A N 1
ATOM 2535 C CA . ARG A 1 319 ? 15.527 -0.033 2.994 1.00 92.81 319 ARG A CA 1
ATOM 2536 C C . ARG A 1 319 ? 15.305 -1.454 2.500 1.00 92.81 319 ARG A C 1
ATOM 2538 O O . ARG A 1 319 ? 16.174 -2.077 1.888 1.00 92.81 319 ARG A O 1
ATOM 2545 N N . SER A 1 320 ? 14.081 -1.929 2.713 1.00 91.19 320 SER A N 1
ATOM 2546 C CA . SER A 1 320 ? 13.553 -3.079 1.989 1.00 91.19 320 SER A CA 1
ATOM 2547 C C . SER A 1 320 ? 12.910 -2.582 0.691 1.00 91.19 320 SER A C 1
ATOM 2549 O O . SER A 1 320 ? 11.883 -1.910 0.716 1.00 91.19 320 SER A O 1
ATOM 2551 N N . TRP A 1 321 ? 13.569 -2.856 -0.430 1.00 90.69 321 TRP A N 1
ATOM 2552 C CA . TRP A 1 321 ? 13.134 -2.577 -1.797 1.00 90.69 321 TRP A CA 1
ATOM 2553 C C . TRP A 1 321 ? 12.294 -3.717 -2.370 1.00 90.69 321 TRP A C 1
ATOM 2555 O O . TRP A 1 321 ? 11.347 -3.469 -3.109 1.00 90.69 321 TRP A O 1
ATOM 2565 N N . HIS A 1 322 ? 12.647 -4.962 -2.038 1.00 92.81 322 HIS A N 1
ATOM 2566 C CA . HIS A 1 322 ? 11.939 -6.156 -2.481 1.00 92.81 322 HIS A CA 1
ATOM 2567 C C . HIS A 1 322 ? 12.184 -7.328 -1.524 1.00 92.81 322 HIS A C 1
ATOM 2569 O O . HIS A 1 322 ? 13.276 -7.473 -0.977 1.00 92.81 322 HIS A O 1
ATOM 2575 N N . ALA A 1 323 ? 11.200 -8.215 -1.362 1.00 90.44 323 ALA A N 1
ATOM 2576 C CA . ALA A 1 323 ? 11.316 -9.365 -0.461 1.00 90.44 323 ALA A CA 1
ATOM 2577 C C . ALA A 1 323 ? 12.451 -10.332 -0.856 1.00 90.44 323 ALA A C 1
ATOM 2579 O O . ALA A 1 323 ? 13.056 -10.965 0.004 1.00 90.44 323 ALA A O 1
ATOM 2580 N N . SER A 1 324 ? 12.768 -10.425 -2.152 1.00 93.44 324 SER A N 1
ATOM 2581 C CA . SER A 1 324 ? 13.838 -11.286 -2.672 1.00 93.44 324 SER A CA 1
ATOM 2582 C C . SER A 1 324 ? 15.237 -10.653 -2.604 1.00 93.44 324 SER A C 1
ATOM 2584 O O . SER A 1 324 ? 16.171 -11.212 -3.183 1.00 93.44 324 SER A O 1
ATOM 2586 N N . GLN A 1 325 ? 15.381 -9.449 -2.038 1.00 95.25 325 GLN A N 1
ATOM 2587 C CA . GLN A 1 325 ? 16.625 -8.700 -2.164 1.00 95.25 325 GLN A CA 1
ATOM 2588 C C . GLN A 1 325 ? 17.782 -9.355 -1.404 1.00 95.25 325 GLN A C 1
ATOM 2590 O O . GLN A 1 325 ? 17.629 -9.836 -0.283 1.00 95.25 325 GLN A O 1
ATOM 2595 N N . GLN A 1 326 ? 18.967 -9.303 -1.994 1.00 96.81 326 GLN A N 1
ATOM 2596 C CA . GLN A 1 326 ? 20.223 -9.709 -1.376 1.00 96.81 326 GLN A CA 1
ATOM 2597 C C . GLN A 1 326 ? 21.225 -8.574 -1.556 1.00 96.81 326 GLN A C 1
ATOM 2599 O O . GLN A 1 326 ? 21.347 -8.034 -2.654 1.00 96.81 326 GLN A O 1
ATOM 2604 N N . ILE A 1 327 ? 21.904 -8.190 -0.477 1.00 97.50 327 ILE A N 1
ATOM 2605 C CA . ILE A 1 327 ? 22.886 -7.103 -0.478 1.00 97.50 327 ILE A CA 1
ATOM 2606 C C . ILE A 1 327 ? 24.252 -7.693 -0.152 1.00 97.50 327 ILE A C 1
ATOM 2608 O O . ILE A 1 327 ? 24.427 -8.312 0.897 1.00 97.50 327 ILE A O 1
ATOM 2612 N N . GLU A 1 328 ? 25.212 -7.471 -1.042 1.00 97.56 328 GLU A N 1
ATOM 2613 C CA . GLU A 1 328 ? 26.613 -7.838 -0.859 1.00 97.56 328 GLU A CA 1
ATOM 2614 C C . GLU A 1 328 ? 27.462 -6.574 -0.692 1.00 97.56 328 GLU A C 1
ATOM 2616 O O . GLU A 1 328 ? 27.485 -5.700 -1.562 1.00 97.56 328 GLU A O 1
ATOM 2621 N N . GLU A 1 329 ? 28.169 -6.468 0.433 1.00 97.00 329 GLU A N 1
ATOM 2622 C CA . GLU A 1 329 ? 29.103 -5.367 0.686 1.00 97.00 329 GLU A CA 1
ATOM 2623 C C . GLU A 1 329 ? 30.370 -5.529 -0.157 1.00 97.00 329 GLU A C 1
ATOM 2625 O O . GLU A 1 329 ? 30.920 -6.625 -0.298 1.00 97.00 329 GLU A O 1
ATOM 2630 N N . ARG A 1 330 ? 30.877 -4.414 -0.681 1.00 96.50 330 ARG A N 1
ATOM 2631 C CA . ARG A 1 330 ? 32.104 -4.383 -1.480 1.00 96.50 330 ARG A CA 1
ATOM 2632 C C . ARG A 1 330 ? 33.250 -3.750 -0.701 1.00 96.50 330 ARG A C 1
ATOM 2634 O O . ARG A 1 330 ? 33.060 -2.901 0.165 1.00 96.50 330 ARG A O 1
ATOM 2641 N N . ALA A 1 331 ? 34.476 -4.140 -1.047 1.00 95.25 331 ALA A N 1
ATOM 2642 C CA . ALA A 1 331 ? 35.690 -3.651 -0.385 1.00 95.25 331 ALA A CA 1
ATOM 2643 C C . ALA A 1 331 ? 35.905 -2.129 -0.525 1.00 95.25 331 ALA A C 1
ATOM 2645 O O . ALA A 1 331 ? 36.579 -1.526 0.304 1.00 95.25 331 ALA A O 1
ATOM 2646 N N . ASP A 1 332 ? 35.324 -1.503 -1.552 1.00 94.19 332 ASP A N 1
ATOM 2647 C CA . ASP A 1 332 ? 35.347 -0.051 -1.771 1.00 94.19 332 ASP A CA 1
ATOM 2648 C C . ASP A 1 332 ? 34.266 0.705 -0.970 1.00 94.19 332 ASP A C 1
ATOM 2650 O O . ASP A 1 332 ? 34.157 1.927 -1.070 1.00 94.19 332 ASP A O 1
ATOM 2654 N N . GLY A 1 333 ? 33.475 -0.003 -0.157 1.00 94.81 333 GLY A N 1
ATOM 2655 C CA . GLY A 1 333 ? 32.373 0.548 0.631 1.00 94.81 333 GLY A CA 1
ATOM 2656 C C . GLY A 1 333 ? 31.072 0.746 -0.151 1.00 94.81 333 GLY A C 1
ATOM 2657 O O . GLY A 1 333 ? 30.120 1.288 0.414 1.00 94.81 333 GLY A O 1
ATOM 2658 N N . GLY A 1 334 ? 31.027 0.349 -1.428 1.00 97.38 334 GLY A N 1
ATOM 2659 C CA . GLY A 1 334 ? 29.792 0.214 -2.199 1.00 97.38 334 GLY A CA 1
ATOM 2660 C C . GLY A 1 334 ? 29.040 -1.080 -1.875 1.00 97.38 334 GLY A C 1
ATOM 2661 O O . GLY A 1 334 ? 29.498 -1.898 -1.079 1.00 97.38 334 GLY A O 1
ATOM 2662 N N . VAL A 1 335 ? 27.897 -1.287 -2.530 1.00 98.00 335 VAL A N 1
ATOM 2663 C CA . VAL A 1 335 ? 27.088 -2.509 -2.379 1.00 98.00 335 VAL A CA 1
ATOM 2664 C C . VAL A 1 335 ? 26.597 -3.013 -3.729 1.00 98.00 335 VAL A C 1
ATOM 2666 O O . VAL A 1 335 ? 26.246 -2.211 -4.590 1.00 98.00 335 VAL A O 1
ATOM 2669 N N . ASP A 1 336 ? 26.533 -4.329 -3.905 1.00 98.12 336 ASP A N 1
ATOM 2670 C CA . ASP A 1 336 ? 25.817 -4.955 -5.018 1.00 98.12 336 ASP A CA 1
ATOM 2671 C C . ASP A 1 336 ? 24.470 -5.481 -4.484 1.00 98.12 336 ASP A C 1
ATOM 2673 O O . ASP A 1 336 ? 24.417 -6.306 -3.572 1.00 98.12 336 ASP A O 1
ATOM 2677 N N . LEU A 1 337 ? 23.365 -4.967 -5.030 1.00 98.00 337 LEU A N 1
ATOM 2678 C CA . LEU A 1 337 ? 22.001 -5.400 -4.728 1.00 98.00 337 LEU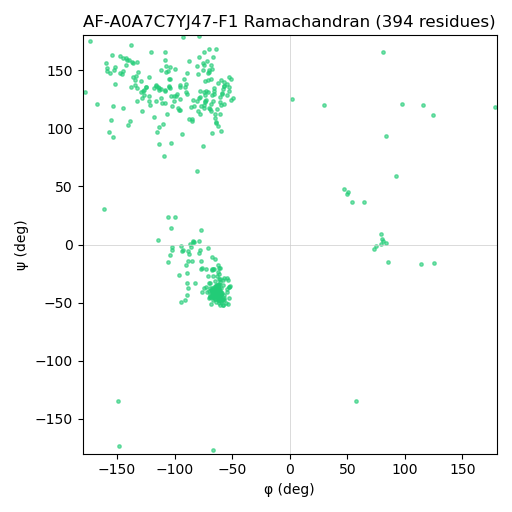 A CA 1
ATOM 2679 C C . LEU A 1 337 ? 21.533 -6.367 -5.813 1.00 98.00 337 LEU A C 1
ATOM 2681 O O . LEU A 1 337 ? 21.560 -6.029 -6.995 1.00 98.00 337 LEU A O 1
ATOM 2685 N N . THR A 1 338 ? 21.041 -7.533 -5.411 1.00 97.81 338 THR A N 1
ATOM 2686 C CA . THR A 1 338 ? 20.408 -8.508 -6.303 1.00 97.81 338 THR A CA 1
ATOM 2687 C C . THR A 1 338 ? 18.941 -8.693 -5.935 1.00 97.81 338 THR A C 1
ATOM 2689 O O . THR A 1 338 ? 18.621 -8.805 -4.756 1.00 97.81 338 THR A O 1
ATOM 2692 N N . MET A 1 339 ? 18.052 -8.757 -6.926 1.00 96.38 339 MET A N 1
ATOM 2693 C CA . MET A 1 339 ? 16.621 -9.035 -6.762 1.00 96.38 339 MET A CA 1
ATOM 2694 C C . MET A 1 339 ? 16.115 -9.933 -7.901 1.00 96.38 339 MET A C 1
ATOM 2696 O O . MET A 1 339 ? 16.719 -9.974 -8.966 1.00 96.38 339 MET A O 1
ATOM 2700 N N . GLU A 1 340 ? 14.997 -10.623 -7.690 1.00 94.69 340 GLU A N 1
ATOM 2701 C CA . GLU A 1 340 ? 14.288 -11.414 -8.702 1.00 94.69 340 GLU A CA 1
ATOM 2702 C C . GLU A 1 340 ? 12.928 -10.741 -8.915 1.00 94.69 340 GLU A C 1
ATOM 2704 O O . GLU A 1 340 ? 12.023 -10.906 -8.097 1.00 94.69 340 GLU A O 1
ATOM 2709 N N . VAL A 1 341 ? 12.826 -9.895 -9.944 1.00 93.12 341 VAL A N 1
ATOM 2710 C CA . VAL A 1 341 ? 11.691 -8.973 -10.126 1.00 93.12 341 VAL A CA 1
ATOM 2711 C C . VAL A 1 341 ? 11.361 -8.723 -11.597 1.00 93.12 341 VAL A C 1
ATOM 2713 O O . VAL A 1 341 ? 12.247 -8.719 -12.455 1.00 93.12 341 VAL A O 1
ATOM 2716 N N . GLY A 1 342 ? 10.078 -8.505 -11.881 1.00 90.25 342 GLY A N 1
ATOM 2717 C CA . GLY A 1 342 ? 9.576 -7.906 -13.122 1.00 90.25 342 GLY A CA 1
ATOM 2718 C C . GLY A 1 342 ? 9.393 -6.384 -13.007 1.00 90.25 342 GLY A C 1
ATOM 2719 O O . GLY A 1 342 ? 9.616 -5.798 -11.942 1.00 90.25 342 GLY A O 1
ATOM 2720 N N . GLY A 1 343 ? 8.966 -5.741 -14.098 1.00 85.69 343 GLY A N 1
ATOM 2721 C CA . GLY A 1 343 ? 8.654 -4.310 -14.146 1.00 85.69 343 GLY A CA 1
ATOM 2722 C C . GLY A 1 343 ? 9.856 -3.467 -14.569 1.00 85.69 343 GLY A C 1
ATOM 2723 O O . GLY A 1 343 ? 10.314 -2.594 -13.828 1.00 85.69 343 GLY A O 1
ATOM 2724 N N . SER A 1 344 ? 10.393 -3.728 -15.763 1.00 85.06 344 SER A N 1
ATOM 2725 C CA . SER A 1 344 ? 11.655 -3.146 -16.233 1.00 85.06 344 SER A CA 1
ATOM 2726 C C . SER A 1 344 ? 11.614 -1.616 -16.325 1.00 85.06 344 SER A C 1
ATOM 2728 O O . SER A 1 344 ? 12.611 -0.956 -16.027 1.00 85.06 344 SER A O 1
ATOM 2730 N N . SER A 1 345 ? 10.460 -1.029 -16.662 1.00 87.50 345 SER A N 1
ATOM 2731 C CA . SER A 1 345 ? 10.287 0.428 -16.700 1.00 87.50 345 SER A CA 1
ATOM 2732 C C . SER A 1 345 ? 10.358 1.057 -15.307 1.00 87.50 345 SER A C 1
ATOM 2734 O O . SER A 1 345 ? 11.066 2.038 -15.108 1.00 87.50 345 SER A O 1
ATOM 2736 N N . GLU A 1 346 ? 9.684 0.464 -14.316 1.00 90.81 346 GLU A N 1
ATOM 2737 C CA . GLU A 1 346 ? 9.683 0.979 -12.939 1.00 90.81 346 GLU A CA 1
ATOM 2738 C C . GLU A 1 346 ? 11.052 0.802 -12.270 1.00 90.81 346 GLU A C 1
ATOM 2740 O O . GLU A 1 346 ? 11.470 1.646 -11.474 1.00 90.81 346 GLU A O 1
ATOM 2745 N N . LEU A 1 347 ? 11.768 -0.273 -12.614 1.00 93.94 347 LEU A N 1
ATOM 2746 C CA . LEU A 1 347 ? 13.165 -0.466 -12.233 1.00 93.94 347 LEU A CA 1
ATOM 2747 C C . LEU A 1 347 ? 14.070 0.591 -12.861 1.00 93.94 347 LEU A C 1
ATOM 2749 O O . LEU A 1 347 ? 14.916 1.143 -12.164 1.00 93.94 347 LEU A O 1
ATOM 2753 N N . THR A 1 348 ? 13.883 0.886 -14.150 1.00 94.75 348 THR A N 1
ATOM 2754 C CA . THR A 1 348 ? 14.654 1.910 -14.867 1.00 94.75 348 THR A CA 1
ATOM 2755 C C . THR A 1 348 ? 14.506 3.268 -14.183 1.00 94.75 348 THR A C 1
ATOM 2757 O O . THR A 1 348 ? 15.514 3.857 -13.798 1.00 94.75 348 THR A O 1
ATOM 2760 N N . ASP A 1 349 ? 13.275 3.724 -13.929 1.00 93.12 349 ASP A N 1
ATOM 2761 C CA . ASP A 1 349 ? 13.010 5.000 -13.247 1.00 93.12 349 ASP A CA 1
ATOM 2762 C C . ASP A 1 349 ? 13.643 5.051 -11.849 1.00 93.12 349 ASP A C 1
ATOM 2764 O O . ASP A 1 349 ? 14.246 6.051 -11.444 1.00 93.12 349 ASP A O 1
ATOM 2768 N N . TRP A 1 350 ? 13.549 3.946 -11.106 1.00 94.94 350 TRP A N 1
ATOM 2769 C CA . TRP A 1 350 ? 14.151 3.835 -9.784 1.00 94.94 350 TRP A CA 1
ATOM 2770 C C . TRP A 1 350 ? 15.679 3.892 -9.831 1.00 94.94 350 TRP A C 1
ATOM 2772 O O . TRP A 1 350 ? 16.270 4.641 -9.055 1.00 94.94 350 TRP A O 1
ATOM 2782 N N . ILE A 1 351 ? 16.327 3.177 -10.754 1.00 96.44 351 ILE A N 1
ATOM 2783 C CA . ILE A 1 351 ? 17.786 3.208 -10.937 1.00 96.44 351 ILE A CA 1
ATOM 2784 C C . ILE A 1 351 ? 18.245 4.623 -11.300 1.00 96.44 351 ILE A C 1
ATOM 2786 O O . ILE A 1 351 ? 19.184 5.141 -10.692 1.00 96.44 351 ILE A O 1
ATOM 2790 N N . LEU A 1 352 ? 17.546 5.282 -12.227 1.00 95.81 352 LEU A N 1
ATOM 2791 C CA . LEU A 1 352 ? 17.856 6.648 -12.652 1.00 95.81 352 LEU A CA 1
ATOM 2792 C C . LEU A 1 352 ? 17.778 7.656 -11.498 1.00 95.81 352 LEU A C 1
ATOM 2794 O O . LEU A 1 352 ? 18.544 8.621 -11.483 1.00 95.81 352 LEU A O 1
ATOM 2798 N N . SER A 1 353 ? 16.933 7.417 -10.488 1.00 94.88 353 SER A N 1
ATOM 2799 C CA . SER A 1 353 ? 16.837 8.287 -9.304 1.00 94.88 353 SER A CA 1
ATOM 2800 C C . SER A 1 353 ? 18.136 8.377 -8.482 1.00 94.88 353 SER A C 1
ATOM 2802 O O . SER A 1 353 ? 18.343 9.350 -7.753 1.00 94.88 353 SER A O 1
ATOM 2804 N N . PHE A 1 354 ? 19.052 7.411 -8.627 1.00 95.25 354 PHE A N 1
ATOM 2805 C CA . PHE A 1 354 ? 20.371 7.430 -7.982 1.00 95.25 354 PHE A CA 1
ATOM 2806 C C . PHE A 1 354 ? 21.439 8.173 -8.799 1.00 95.25 354 PHE A C 1
ATOM 2808 O O . PHE A 1 354 ? 22.542 8.425 -8.286 1.00 95.25 354 PHE A O 1
ATOM 2815 N N . GLY A 1 355 ? 21.120 8.554 -10.041 1.00 93.06 355 GLY A N 1
ATOM 2816 C CA . GLY A 1 355 ? 22.033 9.198 -10.978 1.00 93.06 355 GLY A CA 1
ATOM 2817 C C . GLY A 1 355 ? 23.279 8.339 -11.241 1.00 93.06 355 GLY A C 1
ATOM 2818 O O . GLY A 1 355 ? 23.156 7.126 -11.398 1.00 93.06 355 GLY A O 1
ATOM 2819 N N . PRO A 1 356 ? 24.496 8.916 -11.239 1.00 93.25 356 PRO A N 1
ATOM 2820 C CA . PRO A 1 356 ? 25.727 8.169 -11.523 1.00 93.25 356 PRO A CA 1
ATOM 2821 C C . PRO A 1 356 ? 26.130 7.187 -10.407 1.00 93.25 356 PRO A C 1
ATOM 2823 O O . PRO A 1 356 ? 27.130 6.490 -10.534 1.00 93.25 356 PRO A O 1
ATOM 2826 N N . GLY A 1 357 ? 25.391 7.147 -9.291 1.00 96.25 357 GLY A N 1
ATOM 2827 C CA . GLY A 1 357 ? 25.684 6.283 -8.147 1.00 96.25 357 GLY A CA 1
ATOM 2828 C C . GLY A 1 357 ? 25.152 4.854 -8.268 1.00 96.25 357 GLY A C 1
ATOM 2829 O O . GLY A 1 357 ? 25.298 4.103 -7.303 1.00 96.25 357 GLY A O 1
ATOM 2830 N N . ALA A 1 358 ? 24.523 4.495 -9.392 1.00 97.69 358 ALA A N 1
ATOM 2831 C CA . ALA A 1 358 ? 23.982 3.166 -9.657 1.00 97.69 358 ALA A CA 1
ATOM 2832 C C . ALA A 1 358 ? 24.379 2.668 -11.056 1.00 97.69 358 ALA A C 1
ATOM 2834 O O . ALA A 1 358 ? 24.254 3.388 -12.044 1.00 97.69 358 ALA A O 1
ATOM 2835 N N . GLU A 1 359 ? 24.819 1.417 -11.145 1.00 97.56 359 GLU A N 1
ATOM 2836 C CA . GLU A 1 359 ? 25.162 0.740 -12.393 1.00 97.56 359 GLU A CA 1
ATOM 2837 C C . GLU A 1 359 ? 24.429 -0.601 -12.480 1.00 97.56 359 GLU A C 1
ATOM 2839 O O . GLU A 1 359 ? 24.554 -1.457 -11.604 1.00 97.56 359 GLU A O 1
ATOM 2844 N N . VAL A 1 360 ? 23.696 -0.826 -13.571 1.00 98.00 360 VAL A N 1
ATOM 2845 C CA . VAL A 1 360 ? 23.066 -2.125 -13.836 1.00 98.00 360 VAL A CA 1
ATOM 2846 C C . VAL A 1 360 ? 24.112 -3.114 -14.336 1.00 98.00 360 VAL A C 1
ATOM 2848 O O . VAL A 1 360 ? 24.714 -2.916 -15.394 1.00 98.00 360 VAL A O 1
ATOM 2851 N N . LEU A 1 361 ? 24.301 -4.200 -13.594 1.00 97.81 361 LEU A N 1
ATOM 2852 C CA . LEU A 1 361 ? 25.162 -5.314 -13.982 1.00 97.81 361 LEU A CA 1
ATOM 2853 C C . LEU A 1 361 ? 24.370 -6.358 -14.779 1.00 97.81 361 LEU A C 1
ATOM 2855 O O . LEU A 1 361 ? 24.841 -6.823 -15.812 1.00 97.81 361 LEU A O 1
ATOM 2859 N N . GLU A 1 362 ? 23.157 -6.687 -14.325 1.00 95.75 362 GLU A N 1
ATOM 2860 C CA . GLU A 1 362 ? 22.256 -7.672 -14.940 1.00 95.75 362 GLU A CA 1
ATOM 2861 C C . GLU A 1 362 ? 20.784 -7.228 -14.780 1.00 95.75 362 GLU A C 1
ATOM 2863 O O . GLU A 1 362 ? 20.465 -6.592 -13.772 1.00 95.75 362 GLU A O 1
ATOM 2868 N N . PRO A 1 363 ? 19.879 -7.563 -15.722 1.00 96.44 363 PRO A N 1
ATOM 2869 C CA . PRO A 1 363 ? 20.149 -8.158 -17.030 1.00 96.44 363 PRO A CA 1
ATOM 2870 C C . PRO A 1 363 ? 20.645 -7.115 -18.050 1.00 96.44 363 PRO A C 1
ATOM 2872 O O . PRO A 1 363 ? 20.415 -5.913 -17.911 1.00 96.44 363 PRO A O 1
ATOM 2875 N N . ALA A 1 364 ? 21.279 -7.578 -19.133 1.00 96.31 364 ALA A N 1
ATOM 2876 C CA . ALA A 1 364 ? 21.794 -6.699 -20.191 1.00 96.31 364 ALA A CA 1
ATOM 2877 C C . ALA A 1 364 ? 20.702 -5.815 -20.824 1.00 96.31 364 ALA A C 1
ATOM 2879 O O . ALA A 1 364 ? 20.957 -4.656 -21.139 1.00 96.31 364 ALA A O 1
ATOM 2880 N N . ALA A 1 365 ? 19.476 -6.332 -20.957 1.00 94.81 365 ALA A N 1
ATOM 2881 C CA . ALA A 1 365 ? 18.343 -5.572 -21.482 1.00 94.81 365 ALA A CA 1
ATOM 2882 C C . ALA A 1 365 ? 18.020 -4.336 -20.621 1.00 94.81 365 ALA A C 1
ATOM 2884 O O . ALA A 1 365 ? 17.848 -3.246 -21.159 1.00 94.81 365 ALA A O 1
ATOM 2885 N N . LEU A 1 366 ? 18.019 -4.482 -19.290 1.00 95.81 366 LEU A N 1
ATOM 2886 C CA . LEU A 1 366 ? 17.790 -3.368 -18.366 1.00 95.81 366 LEU A CA 1
ATOM 2887 C C . LEU A 1 366 ? 18.934 -2.347 -18.430 1.00 95.81 366 LEU A C 1
ATOM 2889 O O . LEU A 1 366 ? 18.694 -1.143 -18.417 1.00 95.81 366 LEU A O 1
ATOM 2893 N N . ARG A 1 367 ? 20.181 -2.813 -18.577 1.00 96.75 367 ARG A N 1
ATOM 2894 C CA . ARG A 1 367 ? 21.337 -1.926 -18.783 1.00 96.75 367 ARG A CA 1
ATOM 2895 C C . ARG A 1 367 ? 21.178 -1.071 -20.044 1.00 96.75 367 ARG A C 1
ATOM 2897 O O . ARG A 1 367 ? 21.450 0.125 -19.996 1.00 96.75 367 ARG A O 1
ATOM 2904 N N . VAL A 1 368 ? 20.719 -1.664 -21.150 1.00 96.56 368 VAL A N 1
ATOM 2905 C CA . VAL A 1 368 ? 20.446 -0.935 -22.401 1.00 96.56 368 VAL A CA 1
ATOM 2906 C C . VAL A 1 368 ? 19.336 0.101 -22.202 1.00 96.56 368 VAL A C 1
ATOM 2908 O O . VAL A 1 368 ? 19.515 1.244 -22.614 1.00 96.56 368 VAL A O 1
ATOM 2911 N N . GLN A 1 369 ? 18.240 -0.257 -21.523 1.00 95.69 369 GLN A N 1
ATOM 2912 C CA . GLN A 1 369 ? 17.140 0.672 -21.223 1.00 95.69 369 GLN A CA 1
ATOM 2913 C C . GLN A 1 369 ? 17.617 1.887 -20.412 1.00 95.69 369 GLN A C 1
ATOM 2915 O O . GLN A 1 369 ? 17.338 3.026 -20.784 1.00 95.69 369 GLN A O 1
ATOM 2920 N N . VAL A 1 370 ? 18.394 1.659 -19.347 1.00 96.94 370 VAL A N 1
ATOM 2921 C CA . VAL A 1 370 ? 18.966 2.739 -18.526 1.00 96.94 370 VAL A CA 1
ATOM 2922 C C . VAL A 1 370 ? 19.925 3.613 -19.343 1.00 96.94 370 VAL A C 1
ATOM 2924 O O . VAL A 1 370 ? 19.853 4.836 -19.245 1.00 96.94 370 VAL A O 1
ATOM 2927 N N . SER A 1 371 ? 20.781 3.020 -20.185 1.00 96.31 371 SER A N 1
ATOM 2928 C CA . SER A 1 371 ? 21.696 3.777 -21.060 1.00 96.31 371 SER A CA 1
ATOM 2929 C C . SER A 1 371 ? 20.935 4.697 -22.013 1.00 96.31 371 SER A C 1
ATOM 2931 O O . SER A 1 371 ? 21.213 5.891 -22.073 1.00 96.31 371 SER A O 1
ATOM 2933 N N . GLN A 1 372 ? 19.925 4.165 -22.706 1.00 96.25 372 GLN A N 1
ATOM 2934 C CA . GLN A 1 372 ? 19.100 4.931 -23.644 1.00 96.25 372 GLN A CA 1
ATOM 2935 C C . GLN A 1 372 ? 18.349 6.072 -22.950 1.00 96.25 372 GLN A C 1
ATOM 2937 O O . GLN A 1 372 ? 18.249 7.175 -23.494 1.00 96.25 372 GLN A O 1
ATOM 2942 N N . ALA A 1 373 ? 17.839 5.828 -21.740 1.00 95.56 373 ALA A N 1
ATOM 2943 C CA . ALA A 1 373 ? 17.172 6.851 -20.946 1.00 95.56 373 ALA A CA 1
ATOM 2944 C C . ALA A 1 373 ? 18.140 7.968 -20.518 1.00 95.56 373 ALA A C 1
ATOM 2946 O O . ALA A 1 373 ? 17.788 9.143 -20.614 1.00 95.56 373 ALA A O 1
ATOM 2947 N N . LEU A 1 374 ? 19.369 7.628 -20.108 1.00 94.88 374 LEU A N 1
ATOM 2948 C CA . LEU A 1 374 ? 20.410 8.604 -19.764 1.00 94.88 374 LEU A CA 1
ATOM 2949 C C . LEU A 1 374 ? 20.856 9.431 -20.974 1.00 94.88 374 LEU A C 1
ATOM 2951 O O . LEU A 1 374 ? 20.987 10.647 -20.857 1.00 94.88 374 LEU A O 1
ATOM 2955 N N . GLU A 1 375 ? 21.056 8.801 -22.133 1.00 94.50 375 GLU A N 1
ATOM 2956 C CA . GLU A 1 375 ? 21.395 9.491 -23.385 1.00 94.50 375 GLU A CA 1
ATOM 2957 C C . GLU A 1 375 ? 20.293 10.477 -23.788 1.00 94.50 375 GLU A C 1
ATOM 2959 O O . GLU A 1 375 ? 20.564 11.653 -24.044 1.00 94.50 375 GLU A O 1
ATOM 2964 N N . SER A 1 376 ? 19.038 10.019 -23.757 1.00 93.50 376 SER A N 1
ATOM 2965 C CA . SER A 1 376 ? 17.867 10.847 -24.064 1.00 93.50 376 SER A CA 1
AT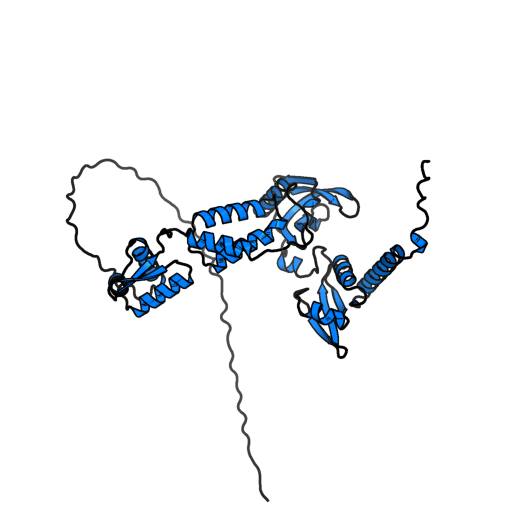OM 2966 C C . SER A 1 376 ? 17.729 12.011 -23.083 1.00 93.50 376 SER A C 1
ATOM 2968 O O . SER A 1 376 ? 17.473 13.139 -23.498 1.00 93.50 376 SER A O 1
ATOM 2970 N N . ALA A 1 377 ? 17.938 11.768 -21.786 1.00 92.56 377 ALA A N 1
ATOM 2971 C CA . ALA A 1 377 ? 17.904 12.812 -20.771 1.00 92.56 377 ALA A CA 1
ATOM 2972 C C . ALA A 1 377 ? 19.038 13.826 -20.978 1.00 92.56 377 ALA A C 1
ATOM 2974 O O . ALA A 1 377 ? 18.778 15.025 -20.987 1.00 92.56 377 ALA A O 1
ATOM 2975 N N . SER A 1 378 ? 20.275 13.366 -21.205 1.00 92.38 378 SER A N 1
ATOM 2976 C CA . SER A 1 378 ? 21.437 14.232 -21.443 1.00 92.38 378 SER A CA 1
ATOM 2977 C C . SER A 1 378 ? 21.210 15.158 -22.637 1.00 92.38 378 SER A C 1
ATOM 2979 O O . SER A 1 378 ? 21.472 16.358 -22.536 1.00 92.38 378 SER A O 1
ATOM 2981 N N . ALA A 1 379 ? 20.651 14.634 -23.736 1.00 93.00 379 ALA A N 1
ATOM 2982 C CA . ALA A 1 379 ? 20.315 15.397 -24.940 1.00 93.00 379 ALA A CA 1
ATOM 2983 C C . ALA A 1 379 ? 19.458 16.646 -24.651 1.00 93.00 379 ALA A C 1
ATOM 2985 O O . ALA A 1 379 ? 19.665 17.687 -25.276 1.00 93.00 379 ALA A O 1
ATOM 2986 N N . LEU A 1 380 ? 18.546 16.582 -23.673 1.00 91.94 380 LEU A N 1
ATOM 2987 C CA . LEU A 1 380 ? 17.661 17.696 -23.300 1.00 91.94 380 LEU A CA 1
ATOM 2988 C C . LEU A 1 380 ? 18.373 18.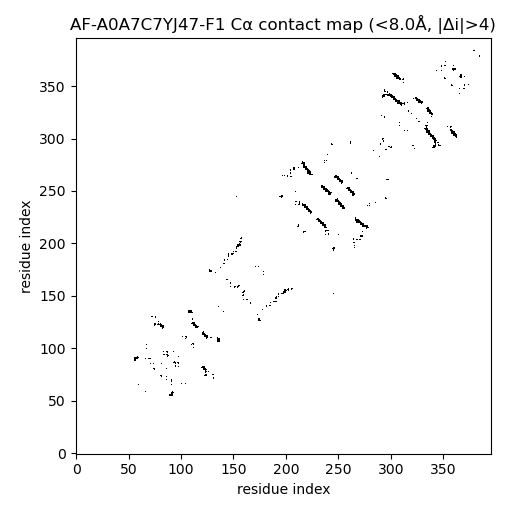831 -22.548 1.00 91.94 380 LEU A C 1
ATOM 2990 O O . LEU A 1 380 ? 17.868 19.954 -22.505 1.00 91.94 380 LEU A O 1
ATOM 2994 N N . TYR A 1 381 ? 19.531 18.556 -21.946 1.00 90.38 381 TYR A N 1
ATOM 2995 C CA . TYR A 1 381 ? 20.299 19.535 -21.172 1.00 90.38 381 TYR A CA 1
ATOM 2996 C C . TYR A 1 381 ? 21.498 20.104 -21.936 1.00 90.38 381 TYR A C 1
ATOM 2998 O O . TYR A 1 381 ? 22.149 21.023 -21.434 1.00 90.38 381 TYR A O 1
ATOM 3006 N N . HIS A 1 382 ? 21.781 19.614 -23.149 1.00 86.38 382 HIS A N 1
ATOM 3007 C CA . HIS A 1 382 ? 22.812 20.209 -23.992 1.00 86.38 382 HIS A CA 1
ATOM 3008 C C . HIS A 1 382 ? 22.388 21.624 -24.431 1.00 86.38 382 HIS A C 1
ATOM 3010 O O . HIS A 1 382 ? 21.325 21.789 -25.035 1.00 86.38 382 HIS A O 1
ATOM 3016 N N . PRO A 1 383 ? 23.201 22.661 -24.149 1.00 74.06 383 PRO A N 1
ATOM 3017 C CA . PRO A 1 383 ? 22.828 24.061 -24.368 1.00 74.06 383 PRO A CA 1
ATOM 3018 C C . PRO A 1 383 ? 22.534 24.397 -25.837 1.00 74.06 383 PRO A C 1
ATOM 3020 O O . PRO A 1 383 ? 21.735 25.290 -26.106 1.00 74.06 383 PRO A O 1
ATOM 3023 N N . GLU A 1 384 ? 23.109 23.650 -26.780 1.00 71.81 384 GLU A N 1
ATOM 3024 C CA . GLU A 1 384 ? 22.902 23.823 -28.225 1.00 71.81 384 GLU A CA 1
ATOM 3025 C C . GLU A 1 384 ? 21.472 23.468 -28.681 1.00 71.81 384 GLU A C 1
ATOM 3027 O O . GLU A 1 384 ? 21.001 23.989 -29.687 1.00 71.81 384 GLU A O 1
ATOM 3032 N N . ASN A 1 385 ? 20.729 22.675 -27.899 1.00 62.25 385 ASN A N 1
ATOM 3033 C CA . ASN A 1 385 ? 19.349 22.279 -28.208 1.00 62.25 385 ASN A CA 1
ATOM 3034 C C . ASN A 1 385 ? 18.285 23.281 -27.715 1.00 62.25 385 ASN A C 1
ATOM 3036 O O . ASN A 1 385 ? 17.092 23.057 -27.914 1.00 62.25 385 ASN A O 1
ATOM 3040 N N . ARG A 1 386 ? 18.681 24.393 -27.072 1.00 60.41 386 ARG A N 1
ATOM 3041 C CA . ARG A 1 386 ? 17.750 25.446 -26.611 1.00 60.41 386 ARG A CA 1
ATOM 3042 C C . ARG A 1 386 ? 17.462 26.541 -27.651 1.00 60.41 386 ARG A C 1
ATOM 3044 O O . ARG A 1 386 ? 16.623 27.397 -27.388 1.00 60.41 386 ARG A O 1
ATOM 3051 N N . GLY A 1 387 ? 18.127 26.540 -28.809 1.00 56.91 387 GLY A N 1
ATOM 3052 C CA . GLY A 1 387 ? 18.111 27.659 -29.760 1.00 56.91 387 GLY A CA 1
ATOM 3053 C C . GLY A 1 387 ? 17.343 27.414 -31.062 1.00 56.91 387 GLY A C 1
ATOM 3054 O O . GLY A 1 387 ? 17.971 27.254 -32.100 1.00 56.91 387 GLY A O 1
ATOM 3055 N N . SER A 1 388 ? 16.005 27.450 -31.031 1.00 49.97 388 SER A N 1
ATOM 3056 C CA . SER A 1 388 ? 15.174 27.759 -32.219 1.00 49.97 388 SER A CA 1
ATOM 3057 C C . SER A 1 388 ? 13.730 28.181 -31.872 1.00 49.97 388 SER A C 1
ATOM 3059 O O . SER A 1 388 ? 12.799 27.894 -32.622 1.00 49.97 388 SER A O 1
ATOM 3061 N N . GLY A 1 389 ? 13.511 28.819 -30.718 1.00 49.38 389 GLY A N 1
ATOM 3062 C CA . GLY A 1 389 ? 12.229 29.429 -30.346 1.00 49.38 389 GLY A CA 1
ATOM 3063 C C . GLY A 1 389 ? 12.433 30.929 -30.178 1.00 49.38 389 GLY A C 1
ATOM 3064 O O . GLY A 1 389 ? 13.148 31.328 -29.266 1.00 49.38 389 GLY A O 1
ATOM 3065 N N . GLY A 1 390 ? 11.888 31.719 -31.107 1.00 47.56 390 GLY A N 1
ATOM 3066 C CA . GLY A 1 390 ? 12.168 33.146 -31.272 1.00 47.56 390 GLY A CA 1
ATOM 3067 C C . GLY A 1 390 ? 11.990 33.992 -30.012 1.00 47.56 390 GLY A C 1
ATOM 3068 O O . GLY A 1 390 ? 11.081 33.772 -29.210 1.00 47.56 390 GLY A O 1
ATOM 3069 N N . GLU A 1 391 ? 12.865 34.986 -29.874 1.00 45.28 391 GLU A N 1
ATOM 3070 C CA . GLU A 1 391 ? 12.648 36.123 -28.984 1.00 45.28 391 GLU A CA 1
ATOM 3071 C C . GLU A 1 391 ? 11.335 36.829 -29.369 1.00 45.28 391 GLU A C 1
ATOM 3073 O O . GLU A 1 391 ? 11.071 37.013 -30.561 1.00 45.28 391 GLU A O 1
ATOM 3078 N N . PRO A 1 392 ? 10.490 37.224 -28.402 1.00 50.44 392 PRO A N 1
ATOM 3079 C CA . PRO A 1 392 ? 9.367 38.098 -28.693 1.00 50.44 392 PRO A CA 1
ATOM 3080 C C . PRO A 1 392 ? 9.919 39.481 -29.057 1.00 50.44 392 PRO A C 1
ATOM 3082 O O . PRO A 1 392 ? 10.622 40.097 -28.255 1.00 50.44 392 PRO A O 1
ATOM 3085 N N . GLU A 1 393 ? 9.611 39.952 -30.269 1.00 48.47 393 GLU A N 1
ATOM 3086 C CA . GLU A 1 393 ? 9.869 41.332 -30.684 1.00 48.47 393 GLU A CA 1
ATOM 3087 C C . GLU A 1 393 ? 9.306 42.292 -29.629 1.00 48.47 393 GLU A C 1
ATOM 3089 O O . GLU A 1 393 ? 8.132 42.221 -29.248 1.00 48.47 393 GLU A O 1
ATOM 3094 N N . GLY A 1 394 ? 10.184 43.159 -29.125 1.00 51.81 394 GLY A N 1
ATOM 3095 C CA . GLY A 1 394 ? 9.829 44.231 -28.212 1.00 51.81 394 GLY A CA 1
ATOM 3096 C C . GLY A 1 394 ? 8.796 45.151 -28.852 1.00 51.81 394 GLY A C 1
ATOM 3097 O O . GLY A 1 394 ? 8.962 45.600 -29.984 1.00 51.81 394 GLY A O 1
ATOM 3098 N N . VAL A 1 395 ? 7.727 45.415 -28.109 1.00 52.19 395 VAL A N 1
ATOM 3099 C CA . VAL A 1 395 ? 6.780 46.483 -28.414 1.00 52.19 395 VAL A CA 1
ATOM 3100 C C . VAL A 1 395 ? 7.350 47.760 -27.798 1.00 52.19 395 VAL A C 1
ATOM 3102 O O . VAL A 1 395 ? 7.389 47.869 -26.570 1.00 52.19 395 VAL A O 1
ATOM 3105 N N . ASP A 1 396 ? 7.828 48.661 -28.658 1.00 55.16 396 ASP A N 1
ATOM 3106 C CA . ASP A 1 396 ? 8.036 50.088 -28.356 1.00 55.16 396 ASP A CA 1
ATOM 3107 C C . ASP A 1 396 ? 6.695 50.828 -28.210 1.00 55.16 396 ASP A C 1
ATOM 3109 O O . ASP A 1 396 ? 5.745 50.505 -28.970 1.00 55.16 396 ASP A O 1
#

Secondary structure (DSSP, 8-state):
----------------PPPP---S----------------------PPPPS----PPP--TT-HHHHHHHHHHHHHH-TT-EEHHHHHHHTTS-HHHHHHHHHHHHHTT--EEEEEETTEEEEEE-TT--BTBPP--HHHHHHHHHHHHHHGGGTTSHHHHHHHHHHHHHHHHS-HHHHHHHHHHHHH--PPPPS----GGGHHHHHHHHHHHHHTEEEEEEEE-TTT--EEEEEEEEEEEEEETTEEEEEEEETTTTEEEEEEGGGEEEEEEEEEE--PPTT--HHHHHTTBSSSS----EEEEEEE-HHHHHHHHT----TT-EEEE-TTS-EEEEEEEB-HHHHHHHHHTTGGGEEEEE-HHHHHHHHHHHHHHHHHH-GGGG--SPPPPP--

Sequence (396 aa):
MTRSPGKPTCSPTCSSTRPSLRPWWNSDTPTPWPGKMNFSDSSATTKLPPRSSRAKLSPMRGDQLARQWLLVQRLGRSRGGVGLAELADDLGCVRRTIYRDLDALMYAGFPVVSEKRDGKVYYRFLDSFKLGDVPFTADEILALAFGEDLLRTLEGTVFHDSIQSALTKIRSALSSELIGFLDTIAGSFRVLPEPHKRYAKSRTTIEALNEAVLGRRVLHMRYRNGQTGEESSRDLDPYHVWYQRGGLYVIGFDHRRAEIRTFAVDRILDLEATGADFQVREGFDFDAWTSANFGVVIEPASRVRVRFARERATQVRERSWHASQQIEERADGGVDLTMEVGGSSELTDWILSFGPGAEVLEPAALRVQVSQALESASALYHPENRGSGGEPEGVD

Solvent-accessible surface area (backbone atoms only — not comparable to full-atom values): 24092 Å² total; per-residue (Å²): 136,85,83,86,89,85,86,86,90,84,83,82,88,82,90,80,84,79,83,82,86,76,83,91,84,83,78,93,78,90,84,84,89,81,79,92,83,88,86,79,91,79,96,72,95,72,81,83,78,79,96,78,78,86,77,73,50,74,59,66,85,84,49,65,65,63,50,47,51,50,49,51,55,55,32,66,72,30,92,87,34,46,39,55,68,57,54,13,62,52,59,48,50,55,57,71,56,49,51,54,46,51,52,50,39,44,74,60,20,38,63,68,44,78,46,78,54,97,94,40,56,25,38,19,54,47,92,64,66,54,88,84,63,81,56,65,39,73,65,58,52,51,50,52,56,52,49,49,43,62,36,52,62,37,42,62,22,70,70,30,54,47,48,53,52,51,50,53,55,52,58,73,68,48,36,72,68,57,49,54,52,44,55,54,48,60,72,74,58,82,62,82,80,71,85,57,53,84,34,52,88,44,28,67,59,52,51,53,49,54,51,23,34,77,66,31,30,25,28,42,35,32,35,43,42,90,86,80,63,50,73,47,76,38,47,30,40,45,68,47,77,50,77,55,94,44,40,51,33,37,31,24,41,30,64,78,74,74,43,79,47,75,44,55,53,92,35,52,77,44,77,46,76,71,80,45,73,58,74,84,63,86,92,72,49,70,66,68,63,49,70,35,28,72,55,85,50,85,46,80,59,40,65,35,30,37,37,28,37,46,96,39,24,65,72,55,69,80,48,88,84,52,94,65,54,45,80,44,84,41,97,83,52,19,28,40,40,36,34,58,34,11,20,71,67,60,49,38,58,55,47,55,73,53,48,92,38,46,44,62,74,32,43,66,70,57,34,51,52,43,49,54,51,51,52,58,54,52,58,74,68,42,75,81,75,70,76,86,74,81,79,79,81,81,83,129

pLDDT: mean 78.59, std 22.77, range [23.81, 98.5]

Foldseek 3Di:
DDDDDDDDDDDDDDDDDDDDDDDDDDDDDDDDDDDDDDDDDDDDDDDDDDDDDLPQDPAPPPDLPVLLVVVLVVQQVDPPFDFLVRSCRSNVHDSVSVVVSVVVCVVQQFQWDWDADPNTIGIHGDPLAHDVQRGDDLVRLLVLLVVLLVCVLAPLAPVNVVSVVVNVVNLVSDDPVSNVVVVVSNVVDHDDDDDADYCNVLRVVVVLLVCCQVQQFKKWWWFADPPPRDIDIWIWRWNDWDDFDRFIWTWTQTPVVRHIAIGTSVGTPDMDTPPDGDDGDPPDDPCVQQQAALGRDGDQWDKWKKKFALVCQVVVVVDDSHPQWDWDADPNNIIIIIGGHDDLPVVLVVQCVRPPRMATPDDPVSNVVNVVVVVVVVVVPPPVVPPDDDDPPDDD